Protein AF-A0A7S0AI47-F1 (afdb_monomer_lite)

Radius of gyration: 32.8 Å; chains: 1; bounding box: 90×66×79 Å

pLDDT: mean 77.84, std 16.74, range [29.45, 96.81]

Organism: NCBI:txid265543

Structure (mmCIF, N/CA/C/O backbone):
data_AF-A0A7S0AI47-F1
#
_entry.id   AF-A0A7S0AI47-F1
#
loop_
_atom_site.group_PDB
_atom_site.id
_atom_site.type_symbol
_atom_site.label_atom_id
_atom_site.label_alt_id
_atom_site.label_comp_id
_atom_site.label_asym_id
_atom_site.label_entity_id
_atom_site.label_seq_id
_atom_site.pdbx_PDB_ins_code
_atom_site.Cartn_x
_atom_site.Cartn_y
_atom_site.Cartn_z
_atom_site.occupancy
_atom_site.B_iso_or_equiv
_atom_site.auth_seq_id
_a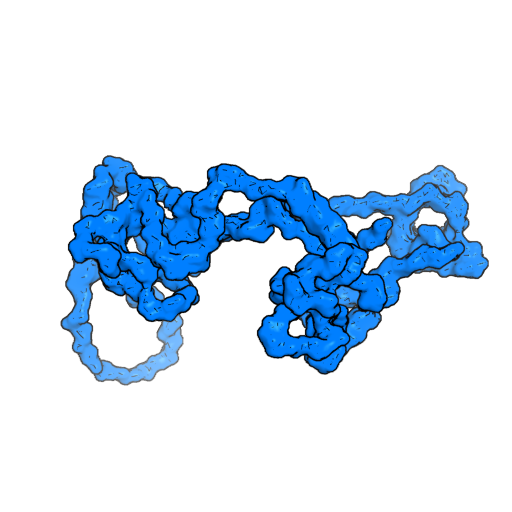tom_site.auth_comp_id
_atom_site.auth_asym_id
_atom_site.auth_atom_id
_atom_site.pdbx_PDB_model_num
ATOM 1 N N . ASP A 1 1 ? 27.641 7.580 -17.590 1.00 40.38 1 ASP A N 1
ATOM 2 C CA . ASP A 1 1 ? 26.311 7.245 -17.068 1.00 40.38 1 ASP A CA 1
ATOM 3 C C . ASP A 1 1 ? 25.305 8.111 -17.785 1.00 40.38 1 ASP A C 1
ATOM 5 O O . ASP A 1 1 ? 25.252 9.316 -17.571 1.00 40.38 1 ASP A O 1
ATOM 9 N N . ASP A 1 2 ? 24.663 7.515 -18.785 1.00 45.78 2 ASP A N 1
ATOM 10 C CA . ASP A 1 2 ? 23.650 8.175 -19.599 1.00 45.78 2 ASP A CA 1
ATOM 11 C C . ASP A 1 2 ? 22.349 8.156 -18.795 1.00 45.78 2 ASP A C 1
ATOM 13 O O . ASP A 1 2 ? 21.585 7.195 -18.856 1.00 45.78 2 ASP A O 1
ATOM 17 N N . GLU A 1 3 ? 22.126 9.193 -17.988 1.00 57.91 3 GLU A N 1
ATOM 18 C CA . GLU A 1 3 ? 20.824 9.422 -17.369 1.00 57.91 3 GLU A CA 1
ATOM 19 C C . GLU A 1 3 ? 19.772 9.483 -18.485 1.00 57.91 3 GLU A C 1
ATOM 21 O O . GLU A 1 3 ? 19.872 10.271 -19.434 1.00 57.91 3 GLU A O 1
ATOM 26 N N . SER A 1 4 ? 18.800 8.572 -18.424 1.00 62.53 4 SER A N 1
ATOM 27 C CA . SER A 1 4 ? 17.656 8.595 -19.328 1.00 62.53 4 SER A CA 1
ATOM 28 C C . SER A 1 4 ? 16.907 9.908 -19.117 1.00 62.53 4 SER A C 1
ATOM 30 O O . SER A 1 4 ? 16.583 10.258 -17.986 1.00 62.53 4 SER A O 1
ATOM 32 N N . SER A 1 5 ? 16.579 10.617 -20.196 1.00 66.50 5 SER A N 1
ATOM 33 C CA . SER A 1 5 ? 15.666 11.765 -20.134 1.00 66.50 5 SER A CA 1
ATOM 34 C C . SER A 1 5 ? 14.203 11.344 -19.959 1.00 66.50 5 SER A C 1
ATOM 36 O O . SER A 1 5 ? 13.331 12.200 -19.858 1.00 66.50 5 SER A O 1
ATOM 38 N N . LEU A 1 6 ? 13.930 10.035 -19.961 1.00 72.38 6 LEU A N 1
ATOM 39 C CA . LEU A 1 6 ? 12.601 9.452 -19.857 1.00 72.38 6 LEU A CA 1
ATOM 40 C C . LEU A 1 6 ? 12.521 8.537 -18.631 1.00 72.38 6 LEU A C 1
ATOM 42 O O . LEU A 1 6 ? 13.275 7.564 -18.523 1.00 72.38 6 LEU A O 1
ATOM 46 N N . LEU A 1 7 ? 11.578 8.835 -17.739 1.00 76.81 7 LEU A N 1
ATOM 47 C CA . LEU A 1 7 ? 11.192 7.981 -16.620 1.00 76.81 7 LEU A CA 1
ATOM 48 C C . LEU A 1 7 ? 9.847 7.327 -16.946 1.00 76.81 7 LEU A C 1
ATOM 50 O O . LEU A 1 7 ? 8.875 8.017 -17.240 1.00 76.81 7 LEU A O 1
ATOM 54 N N . LEU A 1 8 ? 9.793 5.997 -16.890 1.00 82.00 8 LEU A N 1
ATOM 55 C CA . LEU A 1 8 ? 8.551 5.243 -17.041 1.00 82.00 8 LEU A CA 1
ATOM 56 C C . LEU A 1 8 ? 8.062 4.802 -15.661 1.00 82.00 8 LEU A C 1
ATOM 58 O O . LEU A 1 8 ? 8.783 4.106 -14.947 1.00 82.00 8 LEU A O 1
ATOM 62 N N . CYS A 1 9 ? 6.832 5.173 -15.312 1.00 80.31 9 CYS A N 1
ATOM 63 C CA . CYS A 1 9 ? 6.177 4.758 -14.074 1.00 80.31 9 CYS A CA 1
ATOM 64 C C . CYS A 1 9 ? 5.169 3.645 -14.392 1.00 80.31 9 CYS A C 1
ATOM 66 O O . CYS A 1 9 ? 4.062 3.945 -14.849 1.00 80.31 9 CYS A O 1
ATOM 68 N N . PRO A 1 10 ? 5.525 2.358 -14.217 1.00 80.25 10 PRO A N 1
ATOM 69 C CA . PRO A 1 10 ? 4.583 1.279 -14.455 1.00 80.25 10 PRO A CA 1
ATOM 70 C C . PRO A 1 10 ? 3.413 1.386 -13.473 1.00 80.25 10 PRO A C 1
ATOM 72 O O . PRO A 1 10 ? 3.585 1.579 -12.275 1.00 80.25 10 PRO A O 1
ATOM 75 N N . ILE A 1 11 ? 2.212 1.226 -14.008 1.00 77.94 11 ILE A N 1
ATOM 76 C CA . ILE A 1 11 ? 0.937 1.252 -13.277 1.00 77.94 11 ILE A CA 1
ATOM 77 C C . ILE A 1 11 ? 0.476 -0.144 -12.835 1.00 77.94 11 ILE A C 1
ATOM 79 O O . ILE A 1 11 ? -0.588 -0.283 -12.237 1.00 77.94 11 ILE A O 1
ATOM 83 N N . SER A 1 12 ? 1.225 -1.188 -13.197 1.00 76.75 12 SER A N 1
ATOM 84 C CA . SER A 1 12 ? 0.849 -2.584 -12.990 1.00 76.75 12 SER A CA 1
ATOM 85 C C . SER A 1 12 ? 1.796 -3.308 -12.037 1.00 76.75 12 SER A C 1
ATOM 87 O O . SER A 1 12 ? 2.910 -2.871 -11.745 1.00 76.75 12 SER A O 1
ATOM 89 N N . SER A 1 13 ? 1.344 -4.477 -11.593 1.00 70.31 13 SER A N 1
ATOM 90 C CA . SER A 1 13 ? 1.974 -5.341 -10.597 1.00 70.31 13 SER A CA 1
ATOM 91 C C . SER A 1 13 ? 3.280 -6.020 -11.026 1.00 70.31 13 SER A C 1
ATOM 93 O O . SER A 1 13 ? 3.757 -6.885 -10.300 1.00 70.31 13 SER A O 1
ATOM 95 N N . VAL A 1 14 ? 3.900 -5.649 -12.156 1.00 69.75 14 VAL A N 1
ATOM 96 C CA . VAL A 1 14 ? 5.214 -6.197 -12.568 1.00 69.75 14 VAL A CA 1
ATOM 97 C C . VAL A 1 14 ? 6.268 -6.018 -11.464 1.00 69.75 14 VAL A C 1
ATOM 99 O O . VAL A 1 14 ? 7.164 -6.844 -11.334 1.00 69.75 14 VAL A O 1
ATOM 102 N N . MET A 1 15 ? 6.109 -5.002 -10.607 1.00 68.62 15 MET A N 1
ATOM 103 C CA . MET A 1 15 ? 6.951 -4.774 -9.425 1.00 68.62 15 MET A CA 1
ATOM 104 C C . MET A 1 15 ? 6.918 -5.906 -8.381 1.00 68.62 15 MET A C 1
ATOM 106 O O . MET A 1 15 ? 7.759 -5.916 -7.488 1.00 68.62 15 MET A O 1
ATOM 110 N N . HIS A 1 16 ? 5.970 -6.842 -8.470 1.00 81.12 16 HIS A N 1
ATOM 111 C CA . HIS A 1 16 ? 5.862 -7.993 -7.569 1.00 81.12 16 HIS A CA 1
ATOM 112 C C . HIS A 1 16 ? 6.526 -9.264 -8.115 1.00 81.12 16 HIS A C 1
ATOM 114 O O . HIS A 1 16 ? 6.509 -10.286 -7.435 1.00 81.12 16 HIS A O 1
ATOM 120 N N . ILE A 1 17 ? 7.093 -9.229 -9.326 1.00 88.12 17 ILE A N 1
ATOM 121 C CA . ILE A 1 17 ? 7.857 -10.361 -9.857 1.00 88.12 17 ILE A CA 1
ATOM 122 C C . ILE A 1 17 ? 9.231 -10.379 -9.179 1.00 88.12 17 ILE A C 1
ATOM 124 O O . ILE A 1 17 ? 9.826 -9.330 -8.929 1.00 88.12 17 ILE A O 1
ATOM 128 N N . ASN A 1 18 ? 9.746 -11.559 -8.848 1.00 91.25 18 ASN A N 1
ATOM 129 C CA . ASN A 1 18 ? 11.024 -11.667 -8.154 1.00 91.25 18 ASN A CA 1
ATOM 130 C C . ASN A 1 18 ? 12.216 -11.651 -9.118 1.00 91.25 18 ASN A C 1
ATOM 132 O O . ASN A 1 18 ? 12.135 -12.050 -10.285 1.00 91.25 18 ASN A O 1
ATOM 136 N N . HIS A 1 19 ? 13.344 -11.159 -8.604 1.00 91.12 19 HIS A N 1
ATOM 137 C CA . HIS A 1 19 ? 14.603 -11.116 -9.330 1.00 91.12 19 HIS A CA 1
ATOM 138 C C . HIS A 1 19 ? 15.317 -12.473 -9.311 1.00 91.12 19 HIS A C 1
ATOM 140 O O . HIS A 1 19 ? 15.441 -13.093 -8.259 1.00 91.12 19 HIS A O 1
ATOM 146 N N . CYS A 1 20 ? 15.896 -12.882 -10.440 1.00 91.38 20 CYS A N 1
ATOM 147 C CA . CYS A 1 20 ? 16.898 -13.950 -10.503 1.00 91.38 20 CYS A CA 1
ATOM 148 C C . CYS A 1 20 ? 17.904 -13.662 -11.629 1.00 91.38 20 CYS A C 1
ATOM 150 O O . CYS A 1 20 ? 17.568 -13.069 -12.654 1.00 91.38 20 CYS A O 1
ATOM 152 N N . SER A 1 21 ? 19.159 -14.062 -11.430 1.00 89.31 21 SER A N 1
ATOM 153 C CA . SER A 1 21 ? 20.288 -13.787 -12.327 1.00 89.31 21 SER A CA 1
ATOM 154 C C . SER A 1 21 ? 21.225 -14.986 -12.343 1.00 89.31 21 SER A C 1
ATOM 156 O O . SER A 1 21 ? 21.495 -15.567 -11.300 1.00 89.31 21 SER A O 1
ATOM 158 N N . THR A 1 22 ? 21.771 -15.339 -13.506 1.00 86.94 22 THR A N 1
ATOM 159 C CA . THR A 1 22 ? 22.799 -16.390 -13.631 1.00 86.94 22 THR A CA 1
ATOM 160 C C . THR A 1 22 ? 24.227 -15.845 -13.543 1.00 86.94 22 THR A C 1
ATOM 162 O O . THR A 1 22 ? 25.185 -16.614 -13.610 1.00 86.94 22 THR A O 1
ATOM 165 N N . ARG A 1 23 ? 24.410 -14.522 -13.402 1.00 85.69 23 ARG A N 1
ATOM 166 C CA . ARG A 1 23 ? 25.726 -13.871 -13.539 1.00 85.69 23 ARG A CA 1
ATOM 167 C C . ARG A 1 23 ? 26.678 -14.097 -12.367 1.00 85.69 23 ARG A C 1
ATOM 169 O O . ARG A 1 23 ? 27.888 -14.009 -12.573 1.00 85.69 23 ARG A O 1
ATOM 176 N N . ARG A 1 24 ? 26.186 -14.324 -11.145 1.00 70.44 24 ARG A N 1
ATOM 177 C CA . ARG A 1 24 ? 27.036 -14.457 -9.948 1.00 70.44 24 ARG A CA 1
ATOM 178 C C . ARG A 1 24 ? 26.620 -15.653 -9.093 1.00 70.44 24 ARG A C 1
ATOM 180 O O . ARG A 1 24 ? 25.457 -15.780 -8.733 1.00 70.44 24 ARG A O 1
ATOM 187 N N . ASN A 1 25 ? 27.589 -16.516 -8.764 1.00 60.09 25 ASN A N 1
ATOM 188 C CA . ASN A 1 25 ? 27.499 -17.615 -7.787 1.00 60.09 25 ASN A CA 1
ATOM 189 C C . ASN A 1 25 ? 26.211 -18.467 -7.838 1.00 60.09 25 ASN A C 1
ATOM 191 O O . ASN A 1 25 ? 25.630 -18.759 -6.799 1.00 60.09 25 ASN A O 1
ATOM 195 N N . GLY A 1 26 ? 25.755 -18.867 -9.030 1.00 57.22 26 GLY A N 1
ATOM 196 C CA . GLY A 1 26 ? 24.572 -19.730 -9.176 1.00 57.22 26 GLY A CA 1
ATOM 197 C C . GLY A 1 26 ? 23.220 -19.026 -9.013 1.00 57.22 26 GLY A C 1
ATOM 198 O O . GLY A 1 26 ? 22.196 -19.688 -9.128 1.00 57.22 26 GLY A O 1
ATOM 199 N N . GLY A 1 27 ? 23.216 -17.701 -8.824 1.00 56.50 27 GLY A N 1
ATOM 200 C CA . GLY A 1 27 ? 22.014 -16.880 -8.752 1.00 56.50 27 GLY A CA 1
ATOM 201 C C . GLY A 1 27 ? 21.259 -17.001 -7.435 1.00 56.50 27 GLY A C 1
ATOM 202 O O . GLY A 1 27 ? 21.161 -18.068 -6.845 1.00 56.50 27 GLY A O 1
ATOM 203 N N . GLN A 1 28 ? 20.642 -15.908 -6.985 1.00 63.97 28 GLN A N 1
ATOM 204 C CA . GLN A 1 28 ? 19.639 -15.925 -5.904 1.00 63.97 28 GLN A CA 1
ATOM 205 C C . GLN A 1 28 ? 18.308 -16.558 -6.341 1.00 63.97 28 GLN A C 1
ATOM 207 O O . GLN A 1 28 ? 17.240 -16.234 -5.831 1.00 63.97 28 GLN A O 1
ATOM 212 N N . CYS A 1 29 ? 18.361 -17.418 -7.343 1.00 72.88 29 CYS A N 1
ATOM 213 C CA . CYS A 1 29 ? 17.225 -18.173 -7.799 1.00 72.88 29 CYS A CA 1
ATOM 214 C C . CYS A 1 29 ? 16.972 -19.198 -6.683 1.00 72.88 29 CYS A C 1
ATOM 216 O O . CYS A 1 29 ? 17.920 -19.816 -6.189 1.00 72.88 29 CYS A O 1
ATOM 218 N N . SER A 1 30 ? 15.733 -19.296 -6.192 1.00 63.06 30 SER A N 1
ATOM 219 C CA . SER A 1 30 ? 15.350 -20.244 -5.134 1.00 63.06 30 SER A CA 1
ATOM 220 C C . SER A 1 30 ? 15.968 -21.624 -5.398 1.00 63.06 30 SER A C 1
ATOM 222 O O . SER A 1 30 ? 16.185 -21.980 -6.551 1.00 63.06 30 SER A O 1
ATOM 224 N N . SER A 1 31 ? 16.264 -22.421 -4.367 1.00 58.25 31 SER A N 1
ATOM 225 C CA . SER A 1 31 ? 17.033 -23.681 -4.485 1.00 58.25 31 SER A CA 1
ATOM 226 C C . SER A 1 31 ? 16.543 -24.666 -5.562 1.00 58.25 31 SER A C 1
ATOM 228 O O . SER A 1 31 ? 17.304 -25.530 -5.993 1.00 58.25 31 SER A O 1
ATOM 230 N N . ASN A 1 32 ? 15.301 -24.519 -6.030 1.00 58.12 32 ASN A N 1
ATOM 231 C CA . ASN A 1 32 ? 14.691 -25.335 -7.080 1.00 58.12 32 ASN A CA 1
ATOM 232 C C . ASN A 1 32 ? 14.851 -24.756 -8.506 1.00 58.12 32 ASN A C 1
ATOM 234 O O . ASN A 1 32 ? 14.546 -25.434 -9.483 1.00 58.12 32 ASN A O 1
ATOM 238 N N . SER A 1 33 ? 15.360 -23.532 -8.659 1.00 60.00 33 SER A N 1
ATOM 239 C CA . SER A 1 33 ? 15.475 -22.795 -9.925 1.00 60.00 33 SER A CA 1
ATOM 240 C C . SER A 1 33 ? 16.927 -22.665 -10.403 1.00 60.00 33 SER A C 1
ATOM 242 O O . SER A 1 33 ? 17.374 -21.610 -10.851 1.00 60.00 33 SER A O 1
ATOM 244 N N . GLN A 1 34 ? 17.659 -23.788 -10.436 1.00 65.12 34 GLN A N 1
ATOM 245 C CA . GLN A 1 34 ? 18.984 -23.879 -11.088 1.00 65.12 34 GLN A CA 1
ATOM 246 C C . GLN A 1 34 ? 18.983 -23.411 -12.561 1.00 65.12 34 GLN A C 1
ATOM 248 O O . GLN A 1 34 ? 20.034 -23.207 -13.164 1.00 65.12 34 GLN A O 1
ATOM 253 N N . LYS A 1 35 ? 17.796 -23.251 -13.152 1.00 81.50 35 LYS A N 1
ATOM 254 C CA . LYS A 1 35 ? 17.563 -22.848 -14.538 1.00 81.50 35 LYS A CA 1
ATOM 255 C C . LYS A 1 35 ? 17.655 -21.329 -14.776 1.00 81.50 35 LYS A C 1
ATOM 257 O O . LYS A 1 35 ? 17.558 -20.914 -15.929 1.00 81.50 35 LYS A O 1
ATOM 262 N N . GLY A 1 36 ? 17.832 -20.505 -13.739 1.00 89.62 36 GLY A N 1
ATOM 263 C CA . GLY A 1 36 ? 17.901 -19.049 -13.890 1.00 89.62 36 GLY A CA 1
ATOM 264 C C . GLY A 1 36 ? 16.543 -18.392 -14.204 1.00 89.62 36 GLY A C 1
ATOM 265 O O . GLY A 1 36 ? 15.499 -19.039 -14.056 1.00 89.62 36 GLY A O 1
ATOM 266 N N . PRO A 1 37 ? 16.536 -17.111 -14.628 1.00 93.38 37 PRO A N 1
ATOM 267 C CA . PRO A 1 37 ? 15.310 -16.362 -14.896 1.00 93.38 37 PRO A CA 1
ATOM 268 C C . PRO A 1 37 ? 14.534 -17.003 -16.053 1.00 93.38 37 PRO A C 1
ATOM 270 O O . PRO A 1 37 ? 15.106 -17.353 -17.089 1.00 93.38 37 PRO A O 1
ATOM 273 N N . ASN A 1 38 ? 13.224 -17.158 -15.879 1.00 94.56 38 ASN A N 1
ATOM 274 C CA . ASN A 1 38 ? 12.343 -17.851 -16.824 1.00 94.56 38 ASN A CA 1
ATOM 275 C C . ASN A 1 38 ? 11.393 -16.912 -17.569 1.00 94.56 38 ASN A C 1
ATOM 277 O O . ASN A 1 38 ? 10.643 -17.357 -18.437 1.00 94.56 38 ASN A O 1
ATOM 281 N N . ALA A 1 39 ? 11.467 -15.616 -17.279 1.00 95.31 39 ALA A N 1
ATOM 282 C CA . ALA A 1 39 ? 10.741 -14.582 -17.980 1.00 95.31 39 ALA A CA 1
ATOM 283 C C . ALA A 1 39 ? 11.614 -13.350 -18.243 1.00 95.31 39 ALA A C 1
ATOM 285 O O . ALA A 1 39 ? 12.649 -13.119 -17.614 1.00 95.31 39 ALA A O 1
ATOM 286 N N . LYS A 1 40 ? 11.182 -12.535 -19.204 1.00 94.44 40 LYS A N 1
ATOM 287 C CA . LYS A 1 40 ? 11.773 -11.230 -19.506 1.00 94.44 40 LYS A CA 1
ATOM 288 C C . LYS A 1 40 ? 10.701 -10.211 -19.856 1.00 94.44 40 LYS A C 1
ATOM 290 O O . LYS A 1 40 ? 9.609 -10.572 -20.293 1.00 94.44 40 LYS A O 1
ATOM 295 N N . LEU A 1 41 ? 11.053 -8.938 -19.723 1.00 93.62 41 LEU A N 1
ATOM 296 C CA . LEU A 1 41 ? 10.240 -7.844 -20.234 1.00 93.62 41 LEU A CA 1
ATOM 297 C C . LEU A 1 41 ? 10.498 -7.639 -21.728 1.00 93.62 41 LEU A C 1
ATOM 299 O O . LEU A 1 41 ? 11.622 -7.784 -22.210 1.00 93.62 41 LEU A O 1
ATOM 303 N N . ARG A 1 42 ? 9.449 -7.282 -22.463 1.00 94.06 42 ARG A N 1
ATOM 304 C CA . ARG A 1 42 ? 9.541 -6.733 -23.820 1.00 94.06 42 ARG A CA 1
ATOM 305 C C . ARG A 1 42 ? 8.419 -5.730 -24.052 1.00 94.06 42 ARG A C 1
ATOM 307 O O . ARG A 1 42 ? 7.421 -5.752 -23.341 1.00 94.06 42 ARG A O 1
ATOM 314 N N . TRP A 1 43 ? 8.543 -4.888 -25.070 1.00 95.25 43 TRP A N 1
ATOM 315 C CA . TRP A 1 43 ? 7.412 -4.070 -25.504 1.00 95.25 43 TRP A CA 1
ATOM 316 C C . TRP A 1 43 ? 6.259 -4.926 -26.013 1.00 95.25 43 TRP A C 1
ATOM 318 O O . TRP A 1 43 ? 6.481 -5.967 -26.641 1.00 95.25 43 TRP A O 1
ATOM 328 N N . ALA A 1 44 ? 5.039 -4.465 -25.748 1.00 95.19 44 ALA A N 1
ATOM 329 C CA . ALA A 1 44 ? 3.846 -5.138 -26.212 1.00 95.19 44 ALA A CA 1
ATOM 330 C C . ALA A 1 44 ? 3.829 -5.244 -27.739 1.00 95.19 44 ALA A C 1
ATOM 332 O O . ALA A 1 44 ? 4.222 -4.325 -28.461 1.00 95.19 44 ALA A O 1
ATOM 333 N N . SER A 1 45 ? 3.400 -6.408 -28.216 1.00 90.94 45 SER A N 1
ATOM 334 C CA . SER A 1 45 ? 3.419 -6.757 -29.632 1.00 90.94 45 SER A CA 1
ATOM 335 C C . SER A 1 45 ? 2.006 -7.010 -30.144 1.00 90.94 45 SER A C 1
ATOM 337 O O . SER A 1 45 ? 1.415 -6.144 -30.779 1.00 90.94 45 SER A O 1
ATOM 339 N N . LYS A 1 46 ? 1.450 -8.194 -29.874 1.00 89.69 46 LYS A N 1
ATOM 340 C CA . LYS A 1 46 ? 0.195 -8.648 -30.488 1.00 89.69 46 LYS A CA 1
ATOM 341 C C . LYS A 1 46 ? -1.064 -8.133 -29.791 1.00 89.69 46 LYS A C 1
ATOM 343 O O . LYS A 1 46 ? -2.023 -7.825 -30.484 1.00 89.69 46 LYS A O 1
ATOM 348 N N . TRP A 1 47 ? -1.085 -8.055 -28.460 1.00 91.50 47 TRP A N 1
ATOM 349 C CA . TRP A 1 47 ? -2.306 -7.679 -27.726 1.00 91.50 47 TRP A CA 1
ATOM 350 C C . TRP A 1 47 ? -2.502 -6.162 -27.613 1.00 91.50 47 TRP A C 1
ATOM 352 O O . TRP A 1 47 ? -3.618 -5.714 -27.382 1.00 91.50 47 TRP A O 1
ATOM 362 N N . HIS A 1 48 ? -1.436 -5.378 -27.809 1.00 93.19 48 HIS A N 1
ATOM 363 C CA . HIS A 1 48 ? -1.492 -3.917 -27.827 1.00 93.19 48 HIS A CA 1
ATOM 364 C C . HIS A 1 48 ? -0.725 -3.353 -29.040 1.00 93.19 48 HIS A C 1
ATOM 366 O O . HIS A 1 48 ? 0.393 -2.843 -28.896 1.00 93.19 48 HIS A O 1
ATOM 372 N N . PRO A 1 49 ? -1.292 -3.465 -30.257 1.00 91.75 49 PRO A N 1
ATOM 373 C CA . PRO A 1 49 ? -0.608 -3.092 -31.498 1.00 91.75 49 PRO A CA 1
ATOM 374 C C . PRO A 1 49 ? -0.216 -1.608 -31.552 1.00 91.75 49 PRO A C 1
ATOM 376 O O . PRO A 1 49 ? 0.799 -1.267 -32.164 1.00 91.75 49 PRO A O 1
ATOM 379 N N . GLU A 1 50 ? -0.951 -0.738 -30.851 1.00 94.81 50 GLU A N 1
ATOM 380 C CA . GLU A 1 50 ? -0.643 0.692 -30.749 1.00 94.81 50 GLU A CA 1
ATOM 381 C C . GLU A 1 50 ? 0.737 0.949 -30.134 1.00 94.81 50 GLU A C 1
ATOM 383 O O . GLU A 1 50 ? 1.400 1.908 -30.517 1.00 94.81 50 GLU A O 1
ATOM 388 N N . THR A 1 51 ? 1.257 0.072 -29.263 1.00 95.31 51 THR A N 1
ATOM 389 C CA . THR A 1 51 ? 2.605 0.270 -28.696 1.00 95.31 51 THR A CA 1
ATOM 390 C C . THR A 1 51 ? 3.658 0.372 -29.795 1.00 95.31 51 THR A C 1
ATOM 392 O O . THR A 1 51 ? 4.548 1.210 -29.703 1.00 95.31 51 THR A O 1
ATOM 395 N N . LYS A 1 52 ? 3.528 -0.378 -30.896 1.00 94.75 52 LYS A N 1
ATOM 396 C CA . LYS A 1 52 ? 4.462 -0.275 -32.025 1.00 94.75 52 LYS A CA 1
ATOM 397 C C . LYS A 1 52 ? 4.409 1.092 -32.712 1.00 94.75 52 LYS A C 1
ATOM 399 O O . LYS A 1 52 ? 5.447 1.580 -33.152 1.00 94.75 52 LYS A O 1
ATOM 404 N N . LYS A 1 53 ? 3.225 1.700 -32.823 1.00 95.38 53 LYS A N 1
ATOM 405 C CA . LYS A 1 53 ? 3.063 3.059 -33.358 1.00 95.38 53 LYS A CA 1
ATOM 406 C C . LYS A 1 53 ? 3.811 4.049 -32.468 1.00 95.38 53 LYS A C 1
ATOM 408 O O . LYS A 1 53 ? 4.667 4.769 -32.966 1.00 95.38 53 LYS A O 1
ATOM 413 N N . TRP A 1 54 ? 3.571 3.988 -31.161 1.00 95.50 54 TRP A N 1
ATOM 414 C CA . TRP A 1 54 ? 4.169 4.906 -30.194 1.00 95.50 54 TRP A CA 1
ATOM 415 C C . TRP A 1 54 ? 5.677 4.746 -30.044 1.00 95.50 54 TRP A C 1
ATOM 417 O O . TRP A 1 54 ? 6.369 5.747 -29.931 1.00 95.50 54 TRP A O 1
ATOM 427 N N . LEU A 1 55 ? 6.220 3.530 -30.148 1.00 94.12 55 LEU A N 1
ATOM 428 C CA . LEU A 1 55 ? 7.674 3.320 -30.182 1.00 94.12 55 LEU A CA 1
ATOM 429 C C . LEU A 1 55 ? 8.360 4.057 -31.348 1.00 94.12 55 LEU A C 1
ATOM 431 O O . LEU A 1 55 ? 9.540 4.379 -31.249 1.00 94.12 55 LEU A O 1
ATOM 435 N N . ASN A 1 56 ? 7.637 4.354 -32.433 1.00 94.75 56 ASN A N 1
ATOM 436 C CA . ASN A 1 56 ? 8.149 5.153 -33.551 1.00 94.75 56 ASN A CA 1
ATOM 437 C C . ASN A 1 56 ? 7.885 6.663 -33.398 1.00 94.75 56 ASN A C 1
ATOM 439 O O . ASN A 1 56 ? 8.430 7.443 -34.179 1.00 94.75 56 ASN A O 1
ATOM 443 N N . SER A 1 57 ? 7.078 7.078 -32.420 1.00 93.38 57 SER A N 1
ATOM 444 C CA . SER A 1 57 ? 6.765 8.483 -32.136 1.00 93.38 57 SER A CA 1
ATOM 445 C C . SER A 1 57 ? 7.899 9.188 -31.396 1.00 93.38 57 SER A C 1
ATOM 447 O O . SER A 1 57 ? 8.749 8.549 -30.767 1.00 93.38 57 SER A O 1
ATOM 449 N N . SER A 1 58 ? 7.934 10.517 -31.463 1.00 90.25 58 SER A N 1
ATOM 450 C CA . SER A 1 58 ? 8.861 11.314 -30.653 1.00 90.25 58 SER A CA 1
ATOM 451 C C . SER A 1 58 ? 8.394 11.410 -29.193 1.00 90.25 58 SER A C 1
ATOM 453 O O . SER A 1 58 ? 7.230 11.159 -28.878 1.00 90.25 58 SER A O 1
ATOM 455 N N . ILE A 1 59 ? 9.295 11.787 -28.282 1.00 87.50 59 ILE A N 1
ATOM 456 C CA . ILE A 1 59 ? 8.942 11.980 -26.865 1.00 87.50 59 ILE A CA 1
ATOM 457 C C . ILE A 1 59 ? 7.918 13.118 -26.719 1.00 87.50 59 ILE A C 1
ATOM 459 O O . ILE A 1 59 ? 6.986 12.995 -25.935 1.00 87.50 59 ILE A O 1
ATOM 463 N N . GLU A 1 60 ? 8.027 14.178 -27.526 1.00 88.19 60 GLU A N 1
ATOM 464 C CA . GLU A 1 60 ? 7.100 15.321 -27.528 1.00 88.19 60 GLU A CA 1
ATOM 465 C C . GLU A 1 60 ? 5.697 14.954 -28.032 1.00 88.19 60 GLU A C 1
ATOM 467 O O . GLU A 1 60 ? 4.720 15.629 -27.709 1.00 88.19 60 GLU A O 1
ATOM 472 N N . GLU A 1 61 ? 5.581 13.921 -28.870 1.00 91.44 61 GLU A N 1
ATOM 473 C CA . GLU A 1 61 ? 4.288 13.374 -29.287 1.00 91.44 61 GLU A CA 1
ATOM 474 C C . GLU A 1 61 ? 3.663 12.545 -28.166 1.00 91.44 61 GLU A C 1
ATOM 476 O O . GLU A 1 61 ? 2.476 12.698 -27.892 1.00 91.44 61 GLU A O 1
ATOM 481 N N . ILE A 1 62 ? 4.468 11.723 -27.487 1.00 91.12 62 ILE A N 1
ATOM 482 C CA . ILE A 1 62 ? 4.026 10.900 -26.351 1.00 91.12 62 ILE A CA 1
ATOM 483 C C . ILE A 1 62 ? 3.616 11.780 -25.165 1.00 91.12 62 ILE A C 1
ATOM 485 O O . ILE A 1 62 ? 2.634 11.483 -24.501 1.00 91.12 62 ILE A O 1
ATOM 489 N N . GLU A 1 63 ? 4.319 12.885 -24.912 1.00 88.12 63 GLU A N 1
ATOM 490 C CA . GLU A 1 63 ? 4.005 13.820 -23.820 1.00 88.12 63 GLU A CA 1
ATOM 491 C C . GLU A 1 63 ? 2.627 14.484 -23.977 1.00 88.12 63 GLU A C 1
ATOM 493 O O . GLU A 1 63 ? 1.976 14.824 -22.991 1.00 88.12 63 GLU A O 1
ATOM 498 N N . LYS A 1 64 ? 2.160 14.669 -25.217 1.00 92.94 64 LYS A N 1
ATOM 499 C CA . LYS A 1 64 ? 0.837 15.251 -25.497 1.00 92.94 64 LYS A CA 1
ATOM 500 C C . LYS A 1 64 ? -0.300 14.261 -25.292 1.00 92.94 64 LYS A C 1
ATOM 502 O O . LYS A 1 64 ? -1.461 14.673 -25.280 1.00 92.94 64 LYS A O 1
ATOM 507 N N . GLU A 1 65 ? 0.028 12.983 -25.184 1.00 93.06 65 GLU A N 1
ATOM 508 C CA . GLU A 1 65 ? -0.945 11.926 -25.037 1.00 93.06 65 GLU A CA 1
ATOM 509 C C . GLU A 1 65 ? -1.422 11.838 -23.588 1.00 93.06 65 GLU A C 1
ATOM 511 O O . GLU A 1 65 ? -0.633 11.852 -22.643 1.00 93.06 65 GLU A O 1
ATOM 516 N N . LYS A 1 66 ? -2.742 11.780 -23.418 1.00 90.12 66 LYS A N 1
ATOM 517 C CA . LYS A 1 66 ? -3.376 11.687 -22.097 1.00 90.12 66 LYS A CA 1
ATOM 518 C C . LYS A 1 66 ? -3.658 10.239 -21.715 1.00 90.12 66 LYS A C 1
ATOM 520 O O . LYS A 1 66 ? -3.814 9.946 -20.529 1.00 90.12 66 LYS A O 1
ATOM 525 N N . ASP A 1 67 ? -3.698 9.353 -22.706 1.00 90.88 67 ASP A N 1
ATOM 526 C CA . ASP A 1 67 ? -3.990 7.942 -22.522 1.00 90.88 67 ASP A CA 1
ATOM 527 C C . ASP A 1 67 ? -2.734 7.077 -22.333 1.00 90.88 67 ASP A C 1
ATOM 529 O O . ASP A 1 67 ? -1.584 7.466 -22.553 1.00 90.88 67 ASP A O 1
ATOM 533 N N . ARG A 1 68 ? -2.961 5.834 -21.899 1.00 88.50 68 ARG A N 1
ATOM 534 C CA . ARG A 1 68 ? -1.909 4.829 -21.705 1.00 88.50 68 ARG A CA 1
ATOM 535 C C . ARG A 1 68 ? -1.533 4.212 -23.043 1.00 88.50 68 ARG A C 1
ATOM 537 O O . ARG A 1 68 ? -2.255 3.371 -23.568 1.00 88.50 68 ARG A O 1
ATOM 544 N N . VAL A 1 69 ? -0.371 4.589 -23.559 1.00 92.31 69 VAL A N 1
ATOM 545 C CA . VAL A 1 69 ? 0.016 4.230 -24.931 1.00 92.31 69 VAL A CA 1
ATOM 546 C C . VAL A 1 69 ? 1.178 3.250 -25.060 1.00 92.31 69 VAL A C 1
ATOM 548 O O . VAL A 1 69 ? 1.345 2.583 -26.089 1.00 92.31 69 VAL A O 1
ATOM 551 N N . LEU A 1 70 ? 1.941 3.080 -23.984 1.00 93.25 70 LEU A N 1
ATOM 552 C CA . LEU A 1 70 ? 3.047 2.137 -23.905 1.00 93.25 70 LEU A CA 1
ATOM 553 C C . LEU A 1 70 ? 2.704 0.998 -22.956 1.00 93.25 70 LEU A C 1
ATOM 555 O O . LEU A 1 70 ? 2.333 1.223 -21.807 1.00 93.25 70 LEU A O 1
ATOM 559 N N . ASN A 1 71 ? 2.881 -0.230 -23.436 1.00 93.50 71 ASN A N 1
ATOM 560 C CA . ASN A 1 71 ? 2.655 -1.433 -22.655 1.00 93.50 71 ASN A CA 1
ATOM 561 C C . ASN A 1 71 ? 3.892 -2.332 -22.700 1.00 93.50 71 ASN A C 1
ATOM 563 O O . ASN A 1 71 ? 4.526 -2.495 -23.746 1.00 93.50 71 ASN A O 1
ATOM 567 N N . LEU A 1 72 ? 4.220 -2.926 -21.555 1.00 92.62 72 LEU A N 1
ATOM 568 C CA . LEU A 1 72 ? 5.246 -3.954 -21.424 1.00 92.62 72 LEU A CA 1
ATOM 569 C C . LEU A 1 72 ? 4.572 -5.311 -21.221 1.00 92.62 72 LEU A C 1
ATOM 571 O O . LEU A 1 72 ? 3.585 -5.432 -20.502 1.00 92.62 72 LEU A O 1
ATOM 575 N N . GLU A 1 73 ? 5.131 -6.333 -21.852 1.00 92.38 73 GLU A N 1
ATOM 576 C CA . GLU A 1 73 ? 4.769 -7.732 -21.669 1.00 92.38 73 GLU A CA 1
ATOM 577 C C . GLU A 1 73 ? 5.827 -8.432 -20.825 1.00 92.38 73 GLU A C 1
ATOM 579 O O . GLU A 1 73 ? 7.026 -8.272 -21.067 1.00 92.38 73 GLU A O 1
ATOM 584 N N . VAL A 1 74 ? 5.374 -9.281 -19.906 1.00 93.31 74 VAL A N 1
ATOM 585 C CA . VAL A 1 74 ? 6.203 -10.330 -19.313 1.00 93.31 74 VAL A CA 1
ATOM 586 C C . VAL A 1 74 ? 6.058 -11.560 -20.194 1.00 93.31 74 VAL A C 1
ATOM 588 O O . VAL A 1 74 ? 4.952 -12.064 -20.380 1.00 93.31 74 VAL A O 1
ATOM 591 N N . VAL A 1 75 ? 7.163 -12.030 -20.764 1.00 94.94 75 VAL A N 1
ATOM 592 C CA . VAL A 1 75 ? 7.163 -13.210 -21.631 1.00 94.94 75 VAL A CA 1
ATOM 593 C C . VAL A 1 75 ? 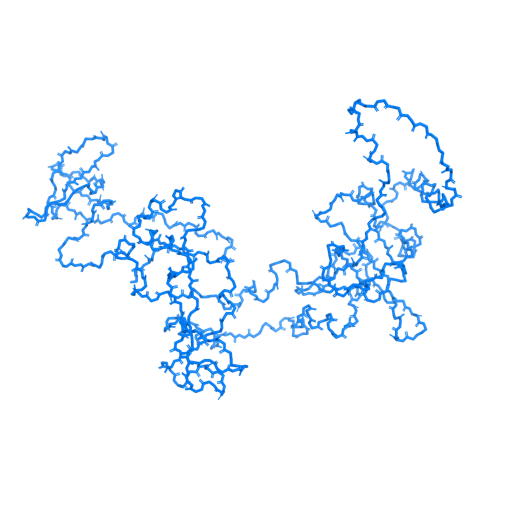8.100 -14.273 -21.114 1.00 94.94 75 VAL A C 1
ATOM 595 O O . VAL A 1 75 ? 9.236 -13.977 -20.740 1.00 94.94 75 VAL A O 1
ATOM 598 N N . ALA A 1 76 ? 7.627 -15.514 -21.141 1.00 96.31 76 ALA A N 1
ATOM 599 C CA . ALA A 1 76 ? 8.436 -16.664 -20.798 1.00 96.31 76 ALA A CA 1
ATOM 600 C C . ALA A 1 76 ? 9.619 -16.797 -21.777 1.00 96.31 76 ALA A C 1
ATOM 602 O O . ALA A 1 76 ? 9.473 -16.615 -22.990 1.00 96.31 76 ALA A O 1
ATOM 603 N N . THR A 1 77 ? 10.808 -17.080 -21.252 1.00 95.12 77 THR A N 1
ATOM 604 C CA . THR A 1 77 ? 12.027 -17.350 -22.036 1.00 95.12 77 THR A CA 1
ATOM 605 C C . THR A 1 77 ? 12.227 -18.840 -22.302 1.00 95.12 77 THR A C 1
ATOM 607 O O . THR A 1 77 ? 13.061 -19.209 -23.128 1.00 95.12 77 THR A O 1
ATOM 610 N N . ARG A 1 78 ? 11.449 -19.681 -21.618 1.00 94.75 78 ARG A N 1
ATOM 611 C CA . ARG A 1 78 ? 11.378 -21.138 -21.734 1.00 94.75 78 ARG A CA 1
ATOM 612 C C . ARG A 1 78 ? 10.019 -21.623 -21.227 1.00 94.75 78 ARG A C 1
ATOM 614 O O . ARG A 1 78 ? 9.235 -20.824 -20.727 1.00 94.75 78 ARG A O 1
ATOM 621 N N . GLU A 1 79 ? 9.764 -22.920 -21.327 1.00 95.31 79 GLU A N 1
ATOM 622 C CA . GLU A 1 79 ? 8.634 -23.545 -20.640 1.00 95.31 79 GLU A CA 1
ATOM 623 C C . GLU A 1 79 ? 8.769 -23.358 -19.117 1.00 95.31 79 GLU A C 1
ATOM 625 O O . GLU A 1 79 ? 9.873 -23.446 -18.556 1.00 95.31 79 GLU A O 1
ATOM 630 N N . ILE A 1 80 ? 7.649 -22.999 -18.491 1.00 94.44 80 ILE A N 1
ATOM 631 C CA . ILE A 1 80 ? 7.510 -22.767 -17.053 1.00 94.44 80 ILE A CA 1
ATOM 632 C C . ILE A 1 80 ? 6.622 -23.893 -16.541 1.00 94.44 80 ILE A C 1
ATOM 634 O O . ILE A 1 80 ? 5.507 -24.062 -17.036 1.00 94.44 80 ILE A O 1
ATOM 638 N N . GLU A 1 81 ? 7.138 -24.675 -15.601 1.00 93.12 81 GLU A N 1
ATOM 639 C CA . GLU A 1 81 ? 6.406 -25.815 -15.051 1.00 93.12 81 GLU A CA 1
ATOM 640 C C . GLU A 1 81 ? 5.240 -25.346 -14.169 1.00 93.12 81 GLU A C 1
ATOM 642 O O . GLU A 1 81 ? 5.224 -24.218 -13.667 1.00 93.12 81 GLU A O 1
ATOM 647 N N . ALA A 1 82 ? 4.269 -26.231 -13.934 1.00 93.31 82 ALA A N 1
ATOM 648 C CA . ALA A 1 82 ? 3.258 -25.983 -12.911 1.00 93.31 82 ALA A CA 1
ATOM 649 C C . ALA A 1 82 ? 3.934 -25.724 -11.552 1.00 93.31 82 ALA A C 1
ATOM 651 O O . ALA A 1 82 ? 4.929 -26.366 -11.214 1.00 93.31 82 ALA A O 1
ATOM 652 N N . ASP A 1 83 ? 3.400 -24.757 -10.803 1.00 89.38 83 ASP A N 1
ATOM 653 C CA . ASP A 1 83 ? 3.925 -24.295 -9.509 1.00 89.38 83 ASP A CA 1
ATOM 654 C C . ASP A 1 83 ? 5.338 -23.677 -9.550 1.00 89.38 83 ASP A C 1
ATOM 656 O O . ASP A 1 83 ? 5.907 -23.347 -8.506 1.00 89.38 83 ASP A O 1
ATOM 660 N N . GLU A 1 84 ? 5.913 -23.463 -10.739 1.00 90.50 84 GLU A N 1
ATOM 661 C CA . GLU A 1 84 ? 7.169 -22.735 -10.879 1.00 90.50 84 GLU A CA 1
ATOM 662 C C . GLU A 1 84 ? 6.949 -21.218 -10.742 1.00 90.50 84 GLU A C 1
ATOM 664 O O . GLU A 1 84 ? 6.101 -20.614 -11.401 1.00 90.50 84 GLU A O 1
ATOM 669 N N . GLU A 1 85 ? 7.756 -20.576 -9.897 1.00 91.25 85 GLU A N 1
ATOM 670 C CA . GLU A 1 85 ? 7.741 -19.125 -9.730 1.00 91.25 85 GLU A CA 1
ATOM 671 C C . GLU A 1 85 ? 8.235 -18.403 -10.994 1.00 91.25 85 GLU A C 1
ATOM 673 O O . GLU A 1 85 ? 9.252 -18.769 -11.587 1.00 91.25 85 GLU A O 1
ATOM 678 N N . ILE A 1 86 ? 7.551 -17.325 -11.384 1.00 92.88 86 ILE A N 1
ATOM 679 C CA . ILE A 1 86 ? 7.983 -16.458 -12.485 1.00 92.88 86 ILE A CA 1
ATOM 680 C C . ILE A 1 86 ? 9.098 -15.534 -11.990 1.00 92.88 86 ILE A C 1
ATOM 682 O O . ILE A 1 86 ? 8.920 -14.783 -11.032 1.00 92.88 86 ILE A O 1
ATOM 686 N N . LEU A 1 87 ? 10.234 -15.553 -12.685 1.00 93.19 87 LEU A N 1
ATOM 687 C CA . LEU A 1 87 ? 11.447 -14.841 -12.301 1.00 93.19 87 LEU A CA 1
ATOM 688 C C . LEU A 1 87 ? 12.014 -14.036 -13.474 1.00 93.19 87 LEU A C 1
ATOM 690 O O . LEU A 1 87 ? 12.164 -14.558 -14.582 1.00 93.19 87 LEU A O 1
ATOM 694 N N . ILE A 1 88 ? 12.388 -12.779 -13.214 1.00 93.62 88 ILE A N 1
ATOM 695 C CA . ILE A 1 88 ? 12.966 -11.864 -14.210 1.00 93.62 88 ILE A CA 1
ATOM 696 C C . ILE A 1 88 ? 14.360 -11.407 -13.774 1.00 93.62 88 ILE A C 1
ATOM 698 O O . ILE A 1 88 ? 14.661 -11.203 -12.599 1.00 93.62 88 ILE A O 1
ATOM 702 N N . ASP A 1 89 ? 15.230 -11.194 -1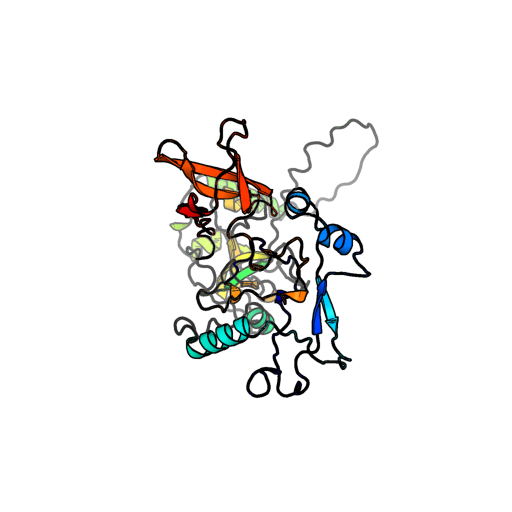4.750 1.00 92.56 89 ASP A N 1
ATOM 703 C CA . ASP A 1 89 ? 16.527 -10.580 -14.521 1.00 92.56 89 ASP A CA 1
ATOM 704 C C . ASP A 1 89 ? 16.444 -9.043 -14.550 1.00 92.56 89 ASP A C 1
ATOM 706 O O . ASP A 1 89 ? 16.140 -8.450 -15.583 1.00 92.56 89 ASP A O 1
ATOM 710 N N . TYR A 1 90 ? 16.742 -8.391 -13.423 1.00 92.19 90 TYR A N 1
ATOM 711 C CA . TYR A 1 90 ? 16.728 -6.929 -13.263 1.00 92.19 90 TYR A CA 1
ATOM 712 C C . TYR A 1 90 ? 18.054 -6.262 -13.641 1.00 92.19 90 TYR A C 1
ATOM 714 O O . TYR A 1 90 ? 18.179 -5.038 -13.580 1.00 92.19 90 TYR A O 1
ATOM 722 N N . GLY A 1 91 ? 19.040 -7.058 -14.056 1.00 90.94 91 GLY A N 1
ATOM 723 C CA . GLY A 1 91 ? 20.344 -6.592 -14.498 1.00 90.94 91 GLY A CA 1
ATOM 724 C C . GLY A 1 91 ? 21.383 -6.471 -13.382 1.00 90.94 91 GLY A C 1
ATOM 725 O O . GLY A 1 91 ? 21.092 -6.477 -12.184 1.00 90.94 91 GLY A O 1
ATOM 726 N N . LEU A 1 92 ? 22.645 -6.357 -13.806 1.00 88.06 92 LEU A N 1
ATOM 727 C CA . LEU A 1 92 ? 23.814 -6.366 -12.922 1.00 88.06 92 LEU A CA 1
ATOM 728 C C . LEU A 1 92 ? 23.821 -5.198 -11.926 1.00 88.06 92 LEU A C 1
ATOM 730 O O . LEU A 1 92 ? 24.264 -5.356 -10.792 1.00 88.06 92 LEU A O 1
ATOM 734 N N . GLU A 1 93 ? 23.349 -4.021 -12.335 1.00 87.88 93 GLU A N 1
ATOM 735 C CA . GLU A 1 93 ? 23.338 -2.839 -11.468 1.00 87.88 93 GLU A CA 1
ATOM 736 C C . GLU A 1 93 ? 22.396 -3.003 -10.274 1.00 87.88 93 GLU A C 1
ATOM 738 O O . GLU A 1 93 ? 22.760 -2.648 -9.149 1.00 87.88 93 GLU A O 1
ATOM 743 N N . TRP A 1 94 ? 21.206 -3.564 -10.512 1.00 91.50 94 TRP A N 1
ATOM 744 C CA . TRP A 1 94 ? 20.250 -3.893 -9.459 1.00 91.50 94 TRP A CA 1
ATOM 745 C C . TRP A 1 94 ? 20.847 -4.936 -8.512 1.00 91.50 94 TRP A C 1
ATOM 747 O O . TRP A 1 94 ? 20.858 -4.732 -7.301 1.00 91.50 94 TRP A O 1
ATOM 757 N N . GLU A 1 95 ? 21.436 -5.997 -9.069 1.00 89.69 95 GLU A N 1
ATOM 758 C CA . GLU A 1 95 ? 22.060 -7.097 -8.325 1.00 89.69 95 GLU A CA 1
ATOM 759 C C . GLU A 1 95 ? 23.187 -6.601 -7.401 1.00 89.69 95 GLU A C 1
ATOM 761 O O . GLU A 1 95 ? 23.215 -6.908 -6.210 1.00 89.69 95 GLU A O 1
ATOM 766 N N . VAL A 1 96 ? 24.083 -5.745 -7.907 1.00 90.25 96 VAL A N 1
ATOM 767 C CA . VAL A 1 96 ? 25.147 -5.119 -7.101 1.00 90.25 96 VAL A CA 1
ATOM 768 C C . VAL A 1 96 ? 24.569 -4.219 -6.007 1.00 90.25 96 VAL A C 1
ATOM 770 O O . VAL A 1 96 ? 25.077 -4.215 -4.882 1.00 90.25 96 VAL A O 1
ATOM 773 N N . ALA A 1 97 ? 23.527 -3.441 -6.315 1.00 91.56 97 ALA A N 1
ATOM 774 C CA . ALA A 1 97 ? 22.872 -2.585 -5.332 1.00 91.56 97 ALA A CA 1
ATOM 775 C C . ALA A 1 97 ? 22.209 -3.407 -4.218 1.00 91.56 97 ALA A C 1
ATOM 777 O O . ALA A 1 97 ? 22.333 -3.040 -3.049 1.00 91.56 97 ALA A O 1
ATOM 778 N N . TRP A 1 98 ? 21.570 -4.523 -4.569 1.00 92.00 98 TRP A N 1
ATOM 779 C CA . TRP A 1 98 ? 20.932 -5.443 -3.635 1.00 92.00 98 TRP A CA 1
ATOM 780 C C . TRP A 1 98 ? 21.942 -6.131 -2.716 1.00 92.00 98 TRP A C 1
ATOM 782 O O . TRP A 1 98 ? 21.776 -6.109 -1.500 1.00 92.00 98 TRP A O 1
ATOM 792 N N . GLU A 1 99 ? 23.047 -6.656 -3.248 1.00 90.44 99 GLU A N 1
ATOM 793 C CA . GLU A 1 99 ? 24.113 -7.233 -2.416 1.00 90.44 99 GLU A CA 1
ATOM 794 C C . GLU A 1 99 ? 24.698 -6.203 -1.443 1.00 90.44 99 GLU A C 1
ATOM 796 O O . GLU A 1 99 ? 24.867 -6.469 -0.252 1.00 90.44 99 GLU A O 1
ATOM 801 N N . ARG A 1 100 ? 24.939 -4.977 -1.923 1.00 93.31 100 ARG A N 1
ATOM 802 C CA . ARG A 1 100 ? 25.407 -3.874 -1.075 1.00 93.31 100 ARG A CA 1
ATOM 803 C C . ARG A 1 100 ? 24.370 -3.471 -0.024 1.00 93.31 100 ARG A C 1
ATOM 805 O O . ARG A 1 100 ? 24.742 -2.954 1.030 1.00 93.31 100 ARG A O 1
ATOM 812 N N . HIS A 1 101 ? 23.085 -3.616 -0.333 1.00 92.50 101 HIS A N 1
ATOM 813 C CA . HIS A 1 101 ? 22.008 -3.390 0.615 1.00 92.50 101 HIS A CA 1
ATOM 814 C C . HIS A 1 101 ? 22.018 -4.473 1.691 1.00 92.50 101 HIS A C 1
ATOM 816 O O . HIS A 1 101 ? 22.202 -4.126 2.848 1.00 92.50 101 HIS A O 1
ATOM 822 N N . LYS A 1 102 ? 21.963 -5.759 1.324 1.00 90.81 102 LYS A N 1
ATOM 823 C CA . LYS A 1 102 ? 22.026 -6.886 2.271 1.00 90.81 102 LYS A CA 1
ATOM 824 C C . LYS A 1 102 ? 23.230 -6.811 3.211 1.00 90.81 102 LYS A C 1
ATOM 826 O O . LYS A 1 102 ? 23.083 -7.045 4.399 1.00 90.81 102 LYS A O 1
ATOM 831 N N . ALA A 1 103 ? 24.406 -6.443 2.696 1.00 92.75 103 ALA A N 1
ATOM 832 C CA . ALA A 1 103 ? 25.623 -6.326 3.503 1.00 92.75 103 ALA A CA 1
ATOM 833 C C . ALA A 1 103 ? 25.572 -5.206 4.561 1.00 92.75 103 ALA A C 1
ATOM 835 O O . ALA A 1 103 ? 26.356 -5.223 5.505 1.00 92.75 103 ALA A O 1
ATOM 836 N N . ARG A 1 104 ? 24.697 -4.208 4.384 1.00 92.69 104 ARG A N 1
ATOM 837 C CA . ARG A 1 104 ? 24.548 -3.052 5.286 1.00 92.69 104 ARG A CA 1
ATOM 838 C C . ARG A 1 104 ? 23.214 -3.035 6.026 1.00 92.69 104 ARG A C 1
ATOM 840 O O . ARG A 1 104 ? 23.050 -2.235 6.939 1.00 92.69 104 ARG A O 1
ATOM 847 N N . TRP A 1 105 ? 22.258 -3.849 5.595 1.00 90.94 105 TRP A N 1
ATOM 848 C CA . TRP A 1 105 ? 20.925 -3.884 6.158 1.00 90.94 105 TRP A CA 1
ATOM 849 C C . TRP A 1 105 ? 20.948 -4.651 7.474 1.00 90.94 105 TRP A C 1
ATOM 851 O O . TRP A 1 105 ? 21.427 -5.780 7.552 1.00 90.94 105 TRP A O 1
ATOM 861 N N . SER A 1 106 ? 20.388 -4.025 8.496 1.00 84.06 106 SER A N 1
ATOM 862 C CA . SER A 1 106 ? 20.046 -4.651 9.761 1.00 84.06 106 SER A CA 1
ATOM 863 C C . SER A 1 106 ? 18.569 -4.374 10.027 1.00 84.06 106 SER A C 1
ATOM 865 O O . SER A 1 106 ? 18.131 -3.241 9.792 1.00 84.06 106 SER A O 1
ATOM 867 N N . PRO A 1 107 ? 17.796 -5.353 10.523 1.00 77.56 107 PRO A N 1
ATOM 868 C CA . PRO A 1 107 ? 16.442 -5.073 10.981 1.00 77.56 107 PRO A CA 1
ATOM 869 C C . PRO A 1 107 ? 16.500 -3.993 12.070 1.00 77.56 107 PRO A C 1
ATOM 871 O O . PRO A 1 107 ? 17.431 -3.982 12.880 1.00 77.56 107 PRO A O 1
ATOM 874 N N . SER A 1 108 ? 15.541 -3.062 12.076 1.00 71.06 108 SER A N 1
ATOM 875 C CA . SER A 1 108 ? 15.435 -2.103 13.182 1.00 71.06 108 SER A CA 1
ATOM 876 C C . SER A 1 108 ? 15.201 -2.885 14.473 1.00 71.06 108 SER A C 1
ATOM 878 O O . SER A 1 108 ? 14.306 -3.725 14.554 1.00 71.06 108 SER A O 1
ATOM 880 N N . THR A 1 109 ? 16.024 -2.618 15.482 1.00 71.81 109 THR A N 1
ATOM 881 C CA . THR A 1 109 ? 15.886 -3.203 16.820 1.00 71.81 109 THR A CA 1
ATOM 882 C C . THR A 1 109 ? 14.766 -2.564 17.625 1.00 71.81 109 THR A C 1
ATOM 884 O O . THR A 1 109 ? 14.459 -3.046 18.710 1.00 71.81 109 THR A O 1
ATOM 887 N N . ASP A 1 110 ? 14.174 -1.478 17.127 1.00 66.81 110 ASP A N 1
ATOM 888 C CA . ASP A 1 110 ? 13.258 -0.660 17.915 1.00 66.81 110 ASP A CA 1
ATOM 889 C C . ASP A 1 110 ? 11.928 -1.382 18.160 1.00 66.81 110 ASP A C 1
ATOM 891 O O . ASP A 1 110 ? 11.269 -1.106 19.159 1.00 66.81 110 ASP A O 1
ATOM 895 N N . PHE A 1 111 ? 11.548 -2.343 17.303 1.00 62.34 111 PHE A N 1
ATOM 896 C CA . PHE A 1 111 ? 10.252 -3.022 17.405 1.00 62.34 111 PHE A CA 1
ATOM 897 C C . PHE A 1 111 ? 10.237 -4.486 16.902 1.00 62.34 111 PHE A C 1
ATOM 899 O O . PHE A 1 111 ? 9.492 -4.809 15.973 1.00 62.34 111 PHE A O 1
ATOM 906 N N . PRO A 1 112 ? 10.994 -5.413 17.524 1.00 62.19 112 PRO A N 1
ATOM 907 C CA . PRO A 1 112 ? 11.079 -6.809 17.081 1.00 62.19 112 PRO A CA 1
ATOM 908 C C . PRO A 1 112 ? 9.727 -7.546 17.097 1.00 62.19 112 PRO A C 1
ATOM 910 O O . PRO A 1 112 ? 9.494 -8.416 16.260 1.00 62.19 112 PRO A O 1
ATOM 913 N N . GLU A 1 113 ? 8.810 -7.173 17.996 1.00 57.84 113 GLU A N 1
ATOM 914 C CA . GLU A 1 113 ? 7.480 -7.794 18.099 1.00 57.84 113 GLU A CA 1
ATOM 915 C C . GLU A 1 113 ? 6.444 -7.232 17.106 1.00 57.84 113 GLU A C 1
ATOM 917 O O . GLU A 1 113 ? 5.428 -7.874 16.842 1.00 57.84 113 GLU A O 1
ATOM 922 N N . LEU A 1 114 ? 6.704 -6.071 16.489 1.00 57.62 114 LEU A N 1
ATOM 923 C CA . LEU A 1 114 ? 5.771 -5.409 15.560 1.00 57.62 114 LEU A CA 1
ATOM 924 C C . LEU A 1 114 ? 5.979 -5.800 14.092 1.00 57.62 114 LEU A C 1
ATOM 926 O O . LEU A 1 114 ? 5.320 -5.260 13.208 1.00 57.62 114 LEU A O 1
ATOM 930 N N . HIS A 1 115 ? 6.846 -6.773 13.809 1.00 67.69 115 HIS A N 1
ATOM 931 C CA . HIS A 1 115 ? 7.034 -7.284 12.448 1.00 67.69 115 HIS A CA 1
ATOM 932 C C . HIS A 1 115 ? 5.923 -8.233 11.976 1.00 67.69 115 HIS A C 1
ATOM 934 O O . HIS A 1 115 ? 5.975 -8.722 10.844 1.00 67.69 115 HIS A O 1
ATOM 940 N N . LYS A 1 116 ? 4.894 -8.499 12.794 1.00 79.81 116 LYS A N 1
ATOM 941 C CA . LYS A 1 116 ? 3.711 -9.216 12.312 1.00 79.81 116 LYS A CA 1
ATOM 942 C C . LYS A 1 116 ? 2.955 -8.335 11.324 1.00 79.81 116 LYS A C 1
ATOM 944 O O . LYS A 1 116 ? 2.515 -7.235 11.647 1.00 79.81 116 LYS A O 1
ATOM 949 N N . THR A 1 117 ? 2.782 -8.836 10.105 1.00 83.75 117 THR A N 1
ATOM 950 C CA . THR A 1 117 ? 1.973 -8.137 9.103 1.00 83.75 117 THR A CA 1
ATOM 951 C C . THR A 1 117 ? 0.520 -8.046 9.572 1.00 83.75 117 THR A C 1
ATOM 953 O O . THR A 1 117 ? 0.041 -8.928 10.288 1.00 83.75 117 THR A O 1
ATOM 956 N N . ALA A 1 118 ? -0.217 -7.030 9.119 1.00 86.88 118 ALA A N 1
ATOM 957 C CA . ALA A 1 118 ? -1.657 -6.944 9.367 1.00 86.88 118 ALA A CA 1
ATOM 958 C C . ALA A 1 118 ? -2.392 -8.234 8.943 1.00 86.88 118 ALA A C 1
ATOM 960 O O . ALA A 1 118 ? -3.276 -8.708 9.650 1.00 86.88 118 ALA A O 1
ATOM 961 N N . ALA A 1 119 ? -1.968 -8.859 7.837 1.00 87.19 119 ALA A N 1
ATOM 962 C CA . ALA A 1 119 ? -2.499 -10.144 7.384 1.00 87.19 119 ALA A CA 1
ATOM 963 C C . ALA A 1 119 ? -2.247 -11.275 8.396 1.00 87.19 119 ALA A C 1
ATOM 965 O O . ALA A 1 119 ? -3.155 -12.051 8.681 1.00 87.19 119 ALA A O 1
ATOM 966 N N . THR A 1 120 ? -1.044 -11.345 8.973 1.00 88.25 120 THR A N 1
ATOM 967 C CA . THR A 1 120 ? -0.701 -12.297 10.039 1.00 88.25 120 THR A CA 1
ATOM 968 C C . THR A 1 120 ? -1.556 -12.062 11.282 1.00 88.25 120 THR A C 1
ATOM 970 O O . THR A 1 120 ? -2.177 -13.002 11.767 1.00 88.25 120 THR A O 1
ATOM 973 N N . LEU A 1 121 ? -1.657 -10.813 11.753 1.00 87.69 121 LEU A N 1
ATOM 974 C CA . LEU A 1 121 ? -2.459 -10.455 12.930 1.00 87.69 121 LEU A CA 1
ATOM 975 C C . LEU A 1 121 ? -3.944 -10.802 12.746 1.00 87.69 121 LEU A C 1
ATOM 977 O O . LEU A 1 121 ? -4.577 -11.333 13.658 1.00 87.69 121 LEU A O 1
ATOM 981 N N . ASN A 1 122 ? -4.486 -10.557 11.551 1.00 88.62 122 ASN A N 1
ATOM 982 C CA . ASN A 1 122 ? -5.861 -10.914 11.203 1.00 88.62 122 ASN A CA 1
ATOM 983 C C . ASN A 1 122 ? -6.059 -12.435 11.124 1.00 88.62 122 ASN A C 1
ATOM 985 O O . ASN A 1 122 ? -7.037 -12.950 11.662 1.00 88.62 122 ASN A O 1
ATOM 989 N N . LYS A 1 123 ? -5.130 -13.168 10.491 1.00 87.56 123 LYS A N 1
ATOM 990 C CA . LYS A 1 123 ? -5.203 -14.631 10.339 1.00 87.56 123 LYS A CA 1
ATOM 991 C C . LYS A 1 123 ? -5.111 -15.357 11.679 1.00 87.56 123 LYS A C 1
ATOM 993 O O . LYS A 1 123 ? -5.850 -16.307 11.910 1.00 87.56 123 LYS A O 1
ATOM 998 N N . GLU A 1 124 ? -4.209 -14.914 12.547 1.00 87.31 124 GLU A N 1
ATOM 999 C CA . GLU A 1 124 ? -4.014 -15.487 13.883 1.00 87.31 124 GLU A CA 1
ATOM 1000 C C . GLU A 1 124 ? -5.140 -15.108 14.854 1.00 87.31 124 GLU A C 1
ATOM 1002 O O . GLU A 1 124 ? -5.145 -15.596 15.979 1.00 87.31 124 GLU A O 1
ATOM 1007 N N . LYS A 1 125 ? -6.079 -14.238 14.442 1.00 82.88 125 LYS A N 1
ATOM 1008 C CA . LYS A 1 125 ? -7.073 -13.610 15.325 1.00 82.88 125 LYS A CA 1
ATOM 1009 C C . LYS A 1 125 ? -6.419 -13.061 16.597 1.00 82.88 125 LYS A C 1
ATOM 1011 O O . LYS A 1 125 ? -6.993 -13.165 17.677 1.00 82.88 125 LYS A O 1
ATOM 1016 N N . ALA A 1 126 ? -5.222 -12.481 16.453 1.00 82.31 126 ALA A N 1
ATOM 1017 C CA . ALA A 1 126 ? -4.417 -12.017 17.578 1.00 82.31 126 ALA A CA 1
ATOM 1018 C C . ALA A 1 126 ? -5.260 -11.122 18.492 1.00 82.31 126 ALA A C 1
ATOM 1020 O O . ALA A 1 126 ? -6.044 -10.311 17.989 1.00 82.31 126 ALA A O 1
ATOM 1021 N N . ASP A 1 127 ? -5.138 -11.288 19.809 1.00 85.25 127 ASP A N 1
ATOM 1022 C CA . ASP A 1 127 ? -5.873 -10.449 20.751 1.00 85.25 127 ASP A CA 1
ATOM 1023 C C . ASP A 1 127 ? -5.591 -8.966 20.434 1.00 85.25 127 ASP A C 1
ATOM 1025 O O . ASP A 1 127 ? -4.420 -8.587 20.298 1.00 85.25 127 ASP A O 1
ATOM 1029 N N . PRO A 1 128 ? -6.632 -8.131 20.255 1.00 85.06 128 PRO A N 1
ATOM 1030 C CA . PRO A 1 128 ? -6.452 -6.719 20.006 1.00 85.06 128 PRO A CA 1
ATOM 1031 C C . PRO A 1 128 ? -5.645 -6.077 21.126 1.00 85.06 128 PRO A C 1
ATOM 1033 O O . PRO A 1 128 ? -5.881 -6.373 22.293 1.00 85.06 128 PRO A O 1
ATOM 1036 N N . ILE A 1 129 ? -4.700 -5.204 20.772 1.00 83.50 129 ILE A N 1
ATOM 1037 C CA . ILE A 1 129 ? -3.829 -4.541 21.747 1.00 83.50 129 ILE A CA 1
ATOM 1038 C C . ILE A 1 129 ? -4.647 -3.434 22.425 1.00 83.50 129 ILE A C 1
ATOM 1040 O O . ILE A 1 129 ? -4.961 -2.452 21.743 1.00 83.50 129 ILE A O 1
ATOM 1044 N N . PRO A 1 130 ? -4.998 -3.559 23.718 1.00 86.06 130 PRO A N 1
ATOM 1045 C CA . PRO A 1 130 ? -5.779 -2.543 24.406 1.00 86.06 130 PRO A CA 1
ATOM 1046 C C . PRO A 1 130 ? -4.914 -1.307 24.669 1.00 86.06 130 PRO A C 1
ATOM 1048 O O . PRO A 1 130 ? -3.752 -1.430 25.066 1.00 86.06 130 PRO A O 1
ATOM 1051 N N . THR A 1 131 ? -5.465 -0.113 24.465 1.00 85.06 131 THR A N 1
ATOM 1052 C CA . THR A 1 131 ? -4.796 1.142 24.832 1.00 85.06 131 THR A CA 1
ATOM 1053 C C . THR A 1 131 ? -4.916 1.426 26.325 1.00 85.06 131 THR A C 1
ATOM 1055 O O . THR A 1 131 ? -4.042 2.096 26.871 1.00 85.06 131 THR A O 1
ATOM 1058 N N . ASN A 1 132 ? -5.972 0.916 26.977 1.00 86.50 132 ASN A N 1
ATOM 1059 C CA . ASN A 1 132 ? -6.367 1.239 28.353 1.00 86.50 132 ASN A CA 1
ATOM 1060 C C . ASN A 1 132 ? -6.476 2.754 28.621 1.00 86.50 132 ASN A C 1
ATOM 1062 O O . ASN A 1 132 ? -6.304 3.202 29.750 1.00 86.50 132 ASN A O 1
ATOM 1066 N N . ASP A 1 133 ? -6.725 3.549 27.578 1.00 87.88 133 ASP A N 1
ATOM 1067 C CA . ASP A 1 133 ? -6.850 5.001 27.674 1.00 87.88 133 ASP A CA 1
ATOM 1068 C C . ASP A 1 133 ? -7.930 5.480 26.697 1.00 87.88 133 ASP A C 1
ATOM 1070 O O . ASP A 1 133 ? -7.721 5.508 25.479 1.00 87.88 133 ASP A O 1
ATOM 1074 N N . LEU A 1 134 ? -9.084 5.864 27.255 1.00 86.94 134 LEU A N 1
ATOM 1075 C CA . LEU A 1 134 ? -10.253 6.374 26.525 1.00 86.94 134 LEU A CA 1
ATOM 1076 C C . LEU A 1 134 ? -9.976 7.699 25.798 1.00 86.94 134 LEU A C 1
ATOM 1078 O O . LEU A 1 134 ? -10.632 8.019 24.802 1.00 86.94 134 LEU A O 1
ATOM 1082 N N . ARG A 1 135 ? -9.027 8.499 26.295 1.00 86.00 135 ARG A N 1
ATOM 1083 C CA . ARG A 1 135 ? -8.773 9.869 25.828 1.00 86.00 135 ARG A CA 1
ATOM 1084 C C . ARG A 1 135 ? -7.703 9.919 24.747 1.00 86.00 135 ARG A C 1
ATOM 1086 O O . ARG A 1 135 ? -7.707 10.862 23.955 1.00 86.00 135 ARG A O 1
ATOM 1093 N N . THR A 1 136 ? -6.821 8.925 24.664 1.00 82.56 136 THR A N 1
ATOM 1094 C CA . THR A 1 136 ? -5.801 8.896 23.609 1.00 82.56 136 THR A CA 1
ATOM 1095 C C . THR A 1 136 ? -6.357 8.482 22.253 1.00 82.56 136 THR A C 1
ATOM 1097 O O . THR A 1 136 ? -7.005 7.454 22.095 1.00 82.56 136 THR A O 1
ATOM 1100 N N . ASP A 1 137 ? -5.987 9.248 21.230 1.00 73.94 137 ASP A N 1
ATOM 1101 C CA . ASP A 1 137 ? -6.129 8.873 19.816 1.00 73.94 137 ASP A CA 1
ATOM 1102 C C . ASP A 1 137 ? -4.960 7.972 19.360 1.00 73.94 137 ASP A C 1
ATOM 1104 O O . ASP A 1 137 ? -4.472 8.004 18.227 1.00 73.94 137 ASP A O 1
ATOM 1108 N N . ARG A 1 138 ? -4.392 7.197 20.293 1.00 67.88 138 ARG A N 1
ATOM 1109 C CA . ARG A 1 138 ? -3.301 6.292 19.951 1.00 67.88 138 ARG A CA 1
ATOM 1110 C C . ARG A 1 138 ? -3.891 5.092 19.232 1.00 67.88 138 ARG A C 1
ATOM 1112 O O . ARG A 1 138 ? -4.298 4.117 19.851 1.00 67.88 138 ARG A O 1
ATOM 1119 N N . SER A 1 139 ? -3.865 5.164 17.904 1.00 62.97 139 SER A N 1
ATOM 1120 C CA . SER A 1 139 ? -3.892 3.975 17.052 1.00 62.97 139 SER A CA 1
ATOM 1121 C C . SER A 1 139 ? -2.870 2.943 17.548 1.00 62.97 139 SER A C 1
ATOM 1123 O O . SER A 1 139 ? -1.834 3.317 18.112 1.00 62.97 139 SER A O 1
ATOM 1125 N N . ALA A 1 140 ? -3.162 1.657 17.321 1.00 67.12 140 ALA A N 1
ATOM 1126 C CA . ALA A 1 140 ? -2.322 0.528 17.722 1.00 67.12 140 ALA A CA 1
ATOM 1127 C C . ALA A 1 140 ? -0.813 0.812 17.526 1.00 67.12 140 ALA A C 1
ATOM 1129 O O . ALA A 1 140 ? -0.426 1.491 16.563 1.00 67.12 140 ALA A O 1
ATOM 1130 N N . PRO A 1 141 ? 0.056 0.345 18.440 1.00 68.44 141 PRO A N 1
ATOM 1131 C CA . PRO A 1 141 ? 1.487 0.603 18.344 1.00 68.44 141 PRO A CA 1
ATOM 1132 C C . PRO A 1 141 ? 2.070 0.098 17.012 1.00 68.44 141 PRO A C 1
ATOM 1134 O O . PRO A 1 141 ? 1.579 -0.858 16.414 1.00 68.44 141 PRO A O 1
ATOM 1137 N N . GLY A 1 142 ? 3.129 0.762 16.542 1.00 79.81 142 GLY A N 1
ATOM 1138 C CA . GLY A 1 142 ? 3.861 0.381 15.329 1.00 79.81 142 GLY A CA 1
ATOM 1139 C C . GLY A 1 142 ? 3.176 0.744 14.007 1.00 79.81 142 GLY A C 1
ATOM 1140 O O . GLY A 1 142 ? 2.541 1.798 13.882 1.00 79.81 142 GLY A O 1
ATOM 1141 N N . ASP A 1 143 ? 3.355 -0.130 13.012 1.00 84.50 143 ASP A N 1
ATOM 1142 C CA . ASP A 1 143 ? 3.009 0.094 11.599 1.00 84.50 143 ASP A CA 1
ATOM 1143 C C . ASP A 1 143 ? 1.572 -0.321 11.232 1.00 84.50 143 ASP A C 1
ATOM 1145 O O . ASP A 1 143 ? 1.158 -0.192 10.077 1.00 84.50 143 ASP A O 1
ATOM 1149 N N . VAL A 1 144 ? 0.789 -0.792 12.205 1.00 87.88 144 VAL A N 1
ATOM 1150 C CA . VAL A 1 144 ? -0.610 -1.195 12.012 1.00 87.88 144 VAL A CA 1
ATOM 1151 C C . VAL A 1 144 ? -1.573 -0.255 12.729 1.00 87.88 144 VAL A C 1
ATOM 1153 O O . VAL A 1 144 ? -1.227 0.369 13.728 1.00 87.88 144 VAL A O 1
ATOM 1156 N N . LEU A 1 145 ? -2.788 -0.138 12.207 1.00 91.25 145 LEU A N 1
ATOM 1157 C CA . LEU A 1 145 ? -3.935 0.481 12.867 1.00 91.25 145 LEU A CA 1
ATOM 1158 C C . LEU A 1 145 ? -5.050 -0.554 12.992 1.00 91.25 145 LEU A C 1
ATOM 1160 O O . LEU A 1 145 ? -5.134 -1.468 12.170 1.00 91.25 145 LEU A O 1
ATOM 1164 N N . SER A 1 146 ? -5.898 -0.406 14.001 1.00 93.06 146 SER A N 1
ATOM 1165 C CA . SER A 1 146 ? -7.118 -1.200 14.115 1.00 93.06 146 SER A CA 1
ATOM 1166 C C . SER A 1 146 ? -8.251 -0.486 13.383 1.00 93.06 146 SER A C 1
ATOM 1168 O O . SER A 1 146 ? -8.356 0.741 13.423 1.00 93.06 146 SER A O 1
ATOM 1170 N N . GLY A 1 147 ? -9.078 -1.253 12.689 1.00 94.62 147 GLY A N 1
ATOM 1171 C CA . GLY A 1 147 ? -10.339 -0.802 12.135 1.00 94.62 147 GLY A CA 1
ATOM 1172 C C . GLY A 1 147 ? -11.470 -1.674 12.658 1.00 94.62 147 GLY A C 1
ATOM 1173 O O . GLY A 1 147 ? -11.323 -2.893 12.776 1.00 94.62 147 GLY A O 1
ATOM 1174 N N . CYS A 1 148 ? -12.579 -1.029 12.978 1.00 95.75 148 CYS A N 1
ATOM 1175 C CA . CYS A 1 148 ? -13.782 -1.636 13.507 1.00 95.75 148 CYS A CA 1
ATOM 1176 C C . CYS A 1 148 ? -14.859 -1.555 12.436 1.00 95.75 148 CYS A C 1
ATOM 1178 O O . CYS A 1 148 ? -15.045 -0.523 11.793 1.00 95.75 148 CYS A O 1
ATOM 1180 N N . TRP A 1 149 ? -15.531 -2.671 12.220 1.00 95.19 149 TRP A N 1
ATOM 1181 C CA . TRP A 1 149 ? -16.700 -2.750 11.372 1.00 95.19 149 TRP A CA 1
ATOM 1182 C C . TRP A 1 149 ? -17.856 -1.920 11.942 1.00 95.19 149 TRP A C 1
ATOM 1184 O O . TRP A 1 149 ? -18.427 -2.250 12.982 1.00 95.19 149 TRP A O 1
ATOM 1194 N N . TYR A 1 150 ? -18.185 -0.823 11.281 1.00 94.81 150 TYR A N 1
ATOM 1195 C CA . TYR A 1 150 ? -19.180 0.123 11.756 1.00 94.81 150 TYR A CA 1
ATOM 1196 C C . TYR A 1 150 ? -19.908 0.746 10.571 1.00 94.81 150 TYR A C 1
ATOM 1198 O O . TYR A 1 150 ? -19.301 1.123 9.566 1.00 94.81 150 TYR A O 1
ATOM 1206 N N . TRP A 1 151 ? -21.219 0.866 10.708 1.00 91.19 151 TRP A N 1
ATOM 1207 C CA . TRP A 1 151 ? -22.053 1.666 9.834 1.00 91.19 151 TRP A CA 1
ATOM 1208 C C . TRP A 1 151 ? -22.860 2.600 10.737 1.00 91.19 151 TRP A C 1
ATOM 1210 O O . TRP A 1 151 ? -23.422 2.129 11.728 1.00 91.19 151 TRP A O 1
ATOM 1220 N N . PRO A 1 152 ? -22.855 3.917 10.477 1.00 88.00 152 PRO A N 1
ATOM 1221 C CA . PRO A 1 152 ? -23.805 4.785 11.147 1.00 88.00 152 PRO A CA 1
ATOM 1222 C C . PRO A 1 152 ? -25.212 4.344 10.734 1.00 88.00 152 PRO A C 1
ATOM 1224 O O . PRO A 1 152 ? -25.407 3.904 9.600 1.00 88.00 152 PRO A O 1
ATOM 1227 N N . GLU A 1 153 ? -26.173 4.445 11.647 1.00 83.50 153 GLU A N 1
ATOM 1228 C CA . GLU A 1 153 ? -27.574 4.493 11.236 1.00 83.50 153 GLU A CA 1
ATOM 1229 C C . GLU A 1 153 ? -27.682 5.692 10.290 1.00 83.50 153 GLU A C 1
ATOM 1231 O O . GLU A 1 153 ? -27.248 6.798 10.627 1.00 83.50 153 GLU A O 1
ATOM 1236 N N . GLU A 1 154 ? -28.072 5.429 9.044 1.00 78.19 154 GLU A N 1
ATOM 1237 C CA . GLU A 1 154 ? -28.309 6.499 8.087 1.00 78.19 154 GLU A CA 1
ATOM 1238 C C . GLU A 1 154 ? -29.470 7.306 8.660 1.00 78.19 154 GLU A C 1
ATOM 1240 O O . GLU A 1 154 ? -30.525 6.742 8.943 1.00 78.19 154 GLU A O 1
ATOM 1245 N N . ASP A 1 155 ? -29.248 8.598 8.919 1.00 70.56 155 ASP A N 1
ATOM 1246 C CA . ASP A 1 155 ? -30.338 9.493 9.283 1.00 70.56 155 ASP A CA 1
ATOM 1247 C C . ASP A 1 155 ? -31.322 9.427 8.096 1.00 70.56 155 ASP A C 1
ATOM 1249 O O . ASP A 1 155 ? -31.040 10.003 7.044 1.00 70.56 155 ASP A O 1
ATOM 1253 N N . GLU A 1 156 ? -32.449 8.716 8.236 1.00 66.75 156 GLU A N 1
ATOM 1254 C CA . GLU A 1 156 ? -33.481 8.533 7.190 1.00 66.75 156 GLU A CA 1
ATOM 1255 C C . GLU A 1 156 ? -34.098 9.873 6.708 1.00 66.75 156 GLU A C 1
ATOM 1257 O O . GLU A 1 156 ? -34.977 9.914 5.850 1.00 66.75 156 GLU A O 1
ATOM 1262 N N . ASP A 1 157 ? -33.620 10.997 7.243 1.00 60.75 157 ASP A N 1
ATOM 1263 C CA . ASP A 1 157 ? -34.213 12.322 7.152 1.00 60.75 157 ASP A CA 1
ATOM 1264 C C . ASP A 1 157 ? -33.735 13.178 5.954 1.00 60.75 157 ASP A C 1
ATOM 1266 O O . ASP A 1 157 ? -34.312 14.249 5.735 1.00 60.75 157 ASP A O 1
ATOM 1270 N N . ASP A 1 158 ? -32.730 12.777 5.154 1.00 58.12 158 ASP A N 1
ATOM 1271 C CA . ASP A 1 158 ? -32.199 13.642 4.065 1.00 58.12 158 ASP A CA 1
ATOM 1272 C C . ASP A 1 158 ? -32.477 13.182 2.621 1.00 58.12 158 ASP A C 1
ATOM 1274 O O . ASP A 1 158 ? -32.143 13.909 1.687 1.00 58.12 158 ASP A O 1
ATOM 1278 N N . ASP A 1 159 ? -33.200 12.077 2.414 1.00 57.75 159 ASP A N 1
ATOM 1279 C CA . ASP A 1 159 ? -33.694 11.687 1.076 1.00 57.75 159 ASP A CA 1
ATOM 1280 C C . ASP A 1 159 ? -34.996 12.415 0.676 1.00 57.75 159 ASP A C 1
ATOM 1282 O O . ASP A 1 159 ? -35.527 12.237 -0.421 1.00 57.75 159 ASP A O 1
ATOM 1286 N N . SER A 1 160 ? -35.511 13.300 1.537 1.00 60.09 160 SER A N 1
ATOM 1287 C CA . SER A 1 160 ? -36.714 14.100 1.259 1.00 60.09 160 SER A CA 1
ATOM 1288 C C . SER A 1 160 ? -36.460 15.369 0.431 1.00 60.09 160 SER A C 1
ATOM 1290 O O . SER A 1 160 ? -37.396 16.131 0.174 1.00 60.09 160 SER A O 1
ATOM 1292 N N . LYS A 1 161 ? -35.222 15.628 -0.011 1.00 58.03 161 LYS A N 1
ATOM 1293 C CA . LYS A 1 161 ? -34.901 16.801 -0.834 1.00 58.03 161 LYS A CA 1
ATOM 1294 C C . LYS A 1 161 ? -34.507 16.382 -2.247 1.00 58.03 161 LYS A C 1
ATOM 1296 O O . LYS A 1 161 ? -33.501 15.716 -2.441 1.00 58.03 161 LYS A O 1
ATOM 1301 N N . ASP A 1 162 ? -35.276 16.886 -3.211 1.00 56.88 162 ASP A N 1
ATOM 1302 C CA . ASP A 1 162 ? -34.964 16.964 -4.648 1.00 56.88 162 ASP A CA 1
ATOM 1303 C C . ASP A 1 162 ? -35.387 15.813 -5.583 1.00 56.88 162 ASP A C 1
ATOM 1305 O O . ASP A 1 162 ? -34.735 15.552 -6.586 1.00 56.88 162 ASP A O 1
ATOM 1309 N N . ASN A 1 163 ? -36.573 15.232 -5.365 1.00 54.03 163 ASN A N 1
ATOM 1310 C CA . ASN A 1 163 ? -37.383 14.684 -6.470 1.00 54.03 163 ASN A CA 1
ATOM 1311 C C . ASN A 1 163 ? -38.759 15.368 -6.559 1.00 54.03 163 ASN A C 1
ATOM 1313 O O . ASN A 1 163 ? -39.793 14.714 -6.645 1.00 54.03 163 ASN A O 1
ATOM 1317 N N . SER A 1 164 ? -38.783 16.703 -6.539 1.00 57.44 164 SER A N 1
ATOM 1318 C CA . SER A 1 164 ? -39.888 17.454 -7.143 1.00 57.44 164 SER A CA 1
ATOM 1319 C C . SER A 1 164 ? -39.520 17.797 -8.588 1.00 57.44 164 SER A C 1
ATOM 1321 O O . SER A 1 164 ? -39.262 18.954 -8.915 1.00 57.44 164 SER A O 1
ATOM 1323 N N . GLU A 1 165 ? -39.454 16.781 -9.444 1.00 61.78 165 GLU A N 1
ATOM 1324 C CA . GLU A 1 165 ? -39.903 16.968 -10.819 1.00 61.78 165 GLU A CA 1
ATOM 1325 C C . GLU A 1 165 ? -41.286 16.329 -10.890 1.00 61.78 165 GLU A C 1
ATOM 1327 O O . GLU A 1 165 ? -41.469 15.160 -10.561 1.00 61.78 165 GLU A O 1
ATOM 1332 N N . ASP A 1 166 ? -42.249 17.192 -11.188 1.00 60.75 166 ASP A N 1
ATOM 1333 C CA . ASP A 1 166 ? -43.671 16.942 -11.349 1.00 60.75 166 ASP A CA 1
ATOM 1334 C C . ASP A 1 166 ? -43.967 15.595 -12.028 1.00 60.75 166 ASP A C 1
ATOM 1336 O O . ASP A 1 166 ? -43.624 15.415 -13.191 1.00 60.75 166 ASP A O 1
ATOM 1340 N N . ASP A 1 167 ? -44.668 14.691 -11.343 1.00 55.47 167 ASP A N 1
ATOM 1341 C CA . ASP A 1 167 ? -45.637 13.812 -11.995 1.00 55.47 167 ASP A CA 1
ATOM 1342 C C . ASP A 1 167 ? -46.705 13.380 -10.981 1.00 55.47 167 ASP A C 1
ATOM 1344 O O . ASP A 1 167 ? -46.437 12.817 -9.917 1.00 55.47 167 ASP A O 1
ATOM 1348 N N . ASP A 1 168 ? -47.937 13.736 -11.325 1.00 61.28 168 ASP A N 1
ATOM 1349 C CA . ASP A 1 168 ? -49.158 13.491 -10.581 1.00 61.28 168 ASP A CA 1
ATOM 1350 C C . ASP A 1 168 ? -49.472 11.987 -10.419 1.00 61.28 168 ASP A C 1
ATOM 1352 O O . ASP A 1 168 ? -49.338 11.191 -11.349 1.00 61.28 168 ASP A O 1
ATOM 1356 N N . ASP A 1 169 ? -50.094 11.688 -9.274 1.00 58.78 169 ASP A N 1
ATOM 1357 C CA . ASP A 1 169 ? -51.193 10.726 -9.097 1.00 58.78 169 ASP A CA 1
ATOM 1358 C C . ASP A 1 169 ? -50.896 9.337 -8.467 1.00 58.78 169 ASP A C 1
ATOM 1360 O O . ASP A 1 169 ? -49.968 8.617 -8.824 1.00 58.78 169 ASP A O 1
ATOM 1364 N N . ILE A 1 170 ? -51.848 8.938 -7.601 1.00 48.94 170 ILE A N 1
ATOM 1365 C CA . ILE A 1 170 ? -52.189 7.576 -7.118 1.00 48.94 170 ILE A CA 1
ATOM 1366 C C . ILE A 1 170 ? -51.705 7.132 -5.706 1.00 48.94 170 ILE A C 1
ATOM 1368 O O . ILE A 1 170 ? -50.712 6.442 -5.512 1.00 48.94 170 ILE A O 1
ATOM 1372 N N . SER A 1 171 ? -52.553 7.491 -4.726 1.00 50.94 171 SER A N 1
ATOM 1373 C CA . SER A 1 171 ? -53.152 6.716 -3.604 1.00 50.94 171 SER A CA 1
ATOM 1374 C C . SER A 1 171 ? -52.360 5.699 -2.742 1.00 50.94 171 SER A C 1
ATOM 1376 O O . SER A 1 171 ? -51.964 4.648 -3.234 1.00 50.94 171 SER A O 1
ATOM 1378 N N . ALA A 1 172 ? -52.348 5.988 -1.421 1.00 49.12 172 ALA A N 1
ATOM 1379 C CA . ALA A 1 172 ? -52.605 5.157 -0.209 1.00 49.12 172 ALA A CA 1
ATOM 1380 C C . ALA A 1 172 ? -52.560 3.614 -0.336 1.00 49.12 172 ALA A C 1
ATOM 1382 O O . ALA A 1 172 ? -53.145 3.067 -1.261 1.00 49.12 172 ALA A O 1
ATOM 1383 N N . SER A 1 173 ? -52.024 2.797 0.579 1.00 57.91 173 SER A N 1
ATOM 1384 C CA . SER A 1 173 ? -51.818 2.805 2.049 1.00 57.91 173 SER A CA 1
ATOM 1385 C C . SER A 1 173 ? -50.861 1.627 2.381 1.00 57.91 173 SER A C 1
ATOM 1387 O O . SER A 1 173 ? -50.745 0.723 1.563 1.00 57.91 173 SER A O 1
ATOM 1389 N N . GLU A 1 174 ? -50.111 1.568 3.483 1.00 46.88 174 GLU A N 1
ATOM 1390 C CA . GLU A 1 174 ? -50.510 1.019 4.796 1.00 46.88 174 GLU A CA 1
ATOM 1391 C C . GLU A 1 174 ? -49.339 1.182 5.789 1.00 46.88 174 GLU A C 1
ATOM 1393 O O . GLU A 1 174 ? -48.173 1.049 5.423 1.00 46.88 174 GLU A O 1
ATOM 1398 N N . GLU A 1 175 ? -49.686 1.468 7.044 1.00 52.47 175 GLU A N 1
ATOM 1399 C CA . GLU A 1 175 ? -48.805 1.719 8.188 1.00 52.47 175 GLU A CA 1
ATOM 1400 C C . GLU A 1 175 ? -47.968 0.490 8.600 1.00 52.47 175 GLU A C 1
ATOM 1402 O O . GLU A 1 175 ? -48.503 -0.593 8.848 1.00 52.47 175 GLU A O 1
ATOM 1407 N N . HIS A 1 176 ? -46.656 0.685 8.771 1.00 41.88 176 HIS A N 1
ATOM 1408 C CA . HIS A 1 176 ? -45.774 -0.204 9.532 1.00 41.88 176 HIS A CA 1
ATOM 1409 C C . HIS A 1 176 ? -45.232 0.583 10.732 1.00 41.88 176 HIS A C 1
ATOM 1411 O O . HIS A 1 176 ? -44.388 1.459 10.581 1.00 41.88 176 HIS A O 1
ATOM 1417 N N . VAL A 1 177 ? -45.790 0.309 11.913 1.00 51.91 177 VAL A N 1
ATOM 1418 C CA . VAL A 1 177 ? -45.490 0.983 13.186 1.00 51.91 177 VAL A CA 1
ATOM 1419 C C . VAL A 1 177 ? -44.852 -0.031 14.125 1.00 51.91 177 VAL A C 1
ATOM 1421 O O . VAL A 1 177 ? -45.514 -0.501 15.037 1.00 51.91 177 VAL A O 1
ATOM 1424 N N . GLU A 1 178 ? -43.592 -0.400 13.902 1.00 49.91 178 GLU A N 1
ATOM 1425 C CA . GLU A 1 178 ? -42.766 -1.089 14.907 1.00 49.91 178 GLU A CA 1
ATOM 1426 C C . GLU A 1 178 ? -41.282 -0.748 14.667 1.00 49.91 178 GLU A C 1
ATOM 1428 O O . GLU A 1 178 ? -40.612 -1.499 13.977 1.00 49.91 178 GLU A O 1
ATOM 1433 N N . ASP A 1 179 ? -40.804 0.407 15.173 1.00 49.09 179 ASP A N 1
ATOM 1434 C CA . ASP A 1 179 ? -39.424 0.582 15.713 1.00 49.09 179 ASP A CA 1
ATOM 1435 C C . ASP A 1 179 ? -39.081 1.988 16.296 1.00 49.09 179 ASP A C 1
ATOM 1437 O O . ASP A 1 179 ? -37.925 2.313 16.556 1.00 49.09 179 ASP A O 1
ATOM 1441 N N . GLU A 1 180 ? -40.062 2.838 16.635 1.00 49.88 180 GLU A N 1
ATOM 1442 C CA . GLU A 1 180 ? -39.808 4.202 17.167 1.00 49.88 180 GLU A CA 1
ATOM 1443 C C . GLU A 1 180 ? -39.169 4.280 18.582 1.00 49.88 180 GLU A C 1
ATOM 1445 O O . GLU A 1 180 ? -38.893 5.372 19.091 1.00 49.88 180 GLU A O 1
ATOM 1450 N N . ILE A 1 181 ? -38.927 3.158 19.273 1.00 51.94 181 ILE A N 1
ATOM 1451 C CA . ILE A 1 181 ? -38.475 3.182 20.681 1.00 51.94 181 ILE A CA 1
ATOM 1452 C C . ILE A 1 181 ? -36.959 3.419 20.805 1.00 51.94 181 ILE A C 1
ATOM 1454 O O . ILE A 1 181 ? -36.525 4.039 21.781 1.00 51.94 181 ILE A O 1
ATOM 1458 N N . GLY A 1 182 ? -36.150 2.985 19.832 1.00 52.62 182 GLY A N 1
ATOM 1459 C CA . GLY A 1 182 ? -34.695 3.204 19.852 1.00 52.62 182 GLY A CA 1
ATOM 1460 C C . GLY A 1 182 ? -34.320 4.678 19.671 1.00 52.62 182 GLY A C 1
ATOM 1461 O O . GLY A 1 182 ? -33.552 5.244 20.455 1.00 52.62 182 GLY A O 1
ATOM 1462 N N . ASP A 1 183 ? -34.956 5.328 18.700 1.00 53.38 183 ASP A N 1
ATOM 1463 C CA . ASP A 1 183 ? -34.603 6.674 18.249 1.00 53.38 183 ASP A CA 1
ATOM 1464 C C . ASP A 1 183 ? -35.069 7.770 19.239 1.00 53.38 183 ASP A C 1
ATOM 1466 O O . ASP A 1 183 ? -34.355 8.728 19.558 1.00 53.38 183 ASP A O 1
ATOM 1470 N N . ALA A 1 184 ? -36.228 7.580 19.882 1.00 53.47 184 ALA A N 1
ATOM 1471 C CA . ALA A 1 184 ? -36.733 8.511 20.894 1.00 53.47 184 ALA A CA 1
ATOM 1472 C C . ALA A 1 184 ? -35.859 8.569 22.167 1.00 53.47 184 ALA A C 1
ATOM 1474 O O . ALA A 1 184 ? -35.739 9.628 22.796 1.00 53.47 184 ALA A O 1
ATOM 1475 N N . VAL A 1 185 ? -35.227 7.454 22.560 1.00 56.97 185 VAL A N 1
ATOM 1476 C CA . VAL A 1 185 ? -34.303 7.412 23.709 1.00 56.97 185 VAL A CA 1
ATOM 1477 C C . VAL A 1 185 ? -33.006 8.155 23.386 1.00 56.97 185 VAL A C 1
ATOM 1479 O O . VAL A 1 185 ? -32.484 8.874 24.246 1.00 56.97 185 VAL A O 1
ATOM 1482 N N . PHE A 1 186 ? -32.532 8.042 22.144 1.00 58.25 186 PHE A N 1
ATOM 1483 C CA . PHE A 1 186 ? -31.336 8.727 21.670 1.00 58.25 186 PHE A CA 1
ATOM 1484 C C . PHE A 1 186 ? -31.552 10.245 21.593 1.00 58.25 186 PHE A C 1
ATOM 1486 O O . PHE A 1 186 ? -30.819 11.008 22.228 1.00 58.25 186 PHE A O 1
ATOM 1493 N N . ARG A 1 187 ? -32.633 10.702 20.943 1.00 62.91 187 ARG A N 1
ATOM 1494 C CA . ARG A 1 187 ? -32.954 12.137 20.806 1.00 62.91 187 ARG A CA 1
ATOM 1495 C C . ARG A 1 187 ? -33.179 12.834 22.157 1.00 62.91 187 ARG A C 1
ATOM 1497 O O . ARG A 1 187 ? -32.750 13.975 22.343 1.00 62.91 187 ARG A O 1
ATOM 1504 N N . ARG A 1 188 ? -33.809 12.161 23.132 1.00 57.47 188 ARG A N 1
ATOM 1505 C CA . ARG A 1 188 ? -34.142 12.765 24.439 1.00 57.47 188 ARG A CA 1
ATOM 1506 C C . ARG A 1 188 ? -32.931 12.919 25.364 1.00 57.47 188 ARG A C 1
ATOM 1508 O O . ARG A 1 188 ? -32.815 13.948 26.022 1.00 57.47 188 ARG A O 1
ATOM 1515 N N . ARG A 1 189 ? -32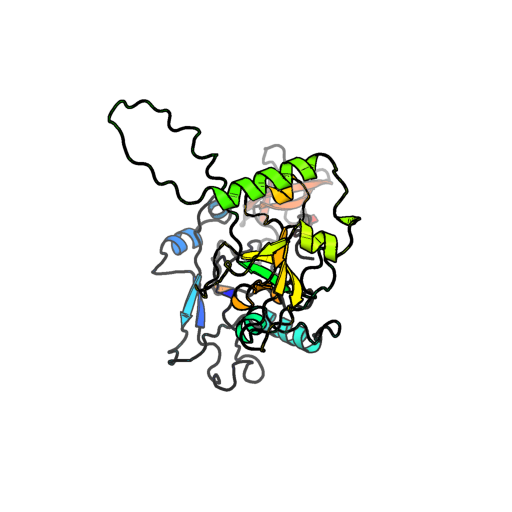.006 11.950 25.381 1.00 60.72 189 ARG A N 1
ATOM 1516 C CA . ARG A 1 189 ? -30.756 12.063 26.162 1.00 60.72 189 ARG A CA 1
ATOM 1517 C C . ARG A 1 189 ? -29.808 13.121 25.586 1.00 60.72 189 ARG A C 1
ATOM 1519 O O . ARG A 1 189 ? -29.152 13.832 26.344 1.00 60.72 189 ARG A O 1
ATOM 1526 N N . ARG A 1 190 ? -29.799 13.288 24.260 1.00 61.31 190 ARG A N 1
ATOM 1527 C CA . ARG A 1 190 ? -28.938 14.246 23.546 1.00 61.31 190 ARG A CA 1
ATOM 1528 C C . ARG A 1 190 ? -29.326 15.710 23.790 1.00 61.31 190 ARG A C 1
ATOM 1530 O O . ARG A 1 190 ? -28.463 16.559 23.999 1.00 61.31 190 ARG A O 1
ATOM 1537 N N . ALA A 1 191 ? -30.628 16.001 23.855 1.00 59.88 191 ALA A N 1
ATOM 1538 C CA . ALA A 1 191 ? -31.131 17.346 24.148 1.00 59.88 191 ALA A CA 1
ATOM 1539 C C . ALA A 1 191 ? -30.788 17.825 25.575 1.00 59.88 191 ALA A C 1
ATOM 1541 O O . ALA A 1 191 ? -30.536 19.012 25.784 1.00 59.88 191 ALA A O 1
ATOM 1542 N N . GLU A 1 192 ? -30.738 16.914 26.552 1.00 60.97 192 GLU A N 1
ATOM 1543 C CA . GLU A 1 192 ? -30.358 17.235 27.935 1.00 60.97 192 GLU A CA 1
ATOM 1544 C C . GLU A 1 192 ? -28.833 17.397 28.096 1.00 60.97 192 GLU A C 1
ATOM 1546 O O . GLU A 1 192 ? -28.386 18.292 28.819 1.00 60.97 192 GLU A O 1
ATOM 1551 N N . ALA A 1 193 ? -28.028 16.619 27.361 1.00 56.50 193 ALA A N 1
ATOM 1552 C CA . ALA A 1 193 ? -26.566 16.742 27.343 1.00 56.50 193 ALA A CA 1
ATOM 1553 C C . ALA A 1 193 ? -26.078 18.046 26.674 1.00 56.50 193 ALA A C 1
ATOM 1555 O O . ALA A 1 193 ? -25.154 18.696 27.167 1.00 56.50 193 ALA A O 1
ATOM 1556 N N . ALA A 1 194 ? -26.749 18.508 25.612 1.00 56.69 194 ALA A N 1
ATOM 1557 C CA . ALA A 1 194 ? -26.372 19.729 24.891 1.00 56.69 194 ALA A CA 1
ATOM 1558 C C . ALA A 1 194 ? -26.451 21.016 25.744 1.00 56.69 194 ALA A C 1
ATOM 1560 O O . ALA A 1 194 ? -25.746 21.991 25.469 1.00 56.69 194 ALA A O 1
ATOM 1561 N N . SER A 1 195 ? -27.272 21.026 26.804 1.00 55.06 195 SER A N 1
ATOM 1562 C CA . SER A 1 195 ? -27.407 22.171 27.718 1.00 55.06 195 SER A CA 1
ATOM 1563 C C . SER A 1 195 ? -26.242 22.306 28.704 1.00 55.06 195 SER A C 1
ATOM 1565 O O . SER A 1 195 ? -26.099 23.353 29.339 1.00 55.06 195 SER A O 1
ATOM 1567 N N . ASN A 1 196 ? -25.409 21.277 28.849 1.00 57.81 196 ASN A N 1
ATOM 1568 C CA . ASN A 1 196 ? -24.265 21.284 29.742 1.00 57.81 196 ASN A CA 1
ATOM 1569 C C . ASN A 1 196 ? -23.085 20.670 28.987 1.00 57.81 196 ASN A C 1
ATOM 1571 O O . ASN A 1 196 ? -22.742 19.514 29.215 1.00 57.81 196 ASN A O 1
ATOM 1575 N N . LYS A 1 197 ? -22.482 21.452 28.072 1.00 61.44 197 LYS A N 1
ATOM 1576 C CA . LYS A 1 197 ? -21.225 21.136 27.357 1.00 61.44 197 LYS A CA 1
ATOM 1577 C C . LYS A 1 197 ? -20.044 21.026 28.334 1.00 61.44 197 LYS A C 1
ATOM 1579 O O . LYS A 1 197 ? -19.041 21.732 28.229 1.00 61.44 197 LYS A O 1
ATOM 1584 N N . SER A 1 198 ? -20.161 20.150 29.322 1.00 61.56 198 SER A N 1
ATOM 1585 C CA . SER A 1 198 ? -19.021 19.582 30.003 1.00 61.56 198 SER A CA 1
ATOM 1586 C C . SER A 1 198 ? -18.237 18.845 28.932 1.00 61.56 198 SER A C 1
ATOM 1588 O O . SER A 1 198 ? -18.746 17.928 28.294 1.00 61.56 198 SER A O 1
ATOM 1590 N N . SER A 1 199 ? -17.011 19.294 28.682 1.00 84.94 199 SER A N 1
ATOM 1591 C CA . SER A 1 199 ? -16.077 18.565 27.837 1.00 84.94 199 SER A CA 1
ATOM 1592 C C . SER A 1 199 ? -15.967 17.156 28.413 1.00 84.94 199 SER A C 1
ATOM 1594 O O . SER A 1 199 ? -15.420 17.013 29.497 1.00 84.94 199 SER A O 1
ATOM 1596 N N . TRP A 1 200 ? -16.477 16.127 27.732 1.00 91.12 200 TRP A N 1
ATOM 1597 C CA . TRP A 1 200 ? -16.443 14.723 28.188 1.00 91.12 200 TRP A CA 1
ATOM 1598 C C . TRP A 1 200 ? -15.056 14.280 28.691 1.00 91.12 200 TRP A C 1
ATOM 1600 O O . TRP A 1 200 ? -14.929 13.381 29.512 1.00 91.12 200 TRP A O 1
ATOM 1610 N N . LYS A 1 201 ? -13.998 14.968 28.248 1.00 90.31 201 LYS A N 1
ATOM 1611 C CA . LYS A 1 201 ? -12.616 14.825 28.715 1.00 90.31 201 LYS A CA 1
ATOM 1612 C C . LYS A 1 201 ? -12.439 15.023 30.229 1.00 90.31 201 LYS A C 1
ATOM 1614 O O . LYS A 1 201 ? -11.459 14.501 30.757 1.00 90.31 201 LYS A O 1
ATOM 1619 N N . SER A 1 202 ? -13.321 15.767 30.904 1.00 92.69 202 SER A N 1
ATOM 1620 C CA . SER A 1 202 ? -13.298 15.994 32.359 1.00 92.69 202 SER A CA 1
ATOM 1621 C C . SER A 1 202 ? -14.032 14.927 33.172 1.00 92.69 202 SER A C 1
ATOM 1623 O O . SER A 1 202 ? -13.848 14.889 34.387 1.00 92.69 202 SER A O 1
ATOM 1625 N N . LEU A 1 203 ? -14.849 14.092 32.528 1.00 93.50 203 LEU A N 1
ATOM 1626 C CA . LEU A 1 203 ? -15.575 13.002 33.176 1.00 93.50 203 LEU A CA 1
ATOM 1627 C C . LEU A 1 203 ? -14.622 11.858 33.545 1.00 93.50 203 LEU A C 1
ATOM 1629 O O . LEU A 1 203 ? -13.549 11.727 32.944 1.00 93.50 203 LEU A O 1
ATOM 1633 N N . SER A 1 204 ? -15.010 11.025 34.513 1.00 94.56 204 SER A N 1
ATOM 1634 C CA . SER A 1 204 ? -14.314 9.768 34.816 1.00 94.56 204 SER A CA 1
ATOM 1635 C C . SER A 1 204 ? -14.463 8.761 33.670 1.00 94.56 204 SER A C 1
ATOM 1637 O O . SER A 1 204 ? -15.321 8.907 32.802 1.00 94.56 204 SER A O 1
ATOM 1639 N N . ASP A 1 205 ? -13.630 7.721 33.645 1.00 93.69 205 ASP A N 1
ATOM 1640 C CA . ASP A 1 205 ? -13.689 6.701 32.591 1.00 93.69 205 ASP A CA 1
ATOM 1641 C C . ASP A 1 205 ? -15.021 5.938 32.613 1.00 93.69 205 ASP A C 1
ATOM 1643 O O . ASP A 1 205 ? -15.617 5.681 31.568 1.00 93.69 205 ASP A O 1
ATOM 1647 N N . GLU A 1 206 ? -15.534 5.658 33.810 1.00 93.81 206 GLU A N 1
ATOM 1648 C CA . GLU A 1 206 ? -16.832 5.023 34.030 1.00 93.81 206 GLU A CA 1
ATOM 1649 C C . GLU A 1 206 ? -17.983 5.917 33.560 1.00 93.81 206 GLU A C 1
ATOM 1651 O O . GLU A 1 206 ? -18.929 5.433 32.938 1.00 93.81 206 GLU A O 1
ATOM 1656 N N . GLU A 1 207 ? -17.902 7.225 33.824 1.00 94.75 207 GLU A N 1
ATOM 1657 C CA . GLU A 1 207 ? -18.889 8.200 33.358 1.00 94.75 207 GLU A CA 1
ATOM 1658 C C . GLU A 1 207 ? -18.876 8.319 31.831 1.00 94.75 207 GLU A C 1
ATOM 1660 O O . GLU A 1 207 ? -19.944 8.333 31.221 1.00 94.75 207 GLU A O 1
ATOM 1665 N N . ILE A 1 208 ? -17.691 8.344 31.209 1.00 94.44 208 ILE A N 1
ATOM 1666 C CA . ILE A 1 208 ? -17.546 8.391 29.749 1.00 94.44 208 ILE A CA 1
ATOM 1667 C C . ILE A 1 208 ? -18.191 7.161 29.113 1.00 94.44 208 ILE A C 1
ATOM 1669 O O . ILE A 1 208 ? -19.023 7.304 28.221 1.00 94.44 208 ILE A O 1
ATOM 1673 N N . VAL A 1 209 ? -17.837 5.956 29.568 1.00 93.81 209 VAL A N 1
ATOM 1674 C CA . VAL A 1 209 ? -18.401 4.723 29.003 1.00 93.81 209 VAL A CA 1
ATOM 1675 C C . VAL A 1 209 ? -19.910 4.670 29.250 1.00 93.81 209 VAL A C 1
ATOM 1677 O O . VAL A 1 209 ? -20.663 4.374 28.332 1.00 93.81 209 VAL A O 1
ATOM 1680 N N . SER A 1 210 ? -20.389 5.028 30.441 1.00 93.75 210 SER A N 1
ATOM 1681 C CA . SER A 1 210 ? -21.826 5.034 30.758 1.00 93.75 210 SER A CA 1
ATOM 1682 C C . SER A 1 210 ? -22.641 6.005 29.891 1.00 93.75 210 SER A C 1
ATOM 1684 O O . SER A 1 210 ? -23.766 5.689 29.502 1.00 93.75 210 SER A O 1
ATOM 1686 N N . GLN A 1 211 ? -22.090 7.183 29.577 1.00 94.25 211 GLN A N 1
ATOM 1687 C CA . GLN A 1 211 ? -22.800 8.226 28.827 1.00 94.25 211 GLN A CA 1
ATOM 1688 C C . GLN A 1 211 ? -22.672 8.085 27.307 1.00 94.25 211 GLN A C 1
ATOM 1690 O O . GLN A 1 211 ? -23.634 8.370 26.600 1.00 94.25 211 GLN A O 1
ATOM 1695 N N . TYR A 1 212 ? -21.508 7.653 26.813 1.00 94.81 212 TYR A N 1
ATOM 1696 C CA . TYR A 1 212 ? -21.148 7.706 25.390 1.00 94.81 212 TYR A CA 1
ATOM 1697 C C . TYR A 1 212 ? -20.950 6.332 24.740 1.00 94.81 212 TYR A C 1
ATOM 1699 O O . TYR A 1 212 ? -20.490 6.253 23.597 1.00 94.81 212 TYR A O 1
ATOM 1707 N N . SER A 1 213 ? -21.247 5.241 25.453 1.00 95.31 213 SER A N 1
ATOM 1708 C CA . SER A 1 213 ? -21.240 3.912 24.845 1.00 95.31 213 SER A CA 1
ATOM 1709 C C . SER A 1 213 ? -22.616 3.465 24.380 1.00 95.31 213 SER A C 1
ATOM 1711 O O . SER A 1 213 ? -23.638 3.742 25.008 1.00 95.31 213 SER A O 1
ATOM 1713 N N . ILE A 1 214 ? -22.611 2.721 23.280 1.00 95.25 214 ILE A N 1
ATOM 1714 C CA . ILE A 1 214 ? -23.741 1.915 22.829 1.00 95.25 214 ILE A CA 1
ATOM 1715 C C . ILE A 1 214 ? -23.339 0.439 22.816 1.00 95.25 214 ILE A C 1
ATOM 1717 O O . ILE A 1 214 ? -22.148 0.101 22.865 1.00 95.25 214 ILE A O 1
ATOM 1721 N N . ASP A 1 215 ? -24.332 -0.447 22.790 1.00 95.88 215 ASP A N 1
ATOM 1722 C CA . ASP A 1 215 ? -24.072 -1.876 22.657 1.00 95.88 215 ASP A CA 1
ATOM 1723 C C . ASP A 1 215 ? -23.583 -2.187 21.237 1.00 95.88 215 ASP A C 1
ATOM 1725 O O . ASP A 1 215 ? -24.246 -1.911 20.241 1.00 95.88 215 ASP A O 1
ATOM 1729 N N . GLY A 1 216 ? -22.379 -2.737 21.158 1.00 96.12 216 GLY A N 1
ATOM 1730 C CA . GLY A 1 216 ? -21.671 -3.078 19.937 1.00 96.12 216 GLY A CA 1
ATOM 1731 C C . GLY A 1 216 ? -21.942 -4.499 19.443 1.00 96.12 216 GLY A C 1
ATOM 1732 O O . GLY A 1 216 ? -21.375 -4.905 18.427 1.00 96.12 216 GLY A O 1
ATOM 1733 N N . SER A 1 217 ? -22.759 -5.271 20.163 1.00 95.06 217 SER A N 1
ATOM 1734 C CA . SER A 1 217 ? -22.976 -6.700 19.918 1.00 95.06 217 SER A CA 1
ATOM 1735 C C . SER A 1 217 ? -23.559 -7.020 18.530 1.00 95.06 217 SER A C 1
ATOM 1737 O O . SER A 1 217 ? -23.289 -8.093 17.985 1.00 95.06 217 SER A O 1
ATOM 1739 N N . SER A 1 218 ? -24.298 -6.083 17.926 1.00 93.81 218 SER A N 1
ATOM 1740 C CA . SER A 1 218 ? -24.912 -6.212 16.595 1.00 93.81 218 SER A CA 1
ATOM 1741 C C . SER A 1 218 ? -23.939 -5.989 15.431 1.00 93.81 218 SER A C 1
ATOM 1743 O O . SER A 1 218 ? -24.200 -6.437 14.313 1.00 93.81 218 SER A O 1
ATOM 1745 N N . PHE A 1 219 ? -22.792 -5.347 15.665 1.00 93.81 219 PHE A N 1
ATOM 1746 C CA . PHE A 1 219 ? -21.816 -5.030 14.623 1.00 93.81 219 PHE A CA 1
ATOM 1747 C C . PHE A 1 219 ? -20.926 -6.235 14.322 1.00 93.81 219 PHE A C 1
ATOM 1749 O O . PHE A 1 219 ? -19.741 -6.235 14.647 1.00 93.81 219 PHE A O 1
ATOM 1756 N N . VAL A 1 220 ? -21.476 -7.281 13.706 1.00 92.19 220 VAL A N 1
ATOM 1757 C CA . VAL A 1 220 ? -20.757 -8.524 13.373 1.00 92.19 220 VAL A CA 1
ATOM 1758 C C . VAL A 1 220 ? -20.276 -8.505 11.914 1.00 92.19 220 VAL A C 1
ATOM 1760 O O . VAL A 1 220 ? -21.081 -8.375 10.998 1.00 92.19 220 VAL A O 1
ATOM 1763 N N . ASP A 1 221 ? -18.967 -8.665 11.678 1.00 88.44 221 ASP A N 1
ATOM 1764 C CA . ASP A 1 221 ? -18.414 -8.958 10.344 1.00 88.44 221 ASP A CA 1
ATOM 1765 C C . ASP A 1 221 ? -18.535 -10.461 10.040 1.00 88.44 221 ASP A C 1
ATOM 1767 O O . ASP A 1 221 ? -17.717 -11.277 10.473 1.00 88.44 221 ASP A O 1
ATOM 1771 N N . ASP A 1 222 ? -19.569 -10.826 9.289 1.00 83.56 222 ASP A N 1
ATOM 1772 C CA . ASP A 1 222 ? -19.831 -12.174 8.778 1.00 83.56 222 ASP A CA 1
ATOM 1773 C C . ASP A 1 222 ? -19.268 -12.402 7.362 1.00 83.56 222 ASP A C 1
ATOM 1775 O O . ASP A 1 222 ? -19.137 -13.542 6.908 1.00 83.56 222 ASP A O 1
ATOM 1779 N N . ARG A 1 223 ? -18.887 -11.328 6.659 1.00 77.00 223 ARG A N 1
ATOM 1780 C CA . ARG A 1 223 ? -18.586 -11.354 5.220 1.00 77.00 223 ARG A CA 1
ATOM 1781 C C . ARG A 1 223 ? -17.158 -11.768 4.892 1.00 77.00 223 ARG A C 1
ATOM 1783 O O . ARG A 1 223 ? -16.884 -12.100 3.742 1.00 77.00 223 ARG A O 1
ATOM 1790 N N . GLY A 1 224 ? -16.221 -11.749 5.841 1.00 70.75 224 GLY A N 1
ATOM 1791 C CA . GLY A 1 224 ? -14.848 -12.244 5.645 1.00 70.75 224 GLY A CA 1
ATOM 1792 C C . GLY A 1 224 ? -13.958 -11.391 4.716 1.00 70.75 224 GLY A C 1
ATOM 1793 O O . GLY A 1 224 ? -12.732 -11.418 4.867 1.00 70.75 224 GLY A O 1
ATOM 1794 N N . TYR A 1 225 ? -14.543 -10.577 3.836 1.00 73.06 225 TYR A N 1
ATOM 1795 C CA . TYR A 1 225 ? -13.875 -9.695 2.879 1.00 73.06 225 TYR A CA 1
ATOM 1796 C C . TYR A 1 225 ? -13.675 -8.266 3.409 1.00 73.06 225 TYR A C 1
ATOM 1798 O O . TYR A 1 225 ? -14.363 -7.808 4.316 1.00 73.06 225 TYR A O 1
ATOM 1806 N N . VAL A 1 226 ? -12.710 -7.547 2.820 1.00 69.75 226 VAL A N 1
ATOM 1807 C CA . VAL A 1 226 ? -12.471 -6.120 3.092 1.00 69.75 226 VAL A CA 1
ATOM 1808 C C . VAL A 1 226 ? -13.661 -5.333 2.553 1.00 69.75 226 VAL A C 1
ATOM 1810 O O . VAL A 1 226 ? -13.741 -5.093 1.351 1.00 69.75 226 VAL A O 1
ATOM 1813 N N . SER A 1 227 ? -14.605 -4.976 3.416 1.00 77.50 227 SER A N 1
ATOM 1814 C CA . SER A 1 227 ? -15.704 -4.093 3.031 1.00 77.50 227 SER A CA 1
ATOM 1815 C C . SER A 1 227 ? -15.388 -2.635 3.384 1.00 77.50 227 SER A C 1
ATOM 1817 O O . SER A 1 227 ? -14.554 -2.381 4.260 1.00 77.50 227 SER A O 1
ATOM 1819 N N . PRO A 1 228 ? -16.029 -1.670 2.701 1.00 82.81 228 PRO A N 1
ATOM 1820 C CA . PRO A 1 228 ? -15.831 -0.245 2.954 1.00 82.81 228 PRO A CA 1
ATOM 1821 C C . PRO A 1 228 ? -16.244 0.199 4.368 1.00 82.81 228 PRO A C 1
ATOM 1823 O O . PRO A 1 228 ? -15.906 1.306 4.765 1.00 82.81 228 PRO A O 1
ATOM 1826 N N . HIS A 1 229 ? -16.924 -0.646 5.148 1.00 89.62 229 HIS A N 1
ATOM 1827 C CA . HIS A 1 229 ? -17.459 -0.298 6.470 1.00 89.62 229 HIS A CA 1
ATOM 1828 C C . HIS A 1 229 ? -16.448 -0.421 7.626 1.00 89.62 229 HIS A C 1
ATOM 1830 O O . HIS A 1 229 ? -16.843 -0.454 8.787 1.00 89.62 229 HIS A O 1
ATOM 1836 N N . PHE A 1 230 ? -15.142 -0.511 7.361 1.00 93.62 230 PHE A N 1
ATOM 1837 C CA . PHE A 1 230 ? -14.139 -0.475 8.432 1.00 93.62 230 PHE A CA 1
ATOM 1838 C C . PHE A 1 230 ? -13.732 0.963 8.755 1.00 93.62 230 PHE A C 1
ATOM 1840 O O . PHE A 1 230 ? -13.034 1.617 7.979 1.00 93.62 230 PHE A O 1
ATOM 1847 N N . TRP A 1 231 ? -14.124 1.428 9.937 1.00 94.69 231 TRP A N 1
ATOM 1848 C CA . TRP A 1 231 ? -13.754 2.732 10.477 1.00 94.69 231 TRP A CA 1
ATOM 1849 C C . TRP A 1 231 ? -12.507 2.603 11.349 1.00 94.69 231 TRP A C 1
ATOM 1851 O O . TRP A 1 231 ? -12.355 1.588 12.032 1.00 94.69 231 TRP A O 1
ATOM 1861 N N . PRO A 1 232 ? -11.593 3.590 11.365 1.00 94.44 232 PRO A N 1
ATOM 1862 C CA . PRO A 1 232 ? -10.473 3.568 12.298 1.00 94.44 232 PRO A CA 1
ATOM 1863 C C . PRO A 1 232 ? -10.989 3.464 13.737 1.00 94.44 232 PRO A C 1
ATOM 1865 O O . PRO A 1 232 ? -11.944 4.146 14.103 1.00 94.44 232 PRO A O 1
ATOM 1868 N N . CYS A 1 233 ? -10.367 2.624 14.561 1.00 95.62 233 CYS A N 1
ATOM 1869 C CA . CYS A 1 233 ? -10.762 2.485 15.959 1.00 95.62 233 CYS A CA 1
ATOM 1870 C C . CYS A 1 233 ? -9.582 2.161 16.878 1.00 95.62 233 CYS A C 1
ATOM 1872 O O . CYS A 1 233 ? -8.530 1.689 16.437 1.00 95.62 233 CYS A O 1
ATOM 1874 N N . SER A 1 234 ? -9.780 2.391 18.175 1.00 94.25 234 SER A N 1
ATOM 1875 C CA . SER A 1 234 ? -8.884 1.956 19.246 1.00 94.25 234 SER A CA 1
ATOM 1876 C C . SER A 1 234 ? -9.600 0.949 20.126 1.00 94.25 234 SER A C 1
ATOM 1878 O O . SER A 1 234 ? -10.737 1.173 20.533 1.00 94.25 234 SER A O 1
ATOM 1880 N N . VAL A 1 235 ? -8.927 -0.152 20.451 1.00 94.19 235 VAL A N 1
ATOM 1881 C CA . VAL A 1 235 ? -9.446 -1.096 21.443 1.00 94.19 235 VAL A CA 1
ATOM 1882 C C . VAL A 1 235 ? -9.068 -0.583 22.817 1.00 94.19 235 VAL A C 1
ATOM 1884 O O . VAL A 1 235 ? -7.889 -0.389 23.090 1.00 94.19 235 VAL A O 1
ATOM 1887 N N . ILE A 1 236 ? -10.059 -0.331 23.661 1.00 94.81 236 ILE A N 1
ATOM 1888 C CA . ILE A 1 236 ? -9.858 0.257 24.983 1.00 94.81 236 ILE A CA 1
ATOM 1889 C C . ILE A 1 236 ? -9.555 -0.842 25.990 1.00 94.81 236 ILE A C 1
ATOM 1891 O O . ILE A 1 236 ? -8.518 -0.798 26.645 1.00 94.81 236 ILE A O 1
ATOM 1895 N N . SER A 1 237 ? -10.438 -1.834 26.070 1.00 94.25 237 SER A N 1
ATOM 1896 C CA . SER A 1 237 ? -10.365 -2.946 27.013 1.00 94.25 237 SER A CA 1
ATOM 1897 C C . SER A 1 237 ? -11.007 -4.200 26.417 1.00 94.25 237 SER A C 1
ATOM 1899 O O . SER A 1 237 ? -11.806 -4.136 25.480 1.00 94.25 237 SER A O 1
ATOM 1901 N N . LYS A 1 238 ? -10.615 -5.358 26.950 1.00 94.56 238 LYS A N 1
ATOM 1902 C CA . LYS A 1 238 ? -11.269 -6.648 26.711 1.00 94.56 238 LYS A CA 1
ATOM 1903 C C . LYS A 1 238 ? -12.278 -6.854 27.835 1.00 94.56 238 LYS A C 1
ATOM 1905 O O . LYS A 1 238 ? -11.906 -6.706 28.997 1.00 94.56 238 LYS A O 1
ATOM 1910 N N . ASP A 1 239 ? -13.518 -7.183 27.504 1.00 91.56 239 ASP A N 1
ATOM 1911 C CA . ASP A 1 239 ? -14.536 -7.430 28.520 1.00 91.56 239 ASP A CA 1
ATOM 1912 C C . ASP A 1 239 ? -14.270 -8.802 29.160 1.00 91.56 239 ASP A C 1
ATOM 1914 O O . ASP A 1 239 ? -13.960 -9.780 28.470 1.00 91.56 239 ASP A O 1
ATOM 1918 N N . GLU A 1 240 ? -14.394 -8.901 30.485 1.00 86.06 240 GLU A N 1
ATOM 1919 C CA . GLU A 1 240 ? -14.214 -10.152 31.236 1.00 86.06 240 GLU A CA 1
ATOM 1920 C C . GLU A 1 240 ? -15.440 -11.079 31.072 1.00 86.06 240 GLU A C 1
ATOM 1922 O O . GLU A 1 240 ? -16.155 -11.412 32.016 1.00 86.06 240 GLU A O 1
ATOM 1927 N N . GLY A 1 241 ? -15.731 -11.472 29.830 1.00 74.06 241 GLY A N 1
ATOM 1928 C CA . GLY A 1 241 ? -16.810 -12.391 29.480 1.00 74.06 241 GLY A CA 1
ATOM 1929 C C . GLY A 1 241 ? -16.493 -13.856 29.810 1.00 74.06 241 GLY A C 1
ATOM 1930 O O . GLY A 1 241 ? -15.336 -14.273 29.888 1.00 74.06 241 GLY A O 1
ATOM 1931 N N . ARG A 1 242 ? -17.546 -14.669 29.989 1.00 55.75 242 ARG A N 1
ATOM 1932 C CA . ARG A 1 242 ? -17.480 -16.108 30.321 1.00 55.75 242 ARG A CA 1
ATOM 1933 C C . ARG A 1 242 ? -16.874 -16.942 29.176 1.00 55.75 242 ARG A C 1
ATOM 1935 O O . ARG A 1 242 ? -17.596 -17.616 28.449 1.00 55.75 242 ARG A O 1
ATOM 1942 N N . GLY A 1 243 ? -15.549 -16.952 29.066 1.00 68.50 243 GLY A N 1
ATOM 1943 C CA . GLY A 1 243 ? -14.787 -17.883 28.229 1.00 68.50 243 GLY A CA 1
ATOM 1944 C C . GLY A 1 243 ? -14.126 -17.252 27.001 1.00 68.50 243 GLY A C 1
ATOM 1945 O O . GLY A 1 243 ? -14.621 -16.303 26.406 1.00 68.50 243 GLY A O 1
ATOM 1946 N N . GLU A 1 244 ? -12.991 -17.832 26.609 1.00 72.94 244 GLU A N 1
ATOM 1947 C CA . GLU A 1 244 ? -12.074 -17.330 25.573 1.00 72.94 244 GLU A CA 1
ATOM 1948 C C . GLU A 1 244 ? -12.678 -17.300 24.155 1.00 72.94 244 GLU A C 1
ATOM 1950 O O . GLU A 1 244 ? -12.211 -16.561 23.295 1.00 72.94 244 GLU A O 1
ATOM 1955 N N . VAL A 1 245 ? -13.736 -18.080 23.906 1.00 75.62 245 VAL A N 1
ATOM 1956 C CA . VAL A 1 245 ? -14.291 -18.300 22.558 1.00 75.62 245 VAL A CA 1
ATOM 1957 C C . VAL A 1 245 ? -15.101 -17.102 22.044 1.00 75.62 245 VAL A C 1
ATOM 1959 O O . VAL A 1 245 ? -15.127 -16.873 20.838 1.00 75.62 245 VAL A O 1
ATOM 1962 N N . ASN A 1 246 ? -15.694 -16.306 22.939 1.00 84.19 246 ASN A N 1
ATOM 1963 C CA . ASN A 1 246 ? -16.517 -15.142 22.596 1.00 84.19 246 ASN A CA 1
ATOM 1964 C C . ASN A 1 246 ? -16.028 -13.901 23.348 1.00 84.19 246 ASN A C 1
ATOM 1966 O O . ASN A 1 246 ? -16.794 -13.263 24.070 1.00 84.19 246 ASN A O 1
ATOM 1970 N N . SER A 1 247 ? -14.739 -13.577 23.222 1.00 91.56 247 SER A N 1
ATOM 1971 C CA . SER A 1 247 ? -14.245 -12.323 23.778 1.00 91.56 247 SER A CA 1
ATOM 1972 C C . SER A 1 247 ? -14.917 -11.135 23.092 1.00 91.56 247 SER A C 1
ATOM 1974 O O . SER A 1 247 ? -14.913 -11.006 21.862 1.00 91.56 247 SER A O 1
ATOM 1976 N N . THR A 1 248 ? -15.482 -10.263 23.915 1.00 95.38 248 THR A N 1
ATOM 1977 C CA . THR A 1 248 ? -15.970 -8.956 23.501 1.00 95.38 248 THR A CA 1
ATOM 1978 C C . THR A 1 248 ? -15.030 -7.872 24.009 1.00 95.38 248 THR A C 1
ATOM 1980 O O . THR A 1 248 ? -14.176 -8.112 24.869 1.00 95.38 248 THR A O 1
ATOM 1983 N N . TYR A 1 249 ? -15.126 -6.696 23.407 1.00 95.94 249 TYR A N 1
ATOM 1984 C CA . TYR A 1 249 ? -14.240 -5.579 23.679 1.00 95.94 249 TYR A CA 1
ATOM 1985 C C . TYR A 1 249 ? -15.049 -4.301 23.815 1.00 95.94 249 TYR A C 1
ATOM 1987 O O . TYR A 1 249 ? -16.090 -4.131 23.183 1.00 95.94 249 TYR A O 1
ATOM 1995 N N . THR A 1 250 ? -14.487 -3.357 24.555 1.00 96.19 250 THR A N 1
ATOM 1996 C CA . THR A 1 250 ? -14.878 -1.960 24.444 1.00 96.19 250 THR A CA 1
ATOM 1997 C C . THR A 1 250 ? -13.946 -1.280 23.448 1.00 96.19 250 THR A C 1
ATOM 1999 O O . THR A 1 250 ? -12.721 -1.303 23.605 1.00 96.19 250 THR A O 1
ATOM 2002 N N . VAL A 1 251 ? -14.509 -0.684 22.399 1.00 96.31 251 VAL A N 1
ATOM 2003 C CA . VAL A 1 251 ? -13.755 0.010 21.346 1.00 96.31 251 VAL A CA 1
ATOM 2004 C C . VAL A 1 251 ? -14.207 1.458 21.219 1.00 96.31 251 VAL A C 1
ATOM 2006 O O . VAL A 1 251 ? -15.370 1.776 21.445 1.00 96.31 251 VAL A O 1
ATOM 2009 N N . ARG A 1 252 ? -13.286 2.340 20.834 1.00 96.00 252 ARG A N 1
ATOM 2010 C CA . ARG A 1 252 ? -13.572 3.721 20.441 1.00 96.00 252 ARG A CA 1
ATOM 2011 C C . ARG A 1 252 ? -13.474 3.841 18.931 1.00 96.00 252 ARG A C 1
ATOM 2013 O O . ARG A 1 252 ? -12.417 3.537 18.378 1.00 96.00 252 ARG A O 1
ATOM 2020 N N . VAL A 1 253 ? -14.538 4.291 18.281 1.00 95.75 253 VAL A N 1
ATOM 2021 C CA . VAL A 1 253 ? -14.576 4.506 16.828 1.00 95.75 253 VAL A CA 1
ATOM 2022 C C . VAL A 1 253 ? -14.193 5.957 16.521 1.00 95.75 253 VAL A C 1
ATOM 2024 O O . VAL A 1 253 ? -14.584 6.872 17.243 1.00 95.75 253 VAL A O 1
ATOM 2027 N N . PHE A 1 254 ? -13.400 6.171 15.470 1.00 94.69 254 PHE A N 1
ATOM 2028 C CA . PHE A 1 254 ? -12.963 7.493 15.010 1.00 94.69 254 PHE A CA 1
ATOM 2029 C C . PHE A 1 254 ? -13.526 7.813 13.632 1.00 94.69 254 PHE A C 1
ATOM 2031 O O . PHE A 1 254 ? -13.735 6.909 12.821 1.00 94.69 254 PHE A O 1
ATOM 2038 N N . GLN A 1 255 ? -13.723 9.104 13.343 1.00 94.25 255 GLN A N 1
ATOM 2039 C CA . GLN A 1 255 ? -14.322 9.541 12.088 1.00 94.25 255 GLN A CA 1
ATOM 2040 C C . GLN A 1 255 ? -13.474 9.080 10.901 1.00 94.25 255 GLN A C 1
ATOM 2042 O O . GLN A 1 255 ? -12.288 9.409 10.782 1.00 94.25 255 GLN A O 1
ATOM 2047 N N . SER A 1 256 ? -14.096 8.351 9.976 1.00 90.56 256 SER A N 1
ATOM 2048 C CA . SER A 1 256 ? -13.444 8.013 8.720 1.00 90.56 256 SER A CA 1
ATOM 2049 C C . SER A 1 256 ? -13.427 9.224 7.786 1.00 90.56 256 SER A C 1
ATOM 2051 O O . SER A 1 256 ? -14.449 9.865 7.549 1.00 90.56 256 SER A O 1
ATOM 2053 N N . LYS A 1 257 ? -12.266 9.517 7.191 1.00 88.06 257 LYS A N 1
ATOM 2054 C CA . LYS A 1 257 ? -12.115 10.612 6.214 1.00 88.06 257 LYS A CA 1
ATOM 2055 C C . LYS A 1 257 ? -12.830 10.350 4.884 1.00 88.06 257 LYS A C 1
ATOM 2057 O O . LYS A 1 257 ? -12.944 11.269 4.082 1.00 88.06 257 LYS A O 1
ATOM 2062 N N . SER A 1 258 ? -13.240 9.108 4.623 1.00 84.81 258 SER A N 1
ATOM 2063 C CA . SER A 1 258 ? -13.950 8.719 3.399 1.00 84.81 258 SER A CA 1
ATOM 2064 C C . SER A 1 258 ? -15.470 8.840 3.503 1.00 84.81 258 SER A C 1
ATOM 2066 O O . SER A 1 258 ? -16.144 8.614 2.505 1.00 84.81 258 SER A O 1
ATOM 2068 N N . HIS A 1 259 ? -16.003 9.163 4.682 1.00 85.25 259 HIS A N 1
ATOM 2069 C CA . HIS A 1 259 ? -17.438 9.287 4.930 1.00 85.25 259 HIS A CA 1
ATOM 2070 C C . HIS A 1 259 ? -17.798 10.714 5.339 1.00 85.25 259 HIS A C 1
ATOM 2072 O O . HIS A 1 259 ? -16.941 11.483 5.784 1.00 85.25 259 HIS A O 1
ATOM 2078 N N . HIS A 1 260 ? -19.081 11.052 5.208 1.00 88.19 260 HIS A N 1
ATOM 2079 C CA . HIS A 1 260 ? -19.633 12.274 5.779 1.00 88.19 260 HIS A CA 1
ATOM 2080 C C . HIS A 1 260 ? -19.381 12.326 7.291 1.00 88.19 260 HIS A C 1
ATOM 2082 O O . HIS A 1 260 ? -19.269 11.291 7.956 1.00 88.19 260 HIS A O 1
ATOM 2088 N N . THR A 1 261 ? -19.257 13.542 7.824 1.00 89.44 261 THR A N 1
ATOM 2089 C CA . THR A 1 261 ? -19.037 13.757 9.254 1.00 89.44 261 THR A CA 1
ATOM 2090 C C . THR A 1 261 ? -20.224 13.212 10.037 1.00 89.44 261 THR A C 1
ATOM 2092 O O . THR A 1 261 ? -21.333 13.740 9.930 1.00 89.44 261 THR A O 1
ATOM 2095 N N . ALA A 1 262 ? -19.988 12.170 10.830 1.00 90.31 262 ALA A N 1
ATOM 2096 C CA . ALA A 1 262 ? -21.019 11.550 11.639 1.00 90.31 262 ALA A CA 1
ATOM 2097 C C . ALA A 1 262 ? -21.577 12.552 12.671 1.00 90.31 262 ALA A C 1
ATOM 2099 O O . ALA A 1 262 ? -20.860 13.470 13.090 1.00 90.31 262 ALA A O 1
ATOM 2100 N N . PRO A 1 263 ? -22.840 12.404 13.111 1.00 90.44 263 PRO A N 1
ATOM 2101 C CA . PRO A 1 263 ? -23.443 13.307 14.090 1.00 90.44 263 PRO A CA 1
ATOM 2102 C C . PRO A 1 263 ? -22.607 13.483 15.367 1.00 90.44 263 PRO A C 1
ATOM 2104 O O . PRO A 1 263 ? -22.431 14.605 15.828 1.00 90.44 263 PRO A O 1
ATOM 2107 N N . TRP A 1 264 ? -22.049 12.398 15.912 1.00 90.62 264 TRP A N 1
ATOM 2108 C CA . TRP A 1 264 ? -21.216 12.442 17.123 1.00 90.62 264 TRP A CA 1
ATOM 2109 C C . TRP A 1 264 ? -19.907 13.225 16.920 1.00 90.62 264 TRP A C 1
ATOM 2111 O O . TRP A 1 264 ? -19.515 13.996 17.791 1.00 90.62 264 TRP A O 1
ATOM 2121 N N . GLU A 1 265 ? -19.272 13.133 15.746 1.00 91.38 265 GLU A N 1
ATOM 2122 C CA . GLU A 1 265 ? -18.061 13.910 15.437 1.00 91.38 265 GLU A CA 1
ATOM 2123 C C . GLU A 1 265 ? -18.385 15.409 15.314 1.00 91.38 265 GLU A C 1
ATOM 2125 O O . GLU A 1 265 ? -17.626 16.244 15.803 1.00 91.38 265 GLU A O 1
ATOM 2130 N N . ARG A 1 266 ? -19.537 15.771 14.717 1.00 89.12 266 ARG A N 1
ATOM 2131 C CA . ARG A 1 266 ? -19.999 17.175 14.633 1.00 89.12 266 ARG A CA 1
ATOM 2132 C C . ARG A 1 266 ? -20.197 17.811 16.009 1.00 89.12 266 ARG A C 1
ATOM 2134 O O . ARG A 1 266 ? -20.028 19.020 16.155 1.00 89.12 266 ARG A O 1
ATOM 2141 N N . GLU A 1 267 ? -20.567 17.005 16.993 1.00 89.94 267 GLU A N 1
ATOM 2142 C CA . GLU A 1 267 ? -20.794 17.431 18.374 1.00 89.94 267 GLU A CA 1
ATOM 2143 C C . GLU A 1 267 ? -19.536 17.326 19.250 1.00 89.94 267 GLU A C 1
ATOM 2145 O O . GLU A 1 267 ? -19.574 17.698 20.422 1.00 89.94 267 GLU A O 1
ATOM 2150 N N . GLU A 1 268 ? -18.407 16.900 18.669 1.00 91.31 268 GLU A N 1
ATOM 2151 C CA . GLU A 1 268 ? -17.137 16.634 19.359 1.00 91.31 268 GLU A CA 1
ATOM 2152 C C . GLU A 1 268 ? -17.253 15.564 20.466 1.00 91.31 268 GLU A C 1
ATOM 2154 O O . GLU A 1 268 ? -16.479 15.550 21.435 1.00 91.31 268 GLU A O 1
ATOM 2159 N N . GLU A 1 269 ? -18.210 14.648 20.315 1.00 92.94 269 GLU A N 1
ATOM 2160 C CA . GLU A 1 269 ? -18.479 13.554 21.242 1.00 92.94 269 GLU A CA 1
ATOM 2161 C C . GLU A 1 269 ? -17.747 12.276 20.814 1.00 92.94 269 GLU A C 1
ATOM 2163 O O . GLU A 1 269 ? -17.627 11.978 19.623 1.00 92.94 269 GLU A O 1
ATOM 2168 N N . PRO A 1 270 ? -17.217 11.493 21.765 1.00 94.81 270 PRO A N 1
ATOM 2169 C CA . PRO A 1 270 ? -16.598 10.222 21.442 1.00 94.81 270 PRO A CA 1
ATOM 2170 C C . PRO A 1 270 ? -17.677 9.154 21.212 1.00 94.81 270 PRO A C 1
ATOM 2172 O O . PRO A 1 270 ? -18.671 9.115 21.928 1.00 94.81 270 PRO A O 1
ATOM 2175 N N . LEU A 1 271 ? -17.446 8.236 20.271 1.00 95.50 271 LEU A N 1
ATOM 2176 C CA . LEU A 1 271 ? -18.280 7.046 20.105 1.00 95.50 271 LEU A CA 1
ATOM 2177 C C . LEU A 1 271 ? -17.572 5.819 20.685 1.00 95.50 271 LEU A C 1
ATOM 2179 O O . LEU A 1 271 ? -16.511 5.417 20.190 1.00 95.50 271 LEU A O 1
ATOM 2183 N N . PHE A 1 272 ? -18.180 5.204 21.699 1.00 96.81 272 PHE A N 1
ATOM 2184 C CA . PHE A 1 272 ? -17.738 3.922 22.241 1.00 96.81 272 PHE A CA 1
ATOM 2185 C C . PHE A 1 272 ? -18.737 2.811 21.911 1.00 96.81 272 PHE A C 1
ATOM 2187 O O . PHE A 1 272 ? -19.946 3.003 21.993 1.00 96.81 272 PHE A O 1
ATOM 2194 N N . LEU A 1 273 ? -18.229 1.628 21.575 1.00 96.62 273 LEU A N 1
ATOM 2195 C CA . LEU A 1 273 ? -19.028 0.414 21.416 1.00 96.62 273 LEU A CA 1
ATOM 2196 C C . LEU A 1 273 ? -18.580 -0.586 22.486 1.00 96.62 273 LEU A C 1
ATOM 2198 O O . LEU A 1 273 ? -17.401 -0.941 22.531 1.00 96.62 273 LEU A O 1
ATOM 2202 N N . THR A 1 274 ? -19.498 -1.006 23.353 1.00 96.56 274 THR A N 1
ATOM 2203 C CA . THR A 1 274 ? -19.270 -2.046 24.379 1.00 96.56 274 THR A CA 1
ATOM 2204 C C . THR A 1 274 ? -19.712 -3.409 23.860 1.00 96.56 274 THR A C 1
ATOM 2206 O O . THR A 1 274 ? -20.418 -3.472 22.863 1.00 96.56 274 THR A O 1
ATOM 2209 N N . HIS A 1 275 ? -19.279 -4.514 24.472 1.00 95.69 275 HIS A N 1
ATOM 2210 C CA . HIS A 1 275 ? -19.608 -5.871 24.004 1.00 95.69 275 HIS A CA 1
ATOM 2211 C C . HIS A 1 275 ? -19.301 -6.110 22.512 1.00 95.69 275 HIS A C 1
ATOM 2213 O O . HIS A 1 275 ? -19.915 -6.947 21.847 1.00 95.69 275 HIS A O 1
ATOM 2219 N N . TYR A 1 276 ? -18.324 -5.381 21.974 1.00 96.38 276 TYR A N 1
ATOM 2220 C CA . TYR A 1 276 ? -18.015 -5.376 20.557 1.00 96.38 276 TYR A CA 1
ATOM 2221 C C . TYR A 1 276 ? -17.279 -6.670 20.177 1.00 96.38 276 TYR A C 1
ATOM 2223 O O . TYR A 1 276 ? -16.263 -7.009 20.799 1.00 96.38 276 TYR A O 1
ATOM 2231 N N . PRO A 1 277 ? -17.756 -7.434 19.183 1.00 95.25 277 PRO A N 1
ATOM 2232 C CA . PRO A 1 277 ? -17.246 -8.776 18.921 1.00 95.25 277 PRO A CA 1
ATOM 2233 C C . PRO A 1 277 ? -15.833 -8.755 18.322 1.00 95.25 277 PRO A C 1
ATOM 2235 O O . PRO A 1 277 ? -15.530 -7.979 17.412 1.00 95.25 277 PRO A O 1
ATOM 2238 N N . ARG A 1 278 ? -14.965 -9.687 18.756 1.00 93.25 278 ARG A N 1
ATOM 2239 C CA . ARG A 1 278 ? -13.598 -9.832 18.211 1.00 93.25 278 ARG A CA 1
ATOM 2240 C C . ARG A 1 278 ? -13.570 -9.896 16.686 1.00 93.25 278 ARG A C 1
ATOM 2242 O O . ARG A 1 278 ? -12.658 -9.337 16.079 1.00 93.25 278 ARG A O 1
ATOM 2249 N N . SER A 1 279 ? -14.505 -10.623 16.075 1.00 92.50 279 SER A N 1
ATOM 2250 C CA . SER A 1 279 ? -14.565 -10.855 14.623 1.00 92.50 279 SER A CA 1
ATOM 2251 C C . SER A 1 279 ? -14.654 -9.566 13.810 1.00 92.50 279 SER A C 1
ATOM 2253 O O . SER A 1 279 ? -14.210 -9.545 12.667 1.00 92.50 279 SER A O 1
ATOM 2255 N N . SER A 1 280 ? -15.141 -8.494 14.426 1.00 95.44 280 SER A N 1
ATOM 2256 C CA . SER A 1 280 ? -15.387 -7.200 13.794 1.00 95.44 280 SER A CA 1
ATOM 2257 C C . SER A 1 280 ? -14.236 -6.207 13.945 1.00 95.44 280 SER A C 1
ATOM 2259 O O . SER A 1 280 ? -14.325 -5.073 13.479 1.00 95.44 280 SER A O 1
ATOM 2261 N N . ILE A 1 281 ? -13.129 -6.631 14.562 1.00 94.50 281 ILE A N 1
ATOM 2262 C CA . ILE A 1 281 ? -11.898 -5.848 14.691 1.00 94.50 281 ILE A CA 1
ATOM 2263 C C . ILE A 1 281 ? -10.855 -6.410 13.725 1.00 94.50 281 ILE A C 1
ATOM 2265 O O . ILE A 1 281 ? -10.451 -7.575 13.822 1.00 94.50 281 ILE A O 1
ATOM 2269 N N . ARG A 1 282 ? -10.357 -5.574 12.816 1.00 93.38 282 ARG A N 1
ATOM 2270 C CA . ARG A 1 282 ? -9.285 -5.931 11.879 1.00 93.38 282 ARG A CA 1
ATOM 2271 C C . ARG A 1 282 ? -8.097 -4.999 12.005 1.00 93.38 282 ARG A C 1
ATOM 2273 O O . ARG A 1 282 ? -8.227 -3.833 12.348 1.00 93.38 282 ARG A O 1
ATOM 2280 N N . TYR A 1 283 ? -6.927 -5.516 11.677 1.00 91.75 283 TYR A N 1
ATOM 2281 C CA . TYR A 1 283 ? -5.714 -4.735 11.529 1.00 91.75 283 TYR A CA 1
ATOM 2282 C C . TYR A 1 283 ? -5.508 -4.343 10.075 1.00 91.75 283 TYR A C 1
ATOM 2284 O O . TYR A 1 283 ? -5.677 -5.152 9.159 1.00 91.75 283 TYR A O 1
ATOM 2292 N N . PHE A 1 284 ? -5.060 -3.113 9.885 1.00 91.06 284 PHE A N 1
ATOM 2293 C CA . PHE A 1 284 ? -4.679 -2.538 8.607 1.00 91.06 284 PHE A CA 1
ATOM 2294 C C . PHE A 1 284 ? -3.266 -1.991 8.723 1.00 91.06 284 PHE A C 1
ATOM 2296 O O . PHE A 1 284 ? -2.824 -1.605 9.802 1.00 91.06 284 PHE A O 1
ATOM 2303 N N . ILE A 1 285 ? -2.542 -1.942 7.612 1.00 89.44 285 ILE A N 1
ATOM 2304 C CA . ILE A 1 285 ? -1.252 -1.257 7.592 1.00 89.44 285 ILE A CA 1
ATOM 2305 C C . ILE A 1 285 ? -1.525 0.246 7.560 1.00 89.44 285 ILE A C 1
ATOM 2307 O O . ILE A 1 285 ? -2.314 0.712 6.735 1.00 89.44 285 ILE A O 1
ATOM 2311 N N . LYS A 1 286 ? -0.871 1.010 8.437 1.00 88.44 286 LYS A N 1
ATOM 2312 C CA . LYS A 1 286 ? -0.964 2.472 8.408 1.00 88.44 286 LYS A CA 1
ATOM 2313 C C . LYS A 1 286 ? -0.508 2.991 7.036 1.00 88.44 286 LYS A C 1
ATOM 2315 O O . LYS A 1 286 ? 0.492 2.498 6.497 1.00 88.44 286 LYS A O 1
ATOM 2320 N N . PRO A 1 287 ? -1.191 3.998 6.462 1.00 86.19 287 PRO A N 1
ATOM 2321 C CA . PRO A 1 287 ? -0.731 4.636 5.236 1.00 86.19 287 PRO A CA 1
ATOM 2322 C C . PRO A 1 287 ? 0.739 5.047 5.359 1.00 86.19 287 PRO A C 1
ATOM 2324 O O . PRO A 1 287 ? 1.152 5.584 6.387 1.00 86.19 287 PRO A O 1
ATOM 2327 N N . TYR A 1 288 ? 1.533 4.754 4.328 1.00 84.94 288 TYR A N 1
ATOM 2328 C CA . TYR A 1 288 ? 2.971 5.052 4.284 1.00 84.94 288 TYR A CA 1
ATOM 2329 C C . TYR A 1 288 ? 3.818 4.416 5.401 1.00 84.94 288 TYR A C 1
ATOM 2331 O O . TYR A 1 288 ? 4.934 4.855 5.666 1.00 84.94 288 TYR A O 1
ATOM 2339 N N . ARG A 1 289 ? 3.312 3.369 6.060 1.00 84.69 289 ARG A N 1
ATOM 2340 C CA . ARG A 1 289 ? 4.045 2.604 7.084 1.00 84.69 289 ARG A CA 1
ATOM 2341 C C . ARG A 1 289 ? 4.259 1.142 6.711 1.00 84.69 289 ARG A C 1
ATOM 2343 O O . ARG A 1 289 ? 4.829 0.392 7.490 1.00 84.69 289 ARG A O 1
ATOM 2350 N N . SER A 1 290 ? 3.833 0.710 5.521 1.00 83.50 290 SER A N 1
ATOM 2351 C CA . SER A 1 290 ? 4.179 -0.639 5.057 1.00 83.50 290 SER A CA 1
ATOM 2352 C C . SER A 1 290 ? 5.694 -0.795 4.895 1.00 83.50 290 SER A C 1
ATOM 2354 O O . SER A 1 290 ? 6.417 0.192 4.754 1.00 83.50 290 SER A O 1
ATOM 2356 N N . ILE A 1 291 ? 6.176 -2.041 4.858 1.00 80.00 291 ILE A N 1
ATOM 2357 C CA . ILE A 1 291 ? 7.608 -2.359 4.724 1.00 80.00 291 ILE A CA 1
ATOM 2358 C C . ILE A 1 291 ? 8.242 -1.620 3.536 1.00 80.00 291 ILE A C 1
ATOM 2360 O O . ILE A 1 291 ? 9.357 -1.130 3.654 1.00 80.00 291 ILE A O 1
ATOM 2364 N N . GLN A 1 292 ? 7.521 -1.437 2.423 1.00 81.81 292 GLN A N 1
ATOM 2365 C CA . GLN A 1 292 ? 8.034 -0.712 1.251 1.00 81.81 292 GLN A CA 1
ATOM 2366 C C . GLN A 1 292 ? 8.294 0.788 1.510 1.00 81.81 292 GLN A C 1
ATOM 2368 O O . GLN A 1 292 ? 9.058 1.419 0.779 1.00 81.81 292 GLN A O 1
ATOM 2373 N N . HIS A 1 293 ? 7.670 1.369 2.539 1.00 84.88 293 HIS A N 1
ATOM 2374 C CA . HIS A 1 293 ? 7.798 2.772 2.940 1.00 84.88 293 HIS A CA 1
ATOM 2375 C C . HIS A 1 293 ? 8.837 2.982 4.047 1.00 84.88 293 HIS A C 1
ATOM 2377 O O . HIS A 1 293 ? 9.243 4.115 4.291 1.00 84.88 293 HIS A O 1
ATOM 2383 N N . GLN A 1 294 ? 9.338 1.918 4.676 1.00 83.25 294 GLN A N 1
ATOM 2384 C CA . GLN A 1 294 ? 10.365 2.056 5.706 1.00 83.25 294 GLN A CA 1
ATOM 2385 C C . GLN A 1 294 ? 11.650 2.675 5.119 1.00 83.25 294 GLN A C 1
ATOM 2387 O O . GLN A 1 294 ? 12.013 2.359 3.985 1.00 83.25 294 GLN A O 1
ATOM 2392 N N . PRO A 1 295 ? 12.375 3.547 5.843 1.00 84.38 295 PRO A N 1
ATOM 2393 C CA . PRO A 1 295 ? 13.595 4.176 5.320 1.00 84.38 295 PRO A CA 1
ATOM 2394 C C . PRO A 1 295 ? 14.662 3.163 4.889 1.00 84.38 295 PRO A C 1
ATOM 2396 O O . PRO A 1 295 ? 15.369 3.371 3.908 1.00 84.38 295 PRO A O 1
ATOM 2399 N N . ALA A 1 296 ? 14.731 2.033 5.596 1.00 85.12 296 ALA A N 1
ATOM 2400 C CA . ALA A 1 296 ? 15.635 0.930 5.297 1.00 85.12 296 ALA A CA 1
ATOM 2401 C C . ALA A 1 296 ? 15.102 -0.034 4.222 1.00 85.12 296 ALA A C 1
ATOM 2403 O O . ALA A 1 296 ? 15.734 -1.056 3.976 1.00 85.12 296 ALA A O 1
ATOM 2404 N N . ALA A 1 297 ? 13.957 0.237 3.591 1.00 88.69 297 ALA A N 1
ATOM 2405 C CA . ALA A 1 297 ? 13.453 -0.598 2.508 1.00 88.69 297 ALA A CA 1
ATOM 2406 C C . ALA A 1 297 ? 14.374 -0.500 1.289 1.00 88.69 297 ALA A C 1
ATOM 2408 O O . ALA A 1 297 ? 14.807 0.587 0.895 1.00 88.69 297 ALA A O 1
ATOM 2409 N N . PHE A 1 298 ? 14.655 -1.633 0.652 1.00 90.69 298 PHE A N 1
ATOM 2410 C CA . PHE A 1 298 ? 15.417 -1.619 -0.585 1.00 90.69 298 PHE A CA 1
ATOM 2411 C C . PHE A 1 298 ? 14.585 -1.030 -1.724 1.00 90.69 298 PHE A C 1
ATOM 2413 O O . PHE A 1 298 ? 13.554 -1.577 -2.108 1.00 90.69 298 PHE A O 1
ATOM 2420 N N . ARG A 1 299 ? 15.064 0.078 -2.292 1.00 88.50 299 ARG A N 1
ATOM 2421 C CA . ARG A 1 299 ? 14.469 0.725 -3.463 1.00 88.50 299 ARG A CA 1
ATOM 2422 C C . ARG A 1 299 ? 15.542 0.898 -4.522 1.00 88.50 299 ARG A C 1
ATOM 2424 O O . ARG A 1 299 ? 16.543 1.582 -4.305 1.00 88.50 299 ARG A O 1
ATOM 2431 N N . ARG A 1 300 ? 15.348 0.265 -5.675 1.00 89.00 300 ARG A N 1
ATOM 2432 C CA . ARG A 1 300 ? 16.234 0.420 -6.826 1.00 89.00 300 ARG A CA 1
ATOM 2433 C C . ARG A 1 300 ? 15.431 0.285 -8.106 1.00 89.00 300 ARG A C 1
ATOM 2435 O O . ARG A 1 300 ? 14.618 -0.626 -8.225 1.00 89.00 300 ARG A O 1
ATOM 2442 N N . PHE A 1 301 ? 15.681 1.184 -9.052 1.00 86.75 301 PHE A N 1
ATOM 2443 C CA . PHE A 1 301 ? 15.091 1.099 -10.382 1.00 86.75 301 PHE A CA 1
ATOM 2444 C C . PHE A 1 301 ? 15.493 -0.212 -11.059 1.00 86.75 301 PHE A C 1
ATOM 2446 O O . PHE A 1 301 ? 16.641 -0.651 -10.952 1.00 86.75 301 PHE A O 1
ATOM 2453 N N . ILE A 1 302 ? 14.540 -0.818 -11.760 1.00 86.50 302 ILE A N 1
ATOM 2454 C CA . ILE A 1 302 ? 14.795 -1.950 -12.644 1.00 86.50 302 ILE A CA 1
ATOM 2455 C C . ILE A 1 302 ? 15.235 -1.363 -13.984 1.00 86.50 302 ILE A C 1
ATOM 2457 O O . ILE A 1 302 ? 14.482 -0.628 -14.623 1.00 86.50 302 ILE A O 1
ATOM 2461 N N . GLY A 1 303 ? 16.469 -1.651 -14.391 1.00 84.31 303 GLY A N 1
ATOM 2462 C CA . GLY A 1 303 ? 16.984 -1.193 -15.676 1.00 84.31 303 GLY A CA 1
ATOM 2463 C C . GLY A 1 303 ? 16.356 -1.985 -16.819 1.00 84.31 303 GLY A C 1
ATOM 2464 O O . GLY A 1 303 ? 16.375 -3.215 -16.801 1.00 84.31 303 GLY A O 1
ATOM 2465 N N . LEU A 1 304 ? 15.832 -1.296 -17.834 1.00 87.56 304 LEU A N 1
ATOM 2466 C CA . LEU A 1 304 ? 15.473 -1.950 -19.091 1.00 87.56 304 LEU A CA 1
ATOM 2467 C C . LEU A 1 304 ? 16.731 -2.118 -19.959 1.00 87.56 304 LEU A C 1
ATOM 2469 O O . LEU A 1 304 ? 17.491 -1.153 -20.102 1.00 87.56 304 LEU A O 1
ATOM 2473 N N . PRO A 1 305 ? 16.953 -3.303 -20.559 1.00 87.62 305 PRO A N 1
ATOM 2474 C CA . PRO A 1 305 ? 18.037 -3.526 -21.505 1.00 87.62 305 PRO A CA 1
ATOM 2475 C C . PRO A 1 305 ? 18.093 -2.458 -22.601 1.00 87.62 305 PRO A C 1
ATOM 2477 O O . PRO A 1 305 ? 17.067 -2.033 -23.136 1.00 87.62 305 PRO A O 1
ATOM 2480 N N . ASN A 1 306 ? 19.309 -2.027 -22.952 1.00 85.12 306 ASN A N 1
ATOM 2481 C CA . ASN A 1 306 ? 19.509 -0.960 -23.933 1.00 85.12 306 ASN A CA 1
ATOM 2482 C C . ASN A 1 306 ? 18.819 -1.263 -25.262 1.00 85.12 306 ASN A C 1
ATOM 2484 O O . ASN A 1 306 ? 18.222 -0.360 -25.835 1.00 85.12 306 ASN A O 1
ATOM 2488 N N . ASP A 1 307 ? 18.868 -2.517 -25.712 1.00 88.88 307 ASP A N 1
ATOM 2489 C CA . ASP A 1 307 ? 18.278 -3.011 -26.956 1.00 88.88 307 ASP A CA 1
ATOM 2490 C C . ASP A 1 307 ? 16.745 -2.898 -27.006 1.00 88.88 307 ASP A C 1
ATOM 2492 O O . ASP A 1 307 ? 16.190 -2.854 -28.103 1.00 88.88 307 ASP A O 1
ATOM 2496 N N . MET A 1 308 ? 16.062 -2.753 -25.864 1.00 91.69 308 MET A N 1
ATOM 2497 C CA . MET A 1 308 ? 14.616 -2.518 -25.832 1.00 91.69 308 MET A CA 1
ATOM 2498 C C . MET A 1 308 ? 14.234 -1.100 -26.259 1.00 91.69 308 MET A C 1
ATOM 2500 O O . MET A 1 308 ? 13.162 -0.903 -26.819 1.00 91.69 308 MET A O 1
ATOM 2504 N N . TRP A 1 309 ? 15.065 -0.093 -26.005 1.00 90.31 309 TRP A N 1
ATOM 2505 C CA . TRP A 1 309 ? 14.680 1.297 -26.263 1.00 90.31 309 TRP A CA 1
ATOM 2506 C C . TRP A 1 309 ? 14.674 1.623 -27.763 1.00 90.31 309 TRP A C 1
ATOM 2508 O O . TRP A 1 309 ? 15.633 1.260 -28.436 1.00 90.31 309 TRP A O 1
ATOM 2518 N N . PRO A 1 310 ? 13.674 2.332 -28.306 1.00 90.12 310 PRO A N 1
ATOM 2519 C CA . PRO A 1 310 ? 13.731 2.830 -29.680 1.00 90.12 310 PRO A CA 1
ATOM 2520 C C . PRO A 1 310 ? 14.915 3.786 -29.906 1.00 90.12 310 PRO A C 1
ATOM 2522 O O . PRO A 1 310 ? 15.225 4.614 -29.047 1.00 90.12 310 PRO A O 1
ATOM 2525 N N . ASP A 1 311 ? 15.585 3.713 -31.060 1.00 84.75 311 ASP A N 1
ATOM 2526 C CA . ASP A 1 311 ? 16.775 4.541 -31.342 1.00 84.75 311 ASP A CA 1
ATOM 2527 C C . ASP A 1 311 ? 16.472 6.049 -31.401 1.00 84.75 311 ASP A C 1
ATOM 2529 O O . ASP A 1 311 ? 17.352 6.870 -31.142 1.00 84.75 311 ASP A O 1
ATOM 2533 N N . ASN A 1 312 ? 15.229 6.420 -31.713 1.00 83.69 312 ASN A N 1
ATOM 2534 C CA . ASN A 1 312 ? 14.703 7.787 -31.651 1.00 83.69 312 ASN A CA 1
ATOM 2535 C C . ASN A 1 312 ? 14.512 8.298 -30.214 1.00 83.69 312 ASN A C 1
ATOM 2537 O O . ASN A 1 312 ? 14.470 9.510 -30.024 1.00 83.69 312 ASN A O 1
ATOM 2541 N N . TRP A 1 313 ? 14.414 7.415 -29.217 1.00 85.94 313 TRP A N 1
ATOM 2542 C CA . TRP A 1 313 ? 14.322 7.794 -27.799 1.00 85.94 313 TRP A CA 1
ATOM 2543 C C . TRP A 1 313 ? 15.662 7.707 -27.086 1.00 85.94 313 TRP A C 1
ATOM 2545 O O . TRP A 1 313 ? 15.903 8.404 -26.102 1.00 85.94 313 TRP A O 1
ATOM 2555 N N . ARG A 1 314 ? 16.548 6.829 -27.565 1.00 78.81 314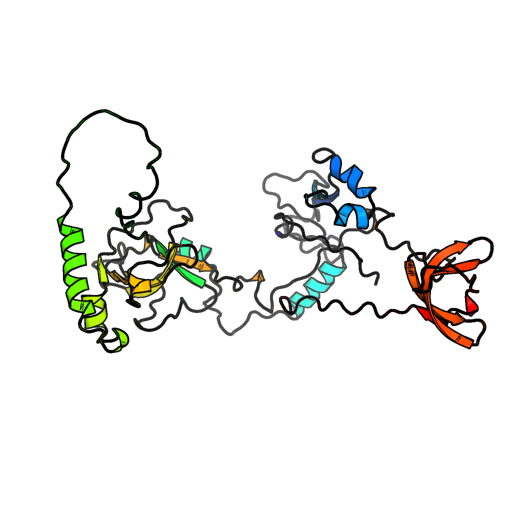 ARG A N 1
ATOM 2556 C CA . ARG A 1 314 ? 17.893 6.726 -27.017 1.00 78.81 314 ARG A CA 1
ATOM 2557 C C . ARG A 1 314 ? 18.619 8.044 -27.225 1.00 78.81 314 ARG A C 1
ATOM 2559 O O . ARG A 1 314 ? 18.625 8.631 -28.309 1.00 78.81 314 ARG A O 1
ATOM 2566 N N . ASN A 1 315 ? 19.369 8.438 -26.204 1.00 67.94 315 ASN A N 1
ATOM 2567 C CA . ASN A 1 315 ? 20.454 9.380 -26.392 1.00 67.94 315 ASN A CA 1
ATOM 2568 C C . ASN A 1 315 ? 21.370 8.823 -27.489 1.00 67.94 315 ASN A C 1
ATOM 2570 O O . ASN A 1 315 ? 22.070 7.840 -27.259 1.00 67.94 315 ASN A O 1
ATOM 2574 N N . ARG A 1 316 ? 21.355 9.425 -28.691 1.00 56.56 316 ARG A N 1
ATOM 2575 C CA . ARG A 1 316 ? 22.208 8.984 -29.807 1.00 56.56 316 ARG A CA 1
ATOM 2576 C C . ARG A 1 316 ? 23.644 8.850 -29.303 1.00 56.56 316 ARG A C 1
ATOM 2578 O O . ARG A 1 316 ? 24.239 9.858 -28.907 1.00 56.56 316 ARG A O 1
ATOM 2585 N N . ARG A 1 317 ? 24.174 7.617 -29.263 1.00 50.50 317 ARG A N 1
ATOM 2586 C CA . ARG A 1 317 ? 25.558 7.349 -28.841 1.00 50.50 317 ARG A CA 1
ATOM 2587 C C . ARG A 1 317 ? 26.461 8.361 -29.531 1.00 50.50 317 ARG A C 1
ATOM 2589 O O . ARG A 1 317 ? 26.231 8.662 -30.701 1.00 50.50 317 ARG A O 1
ATOM 2596 N N . ARG A 1 318 ? 27.445 8.899 -28.802 1.00 46.03 318 ARG A N 1
ATOM 2597 C CA . ARG A 1 318 ? 28.489 9.774 -29.350 1.00 46.03 318 ARG A CA 1
ATOM 2598 C C . ARG A 1 318 ? 29.218 9.029 -30.476 1.00 46.03 318 ARG A C 1
ATOM 2600 O O . ARG A 1 318 ? 30.246 8.404 -30.248 1.00 46.03 318 ARG A O 1
ATOM 2607 N N . GLY A 1 319 ? 28.652 9.036 -31.678 1.00 45.59 319 GLY A N 1
ATOM 2608 C CA . GLY A 1 319 ? 29.378 8.771 -32.904 1.00 45.59 319 GLY A CA 1
ATOM 2609 C C . GLY A 1 319 ? 30.384 9.899 -33.058 1.00 45.59 319 GLY A C 1
ATOM 2610 O O . GLY A 1 319 ? 30.085 11.040 -32.716 1.00 45.59 319 GLY A O 1
ATOM 2611 N N . ALA A 1 320 ? 31.587 9.569 -33.499 1.00 46.00 320 ALA A N 1
ATOM 2612 C CA . ALA A 1 320 ? 32.779 10.409 -33.464 1.00 46.00 320 ALA A CA 1
ATOM 2613 C C . ALA A 1 320 ? 32.732 11.723 -34.287 1.00 46.00 320 ALA A C 1
ATOM 2615 O O . ALA A 1 320 ? 33.784 12.268 -34.598 1.00 46.00 320 ALA A O 1
ATOM 2616 N N . GLN A 1 321 ? 31.565 12.270 -34.632 1.00 49.94 321 GLN A N 1
ATOM 2617 C CA . GLN A 1 321 ? 31.435 13.544 -35.338 1.00 49.94 321 GLN A CA 1
ATOM 2618 C C . GLN A 1 321 ? 30.261 14.357 -34.776 1.00 49.94 321 GLN A C 1
ATOM 2620 O O . GLN A 1 321 ? 29.097 14.064 -35.036 1.00 49.94 321 GLN A O 1
ATOM 2625 N N . GLY A 1 322 ? 30.601 15.381 -33.987 1.00 56.06 322 GLY A N 1
ATOM 2626 C CA . GLY A 1 322 ? 29.680 16.391 -33.458 1.00 56.06 322 GLY A CA 1
ATOM 2627 C C . GLY A 1 322 ? 29.567 16.370 -31.933 1.00 56.06 322 GLY A C 1
ATOM 2628 O O . GLY A 1 322 ? 28.840 15.567 -31.357 1.00 56.06 322 GLY A O 1
ATOM 2629 N N . VAL A 1 323 ? 30.271 17.286 -31.259 1.00 66.69 323 VAL A N 1
ATOM 2630 C CA . VAL A 1 323 ? 30.219 17.474 -29.791 1.00 66.69 323 VAL A CA 1
ATOM 2631 C C . VAL A 1 323 ? 28.857 18.038 -29.326 1.00 66.69 323 VAL A C 1
ATOM 2633 O O . VAL A 1 323 ? 28.536 17.972 -28.139 1.00 66.69 323 VAL A O 1
ATOM 2636 N N . TYR A 1 324 ? 28.029 18.539 -30.252 1.00 67.00 324 TYR A N 1
ATOM 2637 C CA . TYR A 1 324 ? 26.762 19.230 -29.985 1.00 67.00 324 TYR A CA 1
ATOM 2638 C C . TYR A 1 324 ? 25.652 18.776 -30.953 1.00 67.00 324 TYR A C 1
ATOM 2640 O O . TYR A 1 324 ? 25.932 18.443 -32.103 1.00 67.00 324 TYR A O 1
ATOM 2648 N N . ARG A 1 325 ? 24.391 18.774 -30.498 1.00 63.00 325 ARG A N 1
ATOM 2649 C CA . ARG A 1 325 ? 23.184 18.377 -31.255 1.00 63.00 325 ARG A CA 1
ATOM 2650 C C . ARG A 1 325 ? 22.237 19.552 -31.468 1.00 63.00 325 ARG A C 1
ATOM 2652 O O . ARG A 1 325 ? 22.180 20.425 -30.613 1.00 63.00 325 ARG A O 1
ATOM 2659 N N . VAL A 1 326 ? 21.417 19.518 -32.525 1.00 66.94 326 VAL A N 1
ATOM 2660 C CA . VAL A 1 326 ? 20.221 20.380 -32.638 1.00 66.94 326 VAL A CA 1
ATOM 2661 C C . VAL A 1 326 ? 19.377 20.243 -31.362 1.00 66.94 326 VAL A C 1
ATOM 2663 O O . VAL A 1 326 ? 19.103 19.130 -30.928 1.00 66.94 326 VAL A O 1
ATOM 2666 N N . GLY A 1 327 ? 19.021 21.361 -30.733 1.00 62.12 327 GLY A N 1
ATOM 2667 C CA . GLY A 1 327 ? 18.368 21.443 -29.426 1.00 62.12 327 GLY A CA 1
ATOM 2668 C C . GLY A 1 327 ? 19.323 21.716 -28.259 1.00 62.12 327 GLY A C 1
ATOM 2669 O O . GLY A 1 327 ? 18.891 22.256 -27.239 1.00 62.12 327 GLY A O 1
ATOM 2670 N N . ASP A 1 328 ? 20.625 21.440 -28.397 1.00 67.50 328 ASP A N 1
ATOM 2671 C CA . ASP A 1 328 ? 21.578 21.682 -27.314 1.00 67.50 328 ASP A CA 1
ATOM 2672 C C . ASP A 1 328 ? 21.733 23.172 -27.029 1.00 67.50 328 ASP A C 1
ATOM 2674 O O . ASP A 1 328 ? 22.009 23.976 -27.925 1.00 67.50 328 ASP A O 1
ATOM 2678 N N . ARG A 1 329 ? 21.642 23.530 -25.742 1.00 72.69 329 ARG A N 1
ATOM 2679 C CA . ARG A 1 329 ? 22.114 24.827 -25.268 1.00 72.69 329 ARG A CA 1
ATOM 2680 C C . ARG A 1 329 ? 23.630 24.839 -25.185 1.00 72.69 329 ARG A C 1
ATOM 2682 O O . ARG A 1 329 ? 24.250 24.076 -24.440 1.00 72.69 329 ARG A O 1
ATOM 2689 N N . VAL A 1 330 ? 24.218 25.773 -25.910 1.00 75.19 330 VAL A N 1
ATOM 2690 C CA . VAL A 1 330 ? 25.658 25.992 -25.936 1.00 75.19 330 VAL A CA 1
ATOM 2691 C C . VAL A 1 330 ? 26.005 27.383 -25.434 1.00 75.19 330 VAL A C 1
ATOM 2693 O O . VAL A 1 330 ? 25.229 28.333 -25.580 1.00 75.19 330 VAL A O 1
ATOM 2696 N N . ILE A 1 331 ? 27.199 27.496 -24.862 1.00 77.88 331 ILE A N 1
ATOM 2697 C CA . ILE A 1 331 ? 27.855 28.765 -24.573 1.00 77.88 331 ILE A CA 1
ATOM 2698 C C . ILE A 1 331 ? 28.961 28.938 -25.606 1.00 77.88 331 ILE A C 1
ATOM 2700 O O . ILE A 1 331 ? 29.852 28.095 -25.701 1.00 77.88 331 ILE A O 1
ATOM 2704 N N . PHE A 1 332 ? 28.925 30.027 -26.362 1.00 79.44 332 PHE A N 1
ATOM 2705 C CA . PHE A 1 332 ? 29.889 30.299 -27.425 1.00 79.44 332 PHE A CA 1
ATOM 2706 C C . PHE A 1 332 ? 30.404 31.738 -27.366 1.00 79.44 332 PHE A C 1
ATOM 2708 O O . PHE A 1 332 ? 29.757 32.626 -26.800 1.00 79.44 332 PHE A O 1
ATOM 2715 N N . LEU A 1 333 ? 31.570 31.981 -27.962 1.00 79.38 333 LEU A N 1
ATOM 2716 C CA . LEU A 1 333 ? 32.083 33.326 -28.214 1.00 79.38 333 LEU A CA 1
ATOM 2717 C C . LEU A 1 333 ? 31.538 33.839 -29.545 1.00 79.38 333 LEU A C 1
ATOM 2719 O O . LEU A 1 333 ? 31.679 33.205 -30.584 1.00 79.38 333 LEU A O 1
ATOM 2723 N N . SER A 1 334 ? 30.883 34.997 -29.515 1.00 79.44 334 SER A N 1
ATOM 2724 C CA . SER A 1 334 ? 30.497 35.699 -30.744 1.00 79.44 334 SER A CA 1
ATOM 2725 C C . SER A 1 334 ? 31.697 36.389 -31.399 1.00 79.44 334 SER A C 1
ATOM 2727 O O . SER A 1 334 ? 32.702 36.634 -30.736 1.00 79.44 334 SER A O 1
ATOM 2729 N N . SER A 1 335 ? 31.559 36.800 -32.664 1.00 76.56 335 SER A N 1
ATOM 2730 C CA . SER A 1 335 ? 32.591 37.541 -33.414 1.00 76.56 335 SER A CA 1
ATOM 2731 C C . SER A 1 335 ? 33.060 38.839 -32.742 1.00 76.56 335 SER A C 1
ATOM 2733 O O . SER A 1 335 ? 34.141 39.330 -33.039 1.00 76.56 335 SER A O 1
ATOM 2735 N N . SER A 1 336 ? 32.284 39.390 -31.802 1.00 82.94 336 SER A N 1
ATOM 2736 C CA . SER A 1 336 ? 32.669 40.545 -30.986 1.00 82.94 336 SER A CA 1
ATOM 2737 C C . SER A 1 336 ? 33.337 40.165 -29.651 1.00 82.94 336 SER A C 1
ATOM 2739 O O . SER A 1 336 ? 33.273 40.958 -28.712 1.00 82.94 336 SER A O 1
ATOM 2741 N N . ASN A 1 337 ? 33.853 38.938 -29.497 1.00 81.19 337 ASN A N 1
ATOM 2742 C CA . ASN A 1 337 ? 34.416 38.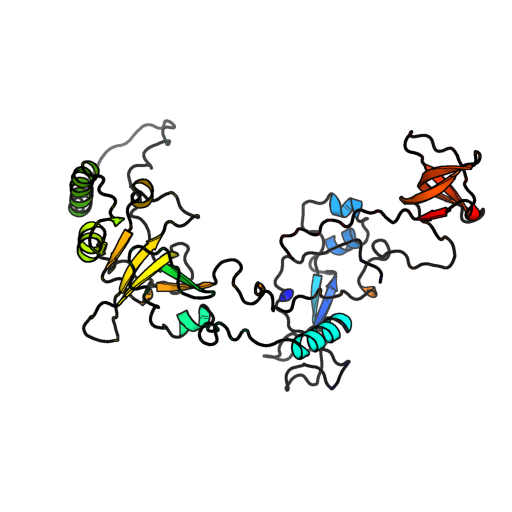381 -28.253 1.00 81.19 337 ASN A CA 1
ATOM 2743 C C . ASN A 1 337 ? 33.490 38.455 -27.023 1.00 81.19 337 ASN A C 1
ATOM 2745 O O . ASN A 1 337 ? 33.940 38.455 -25.880 1.00 81.19 337 ASN A O 1
ATOM 2749 N N . LYS A 1 338 ? 32.169 38.502 -27.237 1.00 78.31 338 LYS A N 1
ATOM 2750 C CA . LYS A 1 338 ? 31.179 38.433 -26.152 1.00 78.31 338 LYS A CA 1
ATOM 2751 C C . LYS A 1 338 ? 30.662 37.009 -26.021 1.00 78.31 338 LYS A C 1
ATOM 2753 O O . LYS A 1 338 ? 30.268 36.416 -27.030 1.00 78.31 338 LYS A O 1
ATOM 2758 N N . VAL A 1 339 ? 30.618 36.501 -24.790 1.00 77.88 339 VAL A N 1
ATOM 2759 C CA . VAL A 1 339 ? 30.010 35.209 -24.453 1.00 77.88 339 VAL A CA 1
ATOM 2760 C C . VAL A 1 339 ? 28.501 35.291 -24.675 1.00 77.88 339 VAL A C 1
ATOM 2762 O O . VAL A 1 339 ? 27.844 36.206 -24.176 1.00 77.88 339 VAL A O 1
ATOM 2765 N N . LYS A 1 340 ? 27.948 34.341 -25.427 1.00 80.06 340 LYS A N 1
ATOM 2766 C CA . LYS A 1 340 ? 26.512 34.221 -25.687 1.00 80.06 340 LYS A CA 1
ATOM 2767 C C . LYS A 1 340 ? 26.037 32.800 -25.420 1.00 80.06 340 LYS A C 1
ATOM 2769 O O . LYS A 1 340 ? 26.812 31.850 -25.482 1.00 80.06 340 LYS A O 1
ATOM 2774 N N . THR A 1 341 ? 24.746 32.677 -25.137 1.00 76.25 341 THR A N 1
ATOM 2775 C CA . THR A 1 341 ? 24.039 31.400 -25.088 1.00 76.25 341 THR A CA 1
ATOM 2776 C C . THR A 1 341 ? 23.153 31.264 -26.317 1.00 76.25 341 THR A C 1
ATOM 2778 O O . THR A 1 341 ? 22.554 32.239 -26.779 1.00 76.25 341 THR A O 1
ATOM 2781 N N . GLY A 1 342 ? 23.072 30.058 -26.862 1.00 76.38 342 GLY A N 1
ATOM 2782 C CA . GLY A 1 342 ? 22.206 29.760 -27.997 1.00 76.38 342 GLY A CA 1
ATOM 2783 C C . GLY A 1 342 ? 21.785 28.306 -28.005 1.00 76.38 342 GLY A C 1
ATOM 2784 O O . GLY A 1 342 ? 22.328 27.493 -27.259 1.00 76.38 342 GLY A O 1
ATOM 2785 N N . ILE A 1 343 ? 20.799 28.004 -28.839 1.00 71.19 343 ILE A N 1
ATOM 2786 C CA . ILE A 1 343 ? 20.357 26.638 -29.111 1.00 71.19 343 ILE A CA 1
ATOM 2787 C C . ILE A 1 343 ? 20.857 26.275 -30.505 1.00 71.19 343 ILE A C 1
ATOM 2789 O O . ILE A 1 343 ? 20.671 27.061 -31.437 1.00 71.19 343 ILE A O 1
ATOM 2793 N N . VAL A 1 344 ? 21.501 25.121 -30.654 1.00 73.38 344 VAL A N 1
ATOM 2794 C CA . VAL A 1 344 ? 21.832 24.580 -31.981 1.00 73.38 344 VAL A CA 1
ATOM 2795 C C . VAL A 1 344 ? 20.506 24.305 -32.697 1.00 73.38 344 VAL A C 1
ATOM 2797 O O . VAL A 1 344 ? 19.681 23.565 -32.182 1.00 73.38 344 VAL A O 1
ATOM 2800 N N . VAL A 1 345 ? 20.249 24.894 -33.857 1.00 72.06 345 VAL A N 1
ATOM 2801 C CA . VAL A 1 345 ? 19.003 24.671 -34.620 1.00 72.06 345 VAL A CA 1
ATOM 2802 C C . VAL A 1 345 ? 19.225 23.847 -35.883 1.00 72.06 345 VAL A C 1
ATOM 2804 O O . VAL A 1 345 ? 18.296 23.224 -36.383 1.00 72.06 345 VAL A O 1
ATOM 2807 N N . HIS A 1 346 ? 20.459 23.804 -36.380 1.00 72.12 346 HIS A N 1
ATOM 2808 C CA . HIS A 1 346 ? 20.858 22.974 -37.510 1.00 72.12 346 HIS A CA 1
ATOM 2809 C C . HIS A 1 346 ? 22.362 22.680 -37.419 1.00 72.12 346 HIS A C 1
ATOM 2811 O O . HIS A 1 346 ? 23.097 23.455 -36.807 1.00 72.12 346 HIS A O 1
ATOM 2817 N N . PHE A 1 347 ? 22.819 21.570 -37.993 1.00 68.81 347 PHE A N 1
ATOM 2818 C CA . PHE A 1 347 ? 24.235 21.207 -38.047 1.00 68.81 347 PHE A CA 1
ATOM 2819 C C . PHE A 1 347 ? 24.572 20.776 -39.470 1.00 68.81 347 PHE A C 1
ATOM 2821 O O . PHE A 1 347 ? 23.957 19.837 -39.978 1.00 68.81 347 PHE A O 1
ATOM 2828 N N . ASP A 1 348 ? 25.524 21.465 -40.094 1.00 68.31 348 ASP A N 1
ATOM 2829 C CA . ASP A 1 348 ? 26.033 21.084 -41.405 1.00 68.31 348 ASP A CA 1
ATOM 2830 C C . ASP A 1 348 ? 27.223 20.141 -41.211 1.00 68.31 348 ASP A C 1
ATOM 2832 O O . ASP A 1 348 ? 28.291 20.540 -40.742 1.00 68.31 348 ASP A O 1
ATOM 2836 N N . ALA A 1 349 ? 27.019 18.866 -41.537 1.00 58.56 349 ALA A N 1
ATOM 2837 C CA . ALA A 1 349 ? 28.036 17.836 -41.375 1.00 58.56 349 ALA A CA 1
ATOM 2838 C C . ALA A 1 349 ? 29.198 17.964 -42.373 1.00 58.56 349 ALA A C 1
ATOM 2840 O O . ALA A 1 349 ? 30.275 17.443 -42.088 1.00 58.56 349 ALA A O 1
ATOM 2841 N N . ALA A 1 350 ? 28.997 18.632 -43.515 1.00 65.56 350 ALA A N 1
ATOM 2842 C CA . ALA A 1 350 ? 30.048 18.838 -44.509 1.00 65.56 350 ALA A CA 1
ATOM 2843 C C . ALA A 1 350 ? 31.019 19.939 -44.069 1.00 65.56 350 ALA A C 1
ATOM 2845 O O . ALA A 1 350 ? 32.230 19.795 -44.212 1.00 65.56 350 ALA A O 1
ATOM 2846 N N . GLU A 1 351 ? 30.481 21.006 -43.483 1.00 64.19 351 GLU A N 1
ATOM 2847 C CA . GLU A 1 351 ? 31.256 22.183 -43.085 1.00 64.19 351 GLU A CA 1
ATOM 2848 C C . GLU A 1 351 ? 31.719 22.103 -41.617 1.00 64.19 351 GLU A C 1
ATOM 2850 O O . GLU A 1 351 ? 32.678 22.753 -41.215 1.00 64.19 351 GLU A O 1
ATOM 2855 N N . GLY A 1 352 ? 31.058 21.292 -40.785 1.00 59.25 352 GLY A N 1
ATOM 2856 C CA . GLY A 1 352 ? 31.382 21.141 -39.366 1.00 59.25 352 GLY A CA 1
ATOM 2857 C C . GLY A 1 352 ? 30.852 22.270 -38.478 1.00 59.25 352 GLY A C 1
ATOM 2858 O O . GLY A 1 352 ? 31.237 22.341 -37.317 1.00 59.25 352 GLY A O 1
ATOM 2859 N N . TYR A 1 353 ? 29.959 23.135 -38.967 1.00 59.19 353 TYR A N 1
ATOM 2860 C CA . TYR A 1 353 ? 29.420 24.266 -38.203 1.00 59.19 353 TYR A CA 1
ATOM 2861 C C . TYR A 1 353 ? 28.005 23.989 -37.679 1.00 59.19 353 TYR A C 1
ATOM 2863 O O . TYR A 1 353 ? 27.165 23.376 -38.342 1.00 59.19 353 TYR A O 1
ATOM 2871 N N . GLY A 1 354 ? 27.710 24.513 -36.486 1.00 59.38 354 GLY A N 1
ATOM 2872 C CA . GLY A 1 354 ? 26.338 24.628 -35.993 1.00 59.38 354 GLY A CA 1
ATOM 2873 C C . GLY A 1 354 ? 25.706 25.947 -36.443 1.00 59.38 354 GLY A C 1
ATOM 2874 O O . GLY A 1 354 ? 26.346 27.000 -36.427 1.00 59.38 354 GLY A O 1
ATOM 2875 N N . ILE A 1 355 ? 24.430 25.916 -36.814 1.00 60.50 355 ILE A N 1
ATOM 2876 C CA . ILE A 1 355 ? 23.588 27.109 -36.917 1.00 60.50 355 ILE A CA 1
ATOM 2877 C C . ILE A 1 355 ? 22.919 27.300 -35.559 1.00 60.50 355 ILE A C 1
ATOM 2879 O O . ILE A 1 355 ? 22.289 26.374 -35.045 1.00 60.50 355 ILE A O 1
ATOM 2883 N N . PHE A 1 356 ? 23.029 28.496 -34.978 1.00 63.47 356 PHE A N 1
ATOM 2884 C CA . PHE A 1 356 ? 22.533 28.778 -33.629 1.00 63.47 356 PHE A CA 1
ATOM 2885 C C . PHE A 1 356 ? 21.426 29.836 -33.636 1.00 63.47 356 PHE A C 1
ATOM 2887 O O . PHE A 1 356 ? 21.529 30.863 -34.310 1.00 63.47 356 PHE A O 1
ATOM 2894 N N . SER A 1 357 ? 20.380 29.609 -32.839 1.00 58.56 357 SER A N 1
ATOM 2895 C CA . SER A 1 357 ? 19.340 30.605 -32.563 1.00 58.56 357 SER A CA 1
ATOM 2896 C C . SER A 1 357 ? 19.615 31.304 -31.233 1.00 58.56 357 SER A C 1
ATOM 2898 O O . SER A 1 357 ? 19.821 30.661 -30.198 1.00 58.56 357 SER A O 1
ATOM 2900 N N . VAL A 1 358 ? 19.619 32.637 -31.263 1.00 58.84 358 VAL A N 1
ATOM 2901 C CA . VAL A 1 358 ? 19.645 33.498 -30.074 1.00 58.84 358 VAL A CA 1
ATOM 2902 C C . VAL A 1 358 ? 18.215 33.997 -29.863 1.00 58.84 358 VAL A C 1
ATOM 2904 O O . VAL A 1 358 ? 17.537 34.275 -30.846 1.00 58.84 358 VAL A O 1
ATOM 2907 N N . ARG A 1 359 ? 17.760 34.094 -28.602 1.00 53.19 359 ARG A N 1
ATOM 2908 C CA . ARG A 1 359 ? 16.371 34.317 -28.109 1.00 53.19 359 ARG A CA 1
ATOM 2909 C C . ARG A 1 359 ? 15.475 35.376 -28.803 1.00 53.19 359 ARG A C 1
ATOM 2911 O O . ARG A 1 359 ? 14.335 35.533 -28.394 1.00 53.19 359 ARG A O 1
ATOM 2918 N N . SER A 1 360 ? 15.929 36.082 -29.832 1.00 52.66 360 SER A N 1
ATOM 2919 C CA . SER A 1 360 ? 15.199 37.112 -30.577 1.00 52.66 360 SER A CA 1
ATOM 2920 C C . SER A 1 360 ? 14.655 36.661 -31.945 1.00 52.66 360 SER A C 1
ATOM 2922 O O . SER A 1 360 ? 14.427 37.505 -32.805 1.00 52.66 360 SER A O 1
ATOM 2924 N N . GLY A 1 361 ? 14.475 35.357 -32.189 1.00 49.16 361 GLY A N 1
ATOM 2925 C CA . GLY A 1 361 ? 13.730 34.858 -33.359 1.00 49.16 361 GLY A CA 1
ATOM 2926 C C . GLY A 1 361 ? 14.414 35.024 -34.722 1.00 49.16 361 GLY A C 1
ATOM 2927 O O . GLY A 1 361 ? 13.779 34.802 -35.747 1.00 49.16 361 GLY A O 1
ATOM 2928 N N . ILE A 1 362 ? 15.700 35.387 -34.763 1.00 52.50 362 ILE A N 1
ATOM 2929 C CA . ILE A 1 362 ? 16.457 35.508 -36.013 1.00 52.50 362 ILE A CA 1
ATOM 2930 C C . ILE A 1 362 ? 17.714 34.641 -35.928 1.00 52.50 362 ILE A C 1
ATOM 2932 O O . ILE A 1 362 ? 18.612 34.890 -35.121 1.00 52.50 362 ILE A O 1
ATOM 2936 N N . VAL A 1 363 ? 17.771 33.631 -36.796 1.00 54.22 363 VAL A N 1
ATOM 2937 C CA . VAL A 1 363 ? 18.952 32.802 -37.059 1.00 54.22 363 VAL A CA 1
ATOM 2938 C C . VAL A 1 363 ? 19.992 33.668 -37.761 1.00 54.22 363 VAL A C 1
ATOM 2940 O O . VAL A 1 363 ? 19.705 34.194 -38.835 1.00 54.22 363 VAL A O 1
ATOM 2943 N N . ARG A 1 364 ? 21.176 33.878 -37.167 1.00 56.75 364 ARG A N 1
ATOM 2944 C CA . ARG A 1 364 ? 22.128 34.850 -37.740 1.00 56.75 364 ARG A CA 1
ATOM 2945 C C . ARG A 1 364 ? 23.612 34.519 -37.695 1.00 56.75 364 ARG A C 1
ATOM 2947 O O . ARG A 1 364 ? 24.393 35.354 -38.138 1.00 56.75 364 ARG A O 1
ATOM 2954 N N . THR A 1 365 ? 24.028 33.336 -37.251 1.00 61.84 365 THR A N 1
ATOM 2955 C CA . THR A 1 365 ? 25.463 33.023 -37.280 1.00 61.84 365 THR A CA 1
ATOM 2956 C C . THR A 1 365 ? 25.733 31.528 -37.379 1.00 61.84 365 THR A C 1
ATOM 2958 O O . THR A 1 365 ? 25.275 30.755 -36.537 1.00 61.84 365 THR A O 1
ATOM 2961 N N . SER A 1 366 ? 26.507 31.153 -38.400 1.00 62.59 366 SER A N 1
ATOM 2962 C CA . SER A 1 366 ? 27.303 29.925 -38.402 1.00 62.59 366 SER A CA 1
ATOM 2963 C C . SER A 1 366 ? 28.453 30.125 -37.417 1.00 62.59 366 SER A C 1
ATOM 2965 O O . SER A 1 366 ? 29.092 31.182 -37.439 1.00 62.59 366 SER A O 1
ATOM 2967 N N . ILE A 1 367 ? 28.661 29.178 -36.503 1.00 65.31 367 ILE A N 1
ATOM 2968 C CA . ILE A 1 367 ? 29.712 29.286 -35.485 1.00 65.31 367 ILE A CA 1
ATOM 2969 C C . ILE A 1 367 ? 30.623 28.066 -35.579 1.00 65.31 367 ILE A C 1
ATOM 2971 O O . ILE A 1 367 ? 30.119 26.939 -35.513 1.00 65.31 367 ILE A O 1
ATOM 2975 N N . PRO A 1 368 ? 31.940 28.285 -35.741 1.00 68.06 368 PRO A N 1
ATOM 2976 C CA . PRO A 1 368 ? 32.903 27.201 -35.777 1.00 68.06 368 PRO A CA 1
ATOM 2977 C C . PRO A 1 368 ? 32.890 26.390 -34.475 1.00 68.06 368 PRO A C 1
ATOM 2979 O O . PRO A 1 368 ? 32.720 26.989 -33.404 1.00 68.06 368 PRO A O 1
ATOM 2982 N N . PRO A 1 369 ? 33.120 25.065 -34.515 1.00 65.94 369 PRO A N 1
ATOM 2983 C CA . PRO A 1 369 ? 33.240 24.233 -33.317 1.00 65.94 369 PRO A CA 1
ATOM 2984 C C . PRO A 1 369 ? 34.200 24.796 -32.267 1.00 65.94 369 PRO A C 1
ATOM 2986 O O . PRO A 1 369 ? 33.902 24.746 -31.076 1.00 65.94 369 PRO A O 1
ATOM 2989 N N . GLU A 1 370 ? 35.316 25.386 -32.696 1.00 71.19 370 GLU A N 1
ATOM 2990 C CA . GLU A 1 370 ? 36.343 25.956 -31.822 1.00 71.19 370 GLU A CA 1
ATOM 2991 C C . GLU A 1 370 ? 35.877 27.194 -31.042 1.00 71.19 370 GLU A C 1
ATOM 2993 O O . GLU A 1 370 ? 36.472 27.548 -30.027 1.00 71.19 370 GLU A O 1
ATOM 2998 N N . SER A 1 371 ? 34.797 27.849 -31.475 1.00 69.38 371 SER A N 1
ATOM 2999 C CA . SER A 1 371 ? 34.231 29.019 -30.789 1.00 69.38 371 SER A CA 1
ATOM 3000 C C . SER A 1 371 ? 33.234 28.642 -29.684 1.00 69.38 371 SER A C 1
ATOM 3002 O O . SER A 1 371 ? 32.729 29.520 -28.974 1.00 69.38 371 SER A O 1
ATOM 3004 N N . ILE A 1 372 ? 32.934 27.351 -29.516 1.00 68.06 372 ILE A N 1
ATOM 3005 C CA . ILE A 1 372 ? 32.028 26.853 -28.482 1.00 68.06 372 ILE A CA 1
ATOM 3006 C C . ILE A 1 372 ? 32.834 26.578 -27.212 1.00 68.06 372 ILE A C 1
ATOM 3008 O O . ILE A 1 372 ? 33.656 25.672 -27.146 1.00 68.06 372 ILE A O 1
ATOM 3012 N N . LEU A 1 373 ? 32.583 27.375 -26.174 1.00 71.31 373 LEU A N 1
ATOM 3013 C CA . LEU A 1 373 ? 33.350 27.329 -24.931 1.00 71.31 373 LEU A CA 1
ATOM 3014 C C . LEU A 1 373 ? 32.985 26.124 -24.062 1.00 71.31 373 LEU A C 1
ATOM 3016 O O . LEU A 1 373 ? 33.848 25.570 -23.389 1.00 71.31 373 LEU A O 1
ATOM 3020 N N . LYS A 1 374 ? 31.692 25.774 -24.007 1.00 71.44 374 LYS A N 1
ATOM 3021 C CA . LYS A 1 374 ? 31.156 24.624 -23.258 1.00 71.44 374 LYS A CA 1
ATOM 3022 C C . LYS A 1 374 ? 29.658 24.441 -23.498 1.00 71.44 374 LYS A C 1
ATOM 3024 O O . LYS A 1 374 ? 28.956 25.371 -23.897 1.00 71.44 374 LYS A O 1
ATOM 3029 N N . ARG A 1 375 ? 29.152 23.248 -23.178 1.00 51.03 375 ARG A N 1
ATOM 3030 C CA . ARG A 1 375 ? 27.712 22.992 -23.030 1.00 51.03 375 ARG A CA 1
ATOM 3031 C C . ARG A 1 375 ? 27.223 23.639 -21.731 1.00 51.03 375 ARG A C 1
ATOM 3033 O O . ARG A 1 375 ? 27.894 23.524 -20.704 1.00 51.03 375 ARG A O 1
ATOM 3040 N N . ASP A 1 376 ? 26.085 24.330 -21.769 1.00 50.28 376 ASP A N 1
ATOM 3041 C CA . ASP A 1 376 ? 25.465 24.839 -20.541 1.00 50.28 376 ASP A CA 1
ATOM 3042 C C . ASP A 1 376 ? 24.714 23.689 -19.863 1.00 50.28 376 ASP A C 1
ATOM 3044 O O . ASP A 1 376 ? 23.553 23.429 -20.162 1.00 50.28 376 ASP A O 1
ATOM 3048 N N . LEU A 1 377 ? 25.408 22.953 -18.992 1.00 47.56 377 LEU A N 1
ATOM 3049 C CA . LEU A 1 377 ? 24.840 21.827 -18.240 1.00 47.56 377 LEU A CA 1
ATOM 3050 C C . LEU A 1 377 ? 23.932 22.267 -17.084 1.00 47.56 377 LEU A C 1
ATOM 3052 O O . LEU A 1 377 ? 23.470 21.420 -16.331 1.00 47.56 377 LEU A O 1
ATOM 3056 N N . ARG A 1 378 ? 23.632 23.565 -16.937 1.00 43.41 378 ARG A N 1
ATOM 3057 C CA . ARG A 1 378 ? 22.612 24.037 -15.991 1.00 43.41 378 ARG A CA 1
ATOM 3058 C C . ARG A 1 378 ? 21.207 23.764 -16.533 1.00 43.41 378 ARG A C 1
ATOM 3060 O O . ARG A 1 378 ? 20.392 24.673 -16.685 1.00 43.41 378 ARG A O 1
ATOM 3067 N N . VAL A 1 379 ? 20.906 22.502 -16.810 1.00 40.78 379 VAL A N 1
ATOM 3068 C CA . VAL A 1 379 ? 19.563 22.011 -16.520 1.00 40.78 379 VAL A CA 1
ATOM 3069 C C . VAL A 1 379 ? 19.505 22.075 -15.001 1.00 40.78 379 VAL A C 1
ATOM 3071 O O . VAL A 1 379 ? 20.380 21.520 -14.340 1.00 40.78 379 VAL A O 1
ATOM 3074 N N . LYS A 1 380 ? 18.589 22.881 -14.448 1.00 38.50 380 LYS A N 1
ATOM 3075 C CA . LYS A 1 380 ? 18.301 22.811 -13.013 1.00 38.50 380 LYS A CA 1
ATOM 3076 C C . LYS A 1 380 ? 18.167 21.329 -12.703 1.00 38.50 380 LYS A C 1
ATOM 3078 O O . LYS A 1 380 ? 17.363 20.677 -13.364 1.00 38.50 380 LYS A O 1
ATOM 3083 N N . GLU A 1 381 ? 18.970 20.836 -11.768 1.00 35.19 381 GLU A N 1
ATOM 3084 C CA . GLU A 1 381 ? 18.639 19.646 -10.999 1.00 35.19 381 GLU A CA 1
ATOM 3085 C C . GLU A 1 381 ? 17.142 19.796 -10.718 1.00 35.19 381 GLU A C 1
ATOM 3087 O O . GLU A 1 381 ? 16.730 20.772 -10.076 1.00 35.19 381 GLU A O 1
ATOM 3092 N N . LEU A 1 382 ? 16.311 19.004 -11.409 1.00 33.66 382 LEU A N 1
ATOM 3093 C CA . LEU A 1 382 ? 14.907 18.961 -11.055 1.00 33.66 382 LEU A CA 1
ATOM 3094 C C . LEU A 1 382 ? 14.979 18.568 -9.592 1.00 33.66 382 LEU A C 1
ATOM 3096 O O . LEU A 1 382 ? 15.607 17.560 -9.277 1.00 33.66 382 LEU A O 1
ATOM 3100 N N . ASP A 1 383 ? 14.453 19.427 -8.726 1.00 35.06 383 ASP A N 1
ATOM 3101 C CA . ASP A 1 383 ? 14.201 19.099 -7.335 1.00 35.06 383 ASP A CA 1
ATOM 3102 C C . ASP A 1 383 ? 13.273 17.882 -7.429 1.00 35.06 383 ASP A C 1
ATOM 3104 O O . ASP A 1 383 ? 12.073 18.024 -7.672 1.00 35.06 383 ASP A O 1
ATOM 3108 N N . ILE A 1 384 ? 13.865 16.681 -7.474 1.00 33.34 384 ILE A N 1
ATOM 3109 C CA . ILE A 1 384 ? 13.125 15.433 -7.449 1.00 33.34 384 ILE A CA 1
ATOM 3110 C C . ILE A 1 384 ? 12.446 15.524 -6.105 1.00 33.34 384 ILE A C 1
ATOM 3112 O O . ILE A 1 384 ? 13.116 15.582 -5.076 1.00 33.34 384 ILE A O 1
ATOM 3116 N N . ASP A 1 385 ? 11.134 15.683 -6.193 1.00 34.03 385 ASP A N 1
ATOM 3117 C CA . ASP A 1 385 ? 10.231 16.037 -5.122 1.00 34.03 385 ASP A CA 1
ATOM 3118 C C . ASP A 1 385 ? 10.729 15.508 -3.770 1.00 34.03 385 ASP A C 1
ATOM 3120 O O . ASP A 1 385 ? 10.966 14.303 -3.613 1.00 34.03 385 ASP A O 1
ATOM 3124 N N . LYS A 1 386 ? 10.870 16.401 -2.779 1.00 37.16 386 LYS A N 1
ATOM 3125 C CA . LYS A 1 386 ? 11.275 16.062 -1.397 1.00 37.16 386 LYS A CA 1
ATOM 3126 C C . LYS A 1 386 ? 10.386 14.989 -0.759 1.00 37.16 386 LYS A C 1
ATOM 3128 O O . LYS A 1 386 ? 10.696 14.494 0.315 1.00 37.16 386 LYS A O 1
ATOM 3133 N N . PHE A 1 387 ? 9.298 14.624 -1.426 1.00 33.03 387 PHE A N 1
ATOM 3134 C CA . PHE A 1 387 ? 8.446 13.487 -1.128 1.00 33.03 387 PHE A CA 1
ATOM 3135 C C . PHE A 1 387 ? 9.168 12.126 -1.073 1.00 33.03 387 PHE A C 1
ATOM 3137 O O . PHE A 1 387 ? 8.652 11.211 -0.436 1.00 33.03 387 PHE A O 1
ATOM 3144 N N . TYR A 1 388 ? 10.335 11.971 -1.714 1.00 33.19 388 TYR A N 1
ATOM 3145 C CA . TYR A 1 388 ? 11.050 10.685 -1.802 1.00 33.19 388 TYR A CA 1
ATOM 3146 C C . TYR A 1 388 ? 12.428 10.636 -1.114 1.00 33.19 388 TYR A C 1
ATOM 3148 O O . TYR A 1 388 ? 13.121 9.622 -1.255 1.00 33.19 388 TYR A O 1
ATOM 3156 N N . ALA A 1 389 ? 12.832 11.688 -0.392 1.00 29.45 389 ALA A N 1
ATOM 3157 C CA . ALA A 1 389 ? 14.119 11.760 0.314 1.00 29.45 389 ALA A CA 1
ATOM 3158 C C . ALA A 1 389 ? 14.008 11.383 1.798 1.00 29.45 389 ALA A C 1
ATOM 3160 O O . ALA A 1 389 ? 13.078 11.886 2.468 1.00 29.45 389 ALA A O 1
#

Foldseek 3Di:
DPDFPDDDDDPDDPVVAAAWDCPPDQTPQPPVPSVTAFKEKAWDPDPQPQQVVVLPDFPVVVVPDPDDRTDIDIDTPDDADVVRGHYYHLDDVLVVLVVVLVVPDDPDPPCPPPPQDLVNCLVVLPDADAPLDPPDPDADPAQKGKWFQDDPPPPPPPVPPDPPPDDDDDDDDDDDPPDPPVVVVVVVLVVVCVVPPPPLVPDDPVVLCVNAEDAQQPRADPPPDDDPRTFTKHFHAWDPDDDDPWIFTKMKGDDDPVDDQDPCVVVVRIHIHGRNTSNRMGMDGPVLRPLCNDPSRDDDDRDDDPVNRRCSSDPPPPDPADPADQQFWFWFQDPVRDTAIWGFNDADRVVSWTFTDDPPPDGDDTDHPVRTPGGPPPPPPPPPDPVVD

Secondary structure (DSSP, 8-state):
----S------SGGGGSEE--SSSTT-S--TT-TT---EEEEE--SS-THHHHHHTS-HHHHHT--S----EEEEESS---TTPPPEE---HHHHHHHHHHHTT----TT-GGGGS-HHHHHHTTPPP-----SS----SSTTEEEEEE--PPP-TTSTTSS--S--------------HHHHHHHHHHHHHHTTS---GGGS-HHHHHHHHEEE-TT----S-S--TTEEEEEEEEE---SSGGG-EEEEEE---TTS---HHHHTTPPEEEEEEEGGGEEEEEPTT-SGGGSTTS---PPPPPGGGS-TTTS-----SS-S--TT-EEEEE-TTS-EEEEEEEEEETTTTEEEEEETTTEEEEEE-GGGEEEE----------GGG-

InterPro domains:
  IPR046341 SET domain superfamily [G3DSA:2.170.270.10] (1-95)
  IPR046341 SET domain superfamily [SSF82199] (69-99)

Sequence (389 aa):
DDESSLLLCPISSVMHINHCSTRRNGGQCSSNSQKGPNAKLRWASKWHPETKKWLNSSIEEIEKEKDRVLNLEVVATREIEADEEILIDYGLEWEVAWERHKARWSPSTDFPELHKTAATLNKEKADPIPTNDLRTDRSAPGDVLSGCWYWPEEDEDDDSKDNSEDDDDISASEEHVEDEIGDAVFRRRRAEAASNKSSWKSLSDEEIVSQYSIDGSSFVDDRGYVSPHFWPCSVISKDEGRGEVNSTYTVRVFQSKSHHTAPWEREEEPLFLTHYPRSSIRYFIKPYRSIQHQPAAFRRFIGLPNDMWPDNWRNRRRGAQGVYRVGDRVIFLSSSNKVKTGIVVHFDAAEGYGIFSVRSGIVRTSIPPESILKRDLRVKELDIDKFYA